Protein AF-A0A8J8NT17-F1 (afdb_monomer_lite)

Sequence (521 aa):
MSMSKQSTRRQQPVLQEQASQIRKMARTELDELRESLRYAEYLLQKTRQEKEQIETELQTHDAKVTDVRREVARKEQENRELMGEVEVLSGQAQFAQMTASKVQELARAKLQQLQSEIGAREEEIRRLGQHIGQHEGKLSTMQVVNHIESSEIKGQQELIEKKDRQIQDLQNELEETRRRLDQVVMTRKSEGTALLEIEHYKADNERLVQMLAATKEFSAFGKLALDTAENTIRYMNPGQAAKDKKLEKCHSRAPKATTTLKDFKGEEEDWIPEEAFRVAHDFRNRCASTVSQALMNQLLADLNKIWRDREKKSVSRVQNNSHREIQYLRRQISFRKPYDQVMQDQDIRRLKKTIKDTQSALRENVAIIEESNHKGPLEGLTLVDSTVKFTNQVLEERRRLQDENEGLRRQVEALQEARKQDGFEREKFYEGAAWMGKQAVTECDTGLKRFETVKGDYKKRIDESGKDVFMRERISEWVVDSCERIARETRDHTQALLENAMRNKNANEKFITSTLYDVTR

Secondary structure (DSSP, 8-state):
------------SSHHHHHHHHHHHHHHHHHHHHHHHHHHHHHHHHHHHHHHHHHHHHHHHHHHHHHHHHHHHHHHHHHHHHHHHHHHHHHHHHHHHHHHHHHHHHHHHHHHHHHHHHHHHHHHHHHHHHHHHHHHHHHHHHHHHHHHHHHHHHHHHHHHHHHHHHHHHHHHHHHHHHHHHHHHHHHHHHHHHHHHHHHHHHHHHHHHHHHHHTSHHHHHHHHHHHHH-TTT-PPPPSSSSSS---------------------TTHHHH---HHHHHHHHHHHHHH-TTS-HHHHHHHHHHHHHHHHHHHHHHHHHHHHHHHHHHHHHHHHHHHT--HHHHHHHHHHHHHHHHHHHHHHHHHHHHHHHHHHTSS--SSHHHHHHHHHHHHHHHHHHHHHHHHHHHHHHHHHHHHHHHHHHHHHHHHHHHHHHHHHHHHHHHHHHHHHHHHHHHHHHHHHHHHHTTT-HHHHHHHHHHHHHHHHHHHHHHHHHHHHHHHHHHHHHHHHHHHHHHHHHHHT-

Foldseek 3Di:
DDDDDDDDDDDPDPVVVVVVVVVVVVVVVVVVVVVVVVVVVVVVVVVVVVVVVVVVVVVVVVVVVVVVVVVVVVVVVVVVVVVVVVVVVVVVVVVVVVVVVVVVVVVVVVVVVVVVVVVVVVVVVVVVVVVVVVVVVVVVVVVVVVVVVVVVVVVVVVVVVVVVVVVVVVVVVVVVVVVVVVVVVVVVVVVVVVVVVVVVVVVVVVVVVVVLCPDPVVVVVVVVCVVVPPPDDDDDDPPDDPDDDDDDPDPPPPPPPPPPPDPCVPVLQQDAPPVVVVVLVVCCVPPNVVDDPVNSSVVSSVVSVVVVVVVVVVVVVVVVVVVVVVVVVVVVVVVPQPPVNVVVVVVVVVVVVVVVVVVVVVVVVVVVVVVVPPDDDDPVVVVVVVVVVVVVVVVVVVVVVVVVVVVVVVVVVVVVVVVVVVVVVVVVVVVLVVVLVVVLVVLVVVLVVQLVVLVVVLVVQCVVCPPDPVSNVVSVVVSVVSNVVSVVVSVVVSVVSVVVSVVVVVVVVVVVVVVVVVVVD

Organism: Halteria grandinella (NCBI:txid5974)

pLDDT: mean 81.89, std 17.56, range [29.64, 98.31]

Radius of gyration: 78.14 Å; chains: 1; bounding box: 176×107×274 Å

Structure (mmCIF, N/CA/C/O backbone):
data_AF-A0A8J8NT17-F1
#
_entry.id   AF-A0A8J8NT17-F1
#
loop_
_atom_site.group_PDB
_atom_site.id
_atom_site.type_symbol
_atom_site.label_atom_id
_atom_site.label_alt_id
_atom_site.label_comp_id
_atom_site.label_asym_id
_atom_site.label_entity_id
_atom_site.label_seq_id
_atom_site.pdbx_PDB_ins_code
_atom_site.Cartn_x
_atom_site.Cartn_y
_atom_site.Cartn_z
_atom_site.occupancy
_atom_site.B_iso_or_equiv
_atom_site.auth_seq_id
_atom_site.auth_comp_id
_atom_site.auth_asym_id
_atom_site.auth_atom_id
_atom_site.pdbx_PDB_model_num
ATOM 1 N N . MET A 1 1 ? 70.167 7.344 -158.974 1.00 37.94 1 MET A N 1
ATOM 2 C CA . MET A 1 1 ? 70.279 8.732 -159.483 1.00 37.94 1 MET A CA 1
ATOM 3 C C . MET A 1 1 ? 71.594 9.289 -158.936 1.00 37.94 1 MET A C 1
ATOM 5 O O . MET A 1 1 ? 71.728 9.306 -157.726 1.00 37.94 1 MET A O 1
ATOM 9 N N . SER A 1 2 ? 72.691 9.430 -159.700 1.00 32.06 2 SER A N 1
ATOM 10 C CA . SER A 1 2 ? 72.941 10.431 -160.770 1.00 32.06 2 SER A CA 1
ATOM 11 C C . SER A 1 2 ? 72.666 11.852 -160.250 1.00 32.06 2 SER A C 1
ATOM 13 O O . SER A 1 2 ? 71.549 12.072 -159.811 1.00 32.06 2 SER A O 1
ATOM 15 N N . MET A 1 3 ? 73.542 12.862 -160.265 1.00 29.64 3 MET A N 1
ATOM 16 C CA . MET A 1 3 ? 74.868 13.092 -160.859 1.00 29.64 3 MET A CA 1
ATOM 17 C C . MET A 1 3 ? 75.496 14.372 -160.227 1.00 29.64 3 MET A C 1
ATOM 19 O O . MET A 1 3 ? 74.826 15.033 -159.440 1.00 29.64 3 MET A O 1
ATOM 23 N N . SER A 1 4 ? 76.712 14.751 -160.679 1.00 32.44 4 SER A N 1
ATOM 24 C CA . SER A 1 4 ? 77.432 16.052 -160.522 1.00 32.44 4 SER A CA 1
ATOM 25 C C . SER A 1 4 ? 78.421 16.120 -159.333 1.00 32.44 4 SER A C 1
ATOM 27 O O . SER A 1 4 ? 77.980 16.165 -158.196 1.00 32.44 4 SER A O 1
ATOM 29 N N . LYS A 1 5 ? 79.772 16.036 -159.428 1.00 35.22 5 LYS A N 1
ATOM 30 C CA . LYS A 1 5 ? 80.819 16.657 -160.304 1.00 35.22 5 LYS A CA 1
ATOM 31 C C . LYS A 1 5 ? 80.664 18.191 -160.374 1.00 35.22 5 LYS A C 1
ATOM 33 O O . LYS A 1 5 ? 79.555 18.640 -160.596 1.00 35.22 5 LYS A O 1
ATOM 38 N N . GLN A 1 6 ? 81.660 19.072 -160.236 1.00 34.62 6 GLN A N 1
ATOM 39 C CA . GLN A 1 6 ? 83.130 19.011 -160.247 1.00 34.62 6 GLN A CA 1
ATOM 40 C C . GLN A 1 6 ? 83.680 20.411 -159.848 1.00 34.62 6 GLN A C 1
ATOM 42 O O . GLN A 1 6 ? 82.938 21.384 -159.913 1.00 34.62 6 GLN A O 1
ATOM 47 N N . SER A 1 7 ? 85.004 20.509 -159.624 1.00 32.91 7 SER A N 1
ATOM 48 C CA . SER A 1 7 ? 85.831 21.744 -159.582 1.00 32.91 7 SER A CA 1
ATOM 49 C C . SER A 1 7 ? 85.869 22.458 -158.210 1.00 32.91 7 SER A C 1
ATOM 51 O O . SER A 1 7 ? 84.854 22.579 -157.553 1.00 32.91 7 SER A O 1
ATOM 53 N N . THR A 1 8 ? 86.980 22.945 -157.647 1.00 35.69 8 THR A N 1
ATOM 54 C CA . THR A 1 8 ? 88.241 23.412 -158.236 1.00 35.69 8 THR A CA 1
ATOM 55 C C . THR A 1 8 ? 89.349 23.377 -157.173 1.00 35.69 8 THR A C 1
ATOM 57 O O . THR A 1 8 ? 89.124 23.623 -155.992 1.00 35.69 8 THR A O 1
ATOM 60 N N . ARG A 1 9 ? 90.561 23.059 -157.619 1.00 36.31 9 ARG A N 1
ATOM 61 C CA . ARG A 1 9 ? 91.798 22.840 -156.864 1.00 36.31 9 ARG A CA 1
ATOM 62 C C . ARG A 1 9 ? 92.624 24.134 -156.878 1.00 36.31 9 ARG A C 1
ATOM 64 O O . ARG A 1 9 ? 92.889 24.609 -157.977 1.00 36.31 9 ARG A O 1
ATOM 71 N N . ARG A 1 10 ? 93.058 24.639 -155.711 1.00 34.03 10 ARG A N 1
ATOM 72 C CA . ARG A 1 10 ? 94.327 25.370 -155.422 1.00 34.03 10 ARG A CA 1
ATOM 73 C C . ARG A 1 10 ? 94.146 26.330 -154.238 1.00 34.03 10 ARG A C 1
ATOM 75 O O . ARG A 1 10 ? 93.525 27.365 -154.410 1.00 34.03 10 ARG A O 1
ATOM 82 N N . GLN A 1 11 ? 94.727 25.968 -153.088 1.00 39.00 11 GLN A N 1
ATOM 83 C CA . GLN A 1 11 ? 95.382 26.819 -152.065 1.00 39.00 11 GLN A CA 1
ATOM 84 C C . GLN A 1 11 ? 95.518 25.999 -150.756 1.00 39.00 11 GLN A C 1
ATOM 86 O O . GLN A 1 11 ? 94.807 26.193 -149.779 1.00 39.00 11 GLN A O 1
ATOM 91 N N . GLN A 1 12 ? 96.412 25.000 -150.779 1.00 44.94 12 GLN A N 1
ATOM 92 C CA . GLN A 1 12 ? 96.884 24.221 -149.621 1.00 44.94 12 GLN A CA 1
ATOM 93 C C . GLN A 1 12 ? 98.176 24.892 -149.118 1.00 44.94 12 GLN A C 1
ATOM 95 O O . GLN A 1 12 ? 99.208 24.705 -149.762 1.00 44.94 12 GLN A O 1
ATOM 100 N N . PRO A 1 13 ? 98.120 25.786 -148.108 1.00 49.00 13 PRO A N 1
ATOM 101 C CA . PRO A 1 13 ? 98.746 25.446 -146.819 1.00 49.00 13 PRO A CA 1
ATOM 102 C C . PRO A 1 13 ? 98.084 26.062 -145.557 1.00 49.00 13 PRO A C 1
ATOM 104 O O . PRO A 1 13 ? 98.594 25.860 -144.464 1.00 49.00 13 PRO A O 1
ATOM 107 N N . VAL A 1 14 ? 96.937 26.753 -145.651 1.00 51.81 14 VAL A N 1
ATOM 108 C CA . VAL A 1 14 ? 96.261 27.398 -144.487 1.00 51.81 14 VAL A CA 1
ATOM 109 C C . VAL A 1 14 ? 95.314 26.442 -143.732 1.00 51.81 14 VAL A C 1
ATOM 111 O O . VAL A 1 14 ? 95.088 26.567 -142.530 1.00 51.81 14 VAL A O 1
ATOM 114 N N . LEU A 1 15 ? 94.824 25.399 -144.408 1.00 49.25 15 LEU A N 1
ATOM 115 C CA . LEU A 1 15 ? 93.893 24.412 -143.840 1.00 49.25 15 LEU A CA 1
ATOM 116 C C . LEU A 1 15 ? 94.555 23.401 -142.884 1.00 49.25 15 LEU A C 1
ATOM 118 O O . LEU A 1 15 ? 93.867 22.765 -142.091 1.00 49.25 15 LEU A O 1
ATOM 122 N N . GLN A 1 16 ? 95.883 23.248 -142.926 1.00 53.91 16 GLN A N 1
ATOM 123 C CA . GLN A 1 16 ? 96.604 22.311 -142.056 1.00 53.91 16 GLN A CA 1
ATOM 124 C C . GLN A 1 16 ? 96.934 22.930 -140.686 1.00 53.91 16 GLN A C 1
ATOM 126 O O . GLN A 1 16 ? 96.955 22.222 -139.679 1.00 53.91 16 GLN A O 1
ATOM 131 N N . GLU A 1 17 ? 97.092 24.254 -140.631 1.00 54.88 17 GLU A N 1
ATOM 132 C CA . GLU A 1 17 ? 97.287 25.017 -139.395 1.00 54.88 17 GLU A CA 1
ATOM 133 C C . GLU A 1 17 ? 95.950 25.270 -138.676 1.00 54.88 17 GLU A C 1
ATOM 135 O O . GLU A 1 17 ? 95.855 25.049 -137.467 1.00 54.88 17 GLU A O 1
ATOM 140 N N . GLN A 1 18 ? 94.870 25.536 -139.424 1.00 56.09 18 GLN A N 1
ATOM 141 C CA . GLN A 1 18 ? 93.502 25.522 -138.885 1.00 56.09 18 GLN A CA 1
ATOM 142 C C . GLN A 1 18 ? 93.100 24.134 -138.360 1.00 56.09 18 GLN A C 1
ATOM 144 O O . GLN A 1 18 ? 92.545 24.032 -137.271 1.00 56.09 18 GLN A O 1
ATOM 149 N N . ALA A 1 19 ? 93.457 23.039 -139.043 1.00 58.25 19 ALA A N 1
ATOM 150 C CA . ALA A 1 19 ? 93.208 21.681 -138.542 1.00 58.25 19 ALA A CA 1
ATOM 151 C C . ALA A 1 19 ? 94.070 21.296 -137.319 1.00 58.25 19 ALA A C 1
ATOM 153 O O . ALA A 1 19 ? 93.744 20.334 -136.618 1.00 58.25 19 ALA A O 1
ATOM 154 N N . SER A 1 20 ? 95.173 22.007 -137.062 1.00 64.88 20 SER A N 1
ATOM 155 C CA . SER A 1 20 ? 96.005 21.861 -135.858 1.00 64.88 20 SER A CA 1
ATOM 156 C C . SER A 1 20 ? 95.433 22.668 -134.688 1.00 64.88 20 SER A C 1
ATOM 158 O O . SER A 1 20 ? 95.313 22.143 -133.581 1.00 64.88 20 SER A O 1
ATOM 160 N N . GLN A 1 21 ? 94.984 23.902 -134.940 1.00 66.62 21 GLN A N 1
ATOM 161 C CA . GLN A 1 21 ? 94.276 24.726 -133.955 1.00 66.62 21 GLN A CA 1
ATOM 162 C C . GLN A 1 21 ? 92.936 24.110 -133.546 1.00 66.62 21 GLN A C 1
ATOM 164 O O . GLN A 1 21 ? 92.659 24.027 -132.355 1.00 66.62 21 GLN A O 1
ATOM 169 N N . ILE A 1 22 ? 92.161 23.569 -134.491 1.00 70.31 22 ILE A N 1
ATOM 170 C CA . ILE A 1 22 ? 90.922 22.834 -134.196 1.00 70.31 22 ILE A CA 1
ATOM 171 C C . ILE A 1 22 ? 91.223 21.566 -133.390 1.00 70.31 22 ILE A C 1
ATOM 173 O O . ILE A 1 22 ? 90.489 21.246 -132.467 1.00 70.31 22 ILE A O 1
ATOM 177 N N . ARG A 1 23 ? 92.330 20.860 -133.663 1.00 73.69 23 ARG A N 1
ATOM 178 C CA . ARG A 1 23 ? 92.738 19.699 -132.851 1.00 73.69 23 ARG A CA 1
ATOM 179 C C . ARG A 1 23 ? 93.224 20.076 -131.452 1.00 73.69 23 ARG A C 1
ATOM 181 O O . ARG A 1 23 ? 93.059 19.273 -130.540 1.00 73.69 23 ARG A O 1
ATOM 188 N N . LYS A 1 24 ? 93.819 21.259 -131.274 1.00 73.69 24 LYS A N 1
ATOM 189 C CA . LYS A 1 24 ? 94.157 21.795 -129.949 1.00 73.69 24 LYS A CA 1
ATOM 190 C C . LYS A 1 24 ? 92.904 22.219 -129.186 1.00 73.69 24 LYS A C 1
ATOM 192 O O . LYS A 1 24 ? 92.776 21.785 -128.053 1.00 73.69 24 LYS A O 1
ATOM 197 N N . MET A 1 25 ? 91.977 22.943 -129.819 1.00 74.19 25 MET A N 1
ATOM 198 C CA . MET A 1 25 ? 90.690 23.314 -129.213 1.00 74.19 25 MET A CA 1
ATOM 199 C C . MET A 1 25 ? 89.851 22.086 -128.861 1.00 74.19 25 MET A C 1
ATOM 201 O O . MET A 1 25 ? 89.387 21.969 -127.742 1.00 74.19 25 MET A O 1
ATOM 205 N N . ALA A 1 26 ? 89.749 21.107 -129.761 1.00 75.38 26 ALA A N 1
ATOM 206 C CA . ALA A 1 26 ? 89.033 19.866 -129.481 1.00 75.38 26 ALA A CA 1
ATOM 207 C C . ALA A 1 26 ? 89.694 19.041 -128.364 1.00 75.38 26 ALA A C 1
ATOM 209 O O . ALA A 1 26 ? 89.008 18.293 -127.680 1.00 75.38 26 ALA A O 1
ATOM 210 N N . ARG A 1 27 ? 91.019 19.148 -128.167 1.00 78.56 27 ARG A N 1
ATOM 211 C CA . ARG A 1 27 ? 91.709 18.519 -127.028 1.00 78.56 27 ARG A CA 1
ATOM 212 C C . ARG A 1 27 ? 91.459 19.268 -125.728 1.00 78.56 27 ARG A C 1
ATOM 214 O O . ARG A 1 27 ? 91.169 18.606 -124.745 1.00 78.56 27 ARG A O 1
ATOM 221 N N . THR A 1 28 ? 91.530 20.598 -125.726 1.00 78.69 28 THR A N 1
ATOM 222 C CA . THR A 1 28 ? 91.202 21.394 -124.536 1.00 78.69 28 THR A CA 1
ATOM 223 C C . THR A 1 28 ? 89.737 21.225 -124.153 1.00 78.69 28 THR A C 1
ATOM 225 O O . THR A 1 28 ? 89.465 20.967 -122.995 1.00 78.69 28 THR A O 1
ATOM 228 N N . GLU A 1 29 ? 88.811 21.217 -125.115 1.00 77.56 29 GLU A N 1
ATOM 229 C CA . GLU A 1 29 ? 87.394 20.921 -124.869 1.00 77.56 29 GLU A CA 1
ATOM 230 C C . GLU A 1 29 ? 87.189 19.480 -124.389 1.00 77.56 29 GLU A C 1
ATOM 232 O O . GLU A 1 29 ? 86.403 19.245 -123.479 1.00 77.56 29 GLU A O 1
ATOM 237 N N . LEU A 1 30 ? 87.901 18.492 -124.948 1.00 79.62 30 LEU A N 1
ATOM 238 C CA . LEU A 1 30 ? 87.833 17.111 -124.453 1.00 79.62 30 LEU A CA 1
ATOM 239 C C . LEU A 1 30 ? 88.388 16.969 -123.035 1.00 79.62 30 LEU A C 1
ATOM 241 O O . LEU A 1 30 ? 87.859 16.168 -122.268 1.00 79.62 30 LEU A O 1
ATOM 245 N N . ASP A 1 31 ? 89.448 17.695 -122.693 1.00 80.75 31 ASP A N 1
ATOM 246 C CA . ASP A 1 31 ? 90.046 17.657 -121.363 1.00 80.75 31 ASP A CA 1
ATOM 247 C C . ASP A 1 31 ? 89.183 18.430 -120.348 1.00 80.75 31 ASP A C 1
ATOM 249 O O . ASP A 1 31 ? 88.931 17.904 -119.267 1.00 80.75 31 ASP A O 1
ATOM 253 N N . GLU A 1 32 ? 88.590 19.566 -120.725 1.00 81.94 32 GLU A N 1
ATOM 254 C CA . GLU A 1 32 ? 87.583 20.290 -119.932 1.00 81.94 32 GLU A CA 1
ATOM 255 C C . GLU A 1 32 ? 86.306 19.462 -119.735 1.00 81.94 32 GLU A C 1
ATOM 257 O O . GLU A 1 32 ? 85.768 19.403 -118.631 1.00 81.94 32 GLU A O 1
ATOM 262 N N . LEU A 1 33 ? 85.832 18.757 -120.767 1.00 82.06 33 LEU A N 1
ATOM 263 C CA . LEU A 1 33 ? 84.695 17.840 -120.655 1.00 82.06 33 LEU A CA 1
ATOM 264 C C . LEU A 1 33 ? 85.035 16.622 -119.794 1.00 82.06 33 LEU A C 1
ATOM 266 O O . LEU A 1 33 ? 84.174 16.141 -119.064 1.00 82.06 33 LEU A O 1
ATOM 270 N N . ARG A 1 34 ? 86.276 16.124 -119.834 1.00 83.75 34 ARG A N 1
ATOM 271 C CA . ARG A 1 34 ? 86.738 15.054 -118.937 1.00 83.75 34 ARG A CA 1
ATOM 272 C C . ARG A 1 34 ? 86.851 15.528 -117.497 1.00 83.75 34 ARG A C 1
ATOM 274 O O . ARG A 1 34 ? 86.499 14.769 -116.600 1.00 83.75 34 ARG A O 1
ATOM 281 N N . GLU A 1 35 ? 87.326 16.745 -117.260 1.00 83.50 35 GLU A N 1
ATOM 282 C CA . GLU A 1 35 ? 87.366 17.349 -115.927 1.00 83.50 35 GLU A CA 1
ATOM 283 C C . GLU A 1 35 ? 85.958 17.646 -115.407 1.00 83.50 35 GLU A C 1
ATOM 285 O O . GLU A 1 35 ? 85.656 17.313 -114.264 1.00 83.50 35 GLU A O 1
ATOM 290 N N . SER A 1 36 ? 85.063 18.159 -116.254 1.00 84.69 36 SER A N 1
ATOM 291 C CA . SER A 1 36 ? 83.647 18.369 -115.942 1.00 84.69 36 SER A CA 1
ATOM 292 C C . SER A 1 36 ? 82.930 17.052 -115.645 1.00 84.69 36 SER A C 1
ATOM 294 O O . SER A 1 36 ? 82.201 16.963 -114.659 1.00 84.69 36 SER A O 1
ATOM 296 N N . LEU A 1 37 ? 83.191 15.999 -116.429 1.00 86.38 37 LEU A N 1
ATOM 297 C CA . LEU A 1 37 ? 82.642 14.665 -116.194 1.00 86.38 37 LEU A CA 1
ATOM 298 C C . LEU A 1 37 ? 83.178 14.070 -114.890 1.00 86.38 37 LEU A C 1
ATOM 300 O O . LEU A 1 37 ? 82.384 13.606 -114.083 1.00 86.38 37 LEU A O 1
ATOM 304 N N . ARG A 1 38 ? 84.490 14.149 -114.629 1.00 87.44 38 ARG A N 1
ATOM 305 C CA . ARG A 1 38 ? 85.084 13.704 -113.354 1.00 87.44 38 ARG A CA 1
ATOM 306 C C . ARG A 1 38 ? 84.525 14.479 -112.166 1.00 87.44 38 ARG A C 1
ATOM 308 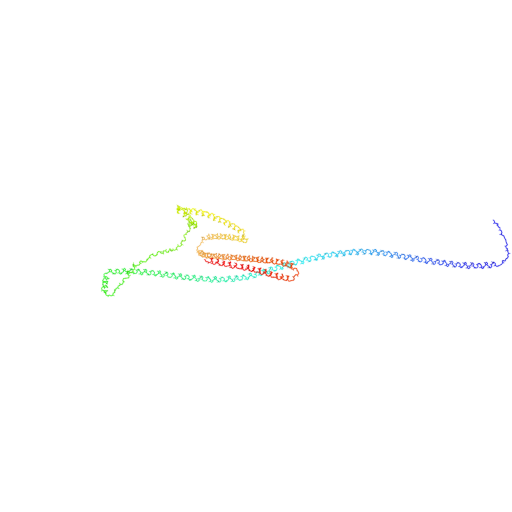O O . ARG A 1 38 ? 84.293 13.896 -111.113 1.00 87.44 38 ARG A O 1
ATOM 315 N N . TYR A 1 39 ? 84.300 15.781 -112.321 1.00 90.19 39 TYR A N 1
ATOM 316 C CA . TYR A 1 39 ? 83.694 16.615 -111.291 1.00 90.19 39 TYR A CA 1
ATOM 317 C C . TYR A 1 39 ? 82.222 16.250 -111.058 1.00 90.19 39 TYR A C 1
ATOM 319 O O . TYR A 1 39 ? 81.796 16.136 -109.911 1.00 90.19 39 TYR A O 1
ATOM 327 N N . ALA A 1 40 ? 81.457 15.991 -112.121 1.00 85.62 40 ALA A N 1
ATOM 328 C CA . ALA A 1 40 ? 80.081 15.515 -112.032 1.00 85.62 40 ALA A CA 1
ATOM 329 C C . ALA A 1 40 ? 79.999 14.113 -111.409 1.00 85.62 40 ALA A C 1
ATOM 331 O O . ALA A 1 40 ? 79.150 13.884 -110.556 1.00 85.62 40 ALA A O 1
ATOM 332 N N . GLU A 1 41 ? 80.899 13.195 -111.767 1.00 86.69 41 GLU A N 1
ATOM 333 C CA . GLU A 1 41 ? 81.024 11.864 -111.160 1.00 86.69 41 GLU A CA 1
ATOM 334 C C . GLU A 1 41 ? 81.392 11.959 -109.678 1.00 86.69 41 GLU A C 1
ATOM 336 O O . GLU A 1 41 ? 80.774 11.287 -108.855 1.00 86.69 41 GLU A O 1
ATOM 341 N N . TYR A 1 42 ? 82.329 12.841 -109.316 1.00 92.44 42 TYR A N 1
ATOM 342 C CA . TYR A 1 42 ? 82.676 13.127 -107.925 1.00 92.44 42 TYR A CA 1
ATOM 343 C C . TYR A 1 42 ? 81.484 13.693 -107.144 1.00 92.44 42 TYR A C 1
ATOM 345 O O . TYR A 1 42 ? 81.191 13.217 -106.050 1.00 92.44 42 TYR A O 1
ATOM 353 N N . LEU A 1 43 ? 80.755 14.667 -107.701 1.00 90.62 43 LEU A N 1
ATOM 354 C CA . LEU A 1 43 ? 79.543 15.210 -107.081 1.00 90.62 43 LEU A CA 1
ATOM 355 C C . LEU A 1 43 ? 78.440 14.154 -106.961 1.00 90.62 43 LEU A C 1
ATOM 357 O O . LEU A 1 43 ? 77.740 14.107 -105.951 1.00 90.62 43 LEU A O 1
ATOM 361 N N . LEU A 1 44 ? 78.293 13.279 -107.954 1.00 89.12 44 LEU A N 1
ATOM 362 C CA . LEU A 1 44 ? 77.310 12.200 -107.943 1.00 89.12 44 LEU A CA 1
ATOM 363 C C . LEU A 1 44 ? 77.681 11.120 -106.917 1.00 89.12 44 LEU A C 1
ATOM 365 O O . LEU A 1 44 ? 76.816 10.597 -106.221 1.00 89.12 44 LEU A O 1
ATOM 369 N N . GLN A 1 45 ? 78.970 10.818 -106.762 1.00 92.25 45 GLN A N 1
ATOM 370 C CA . GLN A 1 45 ? 79.467 9.927 -105.718 1.00 92.25 45 GLN A CA 1
ATOM 371 C C . GLN A 1 45 ? 79.304 10.546 -104.326 1.00 92.25 45 GLN A C 1
ATOM 373 O O . GLN A 1 45 ? 78.843 9.864 -103.415 1.00 92.25 45 GLN A O 1
ATOM 378 N N . LYS A 1 46 ? 79.610 11.839 -104.169 1.00 92.31 46 LYS A N 1
ATOM 379 C CA . LYS A 1 46 ? 79.408 12.578 -102.920 1.00 92.31 46 LYS A CA 1
ATOM 380 C C . LYS A 1 46 ? 77.930 12.614 -102.524 1.00 92.31 46 LYS A C 1
ATOM 382 O O . LYS A 1 46 ? 77.602 12.273 -101.398 1.00 92.31 46 LYS A O 1
ATOM 387 N N . THR A 1 47 ? 77.033 12.928 -103.457 1.00 90.56 47 THR A N 1
ATOM 388 C CA . THR A 1 47 ? 75.581 12.921 -103.200 1.00 90.56 47 THR A CA 1
ATOM 389 C C . THR A 1 47 ? 75.038 11.519 -102.937 1.00 90.56 47 THR A C 1
ATOM 391 O O . THR A 1 47 ? 74.127 11.376 -102.130 1.00 90.56 47 THR A O 1
ATOM 394 N N . ARG A 1 48 ? 75.598 10.463 -103.547 1.00 91.50 48 ARG A N 1
ATOM 395 C CA . ARG A 1 48 ? 75.278 9.072 -103.177 1.00 91.50 48 ARG A CA 1
ATOM 396 C C . ARG A 1 48 ? 75.713 8.743 -101.753 1.00 91.50 48 ARG A C 1
ATOM 398 O O . ARG A 1 48 ? 74.919 8.164 -101.027 1.00 91.50 48 ARG A O 1
ATOM 405 N N . GLN A 1 49 ? 76.919 9.138 -101.349 1.00 92.44 49 GLN A N 1
ATOM 406 C CA . GLN A 1 49 ? 77.401 8.939 -99.979 1.00 92.44 49 GLN A CA 1
ATOM 407 C C . GLN A 1 49 ? 76.563 9.720 -98.962 1.00 92.44 49 GLN A C 1
ATOM 409 O O . GLN A 1 49 ? 76.180 9.160 -97.943 1.00 92.44 49 GLN A O 1
ATOM 414 N N . GLU A 1 50 ? 76.229 10.980 -99.248 1.00 92.31 50 GLU A N 1
ATOM 415 C CA . GLU A 1 50 ? 75.329 11.788 -98.413 1.00 92.31 50 GLU A CA 1
ATOM 416 C C . GLU A 1 50 ? 73.933 11.160 -98.339 1.00 92.31 50 GLU A C 1
ATOM 418 O O . GLU A 1 50 ? 73.346 11.076 -97.265 1.00 92.31 50 GLU A O 1
ATOM 423 N N . LYS A 1 51 ? 73.413 10.651 -99.462 1.00 92.31 51 LYS A N 1
ATOM 424 C CA . LYS A 1 51 ? 72.136 9.937 -99.496 1.00 92.31 51 LYS A CA 1
ATOM 425 C C . LYS A 1 51 ? 72.180 8.661 -98.650 1.00 92.31 51 LYS A C 1
ATOM 427 O O . LYS A 1 51 ? 71.263 8.445 -97.870 1.00 92.31 51 LYS A O 1
ATOM 432 N N . GLU A 1 52 ? 73.214 7.834 -98.790 1.00 92.12 52 GLU A N 1
ATOM 433 C CA . GLU A 1 52 ? 73.394 6.618 -97.985 1.00 92.12 52 GLU A CA 1
ATOM 434 C C . GLU A 1 52 ? 73.519 6.956 -96.495 1.00 92.12 52 GLU A C 1
ATOM 436 O O . GLU A 1 52 ? 72.883 6.306 -95.669 1.00 92.12 52 GLU A O 1
ATOM 441 N N . GLN A 1 53 ? 74.260 8.012 -96.141 1.00 93.06 53 GLN A N 1
ATOM 442 C CA . GLN A 1 53 ? 74.337 8.509 -94.765 1.00 93.06 53 GLN A CA 1
ATOM 443 C C . GLN A 1 53 ? 72.953 8.898 -94.241 1.00 93.06 53 GLN A C 1
ATOM 445 O O . GLN A 1 53 ? 72.537 8.380 -93.207 1.00 93.06 53 GLN A O 1
ATOM 450 N N . ILE A 1 54 ? 72.197 9.709 -94.985 1.00 92.06 54 ILE A N 1
ATOM 451 C CA . ILE A 1 54 ? 70.834 10.107 -94.606 1.00 92.06 54 ILE A CA 1
ATOM 452 C C . ILE A 1 54 ? 69.910 8.887 -94.500 1.00 92.06 54 ILE A C 1
ATOM 454 O O . ILE A 1 54 ? 69.117 8.813 -93.568 1.00 92.06 54 ILE A O 1
ATOM 458 N N . GLU A 1 55 ? 70.000 7.911 -95.406 1.00 92.06 55 GLU A N 1
ATOM 459 C CA . GLU A 1 55 ? 69.200 6.680 -95.339 1.00 92.06 55 GLU A CA 1
ATOM 460 C C . GLU A 1 55 ? 69.546 5.851 -94.094 1.00 92.06 55 GLU A C 1
ATOM 462 O O . GLU A 1 55 ? 68.638 5.357 -93.424 1.00 92.06 55 GLU A O 1
ATOM 467 N N . THR A 1 56 ? 70.829 5.736 -93.731 1.00 91.94 56 THR A N 1
ATOM 468 C CA . THR A 1 56 ? 71.232 5.062 -92.486 1.00 91.94 56 THR A CA 1
ATOM 469 C C . THR A 1 56 ? 70.765 5.821 -91.247 1.00 91.94 56 THR A C 1
ATOM 471 O O . THR A 1 56 ? 70.232 5.208 -90.323 1.00 91.94 56 THR A O 1
ATOM 474 N N . GLU A 1 57 ? 70.875 7.151 -91.229 1.00 93.19 57 GLU A N 1
ATOM 475 C CA . GLU A 1 57 ? 70.354 7.982 -90.144 1.00 93.19 57 GLU A CA 1
ATOM 476 C C . GLU A 1 57 ? 68.839 7.819 -90.018 1.00 93.19 57 GLU A C 1
ATOM 478 O O . GLU A 1 57 ? 68.344 7.561 -88.920 1.00 93.19 57 GLU A O 1
ATOM 483 N N . LEU A 1 58 ? 68.106 7.861 -91.132 1.00 91.94 58 LEU A N 1
ATOM 484 C CA . LEU A 1 58 ? 66.659 7.677 -91.165 1.00 91.94 58 LEU A CA 1
ATOM 485 C C . LEU A 1 58 ? 66.260 6.294 -90.638 1.00 91.94 58 LEU A C 1
ATOM 487 O O . LEU A 1 58 ? 65.389 6.208 -89.779 1.00 91.94 58 LEU A O 1
ATOM 491 N N . GLN A 1 59 ? 66.960 5.228 -91.041 1.00 93.00 59 GLN A N 1
ATOM 492 C CA . GLN A 1 59 ? 66.749 3.883 -90.494 1.00 93.00 59 GLN A CA 1
ATOM 493 C C . GLN A 1 59 ? 67.026 3.813 -88.987 1.00 93.00 59 GLN A C 1
ATOM 495 O O . GLN A 1 59 ? 66.266 3.183 -88.250 1.00 93.00 59 GLN A O 1
ATOM 500 N N . THR A 1 60 ? 68.085 4.468 -88.494 1.00 92.62 60 THR A N 1
ATOM 501 C CA . THR A 1 60 ? 68.358 4.506 -87.046 1.00 92.62 60 THR A CA 1
ATOM 502 C C . THR A 1 60 ? 67.306 5.308 -86.281 1.00 92.62 60 THR A C 1
ATOM 504 O O . THR A 1 60 ? 66.945 4.934 -85.163 1.00 92.62 60 THR A O 1
ATOM 507 N N . HIS A 1 61 ? 66.788 6.392 -86.861 1.00 92.44 61 HIS A N 1
ATOM 508 C CA . HIS A 1 61 ? 65.706 7.176 -86.279 1.00 92.44 61 HIS A CA 1
ATOM 509 C C . HIS A 1 61 ? 64.392 6.398 -86.273 1.00 92.44 61 HIS A C 1
ATOM 511 O O . HIS A 1 61 ? 63.729 6.371 -85.238 1.00 92.44 61 HIS A O 1
ATOM 517 N N . ASP A 1 62 ? 64.059 5.697 -87.355 1.00 92.44 62 ASP A N 1
ATOM 518 C CA . ASP A 1 62 ? 62.888 4.824 -87.421 1.00 92.44 62 ASP A CA 1
ATOM 519 C C . ASP A 1 62 ? 62.976 3.701 -86.383 1.00 92.44 62 ASP A C 1
ATOM 521 O O . ASP A 1 62 ? 62.015 3.476 -85.645 1.00 92.44 62 ASP A O 1
ATOM 525 N N . ALA A 1 63 ? 64.141 3.060 -86.234 1.00 92.81 63 ALA A N 1
ATOM 526 C CA . ALA A 1 63 ? 64.366 2.062 -85.190 1.00 92.81 63 ALA A CA 1
ATOM 527 C C . ALA A 1 63 ? 64.112 2.648 -83.788 1.00 92.81 63 ALA A C 1
ATOM 529 O O . ALA A 1 63 ? 63.306 2.105 -83.028 1.00 92.81 63 ALA A O 1
ATOM 530 N N . LYS A 1 64 ? 64.687 3.820 -83.480 1.00 94.50 64 LYS A N 1
ATOM 531 C CA . LYS A 1 64 ? 64.451 4.525 -82.206 1.00 94.50 64 LYS A CA 1
ATOM 532 C C . LYS A 1 64 ? 62.975 4.866 -81.995 1.00 94.50 64 LYS A C 1
ATOM 534 O O . LYS A 1 64 ? 62.459 4.679 -80.898 1.00 94.50 64 LYS A O 1
ATOM 539 N N . VAL A 1 65 ? 62.273 5.336 -83.028 1.00 92.75 65 VAL A N 1
ATOM 540 C CA . VAL A 1 65 ? 60.835 5.638 -82.953 1.00 92.75 65 VAL A CA 1
ATOM 541 C C . VAL A 1 65 ? 60.029 4.369 -82.687 1.00 92.75 65 VAL A C 1
ATOM 543 O O . VAL A 1 65 ? 59.099 4.400 -81.880 1.00 92.75 65 VAL A O 1
ATOM 546 N N . THR A 1 66 ? 60.372 3.244 -83.319 1.00 92.94 66 THR A N 1
ATOM 547 C CA . THR A 1 66 ? 59.688 1.971 -83.057 1.00 92.94 66 THR A CA 1
ATOM 548 C C . THR A 1 66 ? 59.913 1.469 -81.634 1.00 92.94 66 THR A C 1
ATOM 550 O O . THR A 1 66 ? 58.957 1.009 -81.011 1.00 92.94 66 THR A O 1
ATOM 553 N N . ASP A 1 67 ? 61.119 1.619 -81.085 1.00 93.94 67 ASP A N 1
ATOM 554 C CA . ASP A 1 67 ? 61.416 1.228 -79.706 1.00 93.94 67 ASP A CA 1
ATOM 555 C C . ASP A 1 67 ? 60.697 2.124 -78.693 1.00 93.94 67 ASP A C 1
ATOM 557 O O . ASP A 1 67 ? 60.048 1.611 -77.781 1.00 93.94 67 ASP A O 1
ATOM 561 N N . VAL A 1 68 ? 60.685 3.444 -78.912 1.00 94.25 68 VAL A N 1
ATOM 562 C CA . VAL A 1 68 ? 59.906 4.378 -78.083 1.00 94.25 68 VAL A CA 1
ATOM 563 C C . VAL A 1 68 ? 58.411 4.058 -78.156 1.00 94.25 68 VAL A C 1
ATOM 565 O O . VAL A 1 68 ? 57.742 4.046 -77.129 1.00 94.25 68 VAL A O 1
ATOM 568 N N . ARG A 1 69 ? 57.864 3.732 -79.336 1.00 93.75 69 ARG A N 1
ATOM 569 C CA . ARG A 1 69 ? 56.451 3.323 -79.467 1.00 93.75 69 ARG A CA 1
ATOM 570 C C . ARG A 1 69 ? 56.141 2.047 -78.689 1.00 93.75 69 ARG A C 1
ATOM 572 O O . ARG A 1 69 ? 55.089 1.976 -78.059 1.00 93.75 69 ARG A O 1
ATOM 579 N N . ARG A 1 70 ? 57.033 1.050 -78.714 1.00 93.88 70 ARG A N 1
ATOM 580 C CA . ARG A 1 70 ? 56.880 -0.175 -77.910 1.00 93.88 70 ARG A CA 1
ATOM 581 C C . ARG A 1 70 ? 56.927 0.134 -76.418 1.00 93.88 70 ARG A C 1
ATOM 583 O O . ARG A 1 70 ? 56.122 -0.408 -75.665 1.00 93.88 70 ARG A O 1
ATOM 590 N N . GLU A 1 71 ? 57.835 1.007 -75.993 1.00 94.69 71 GLU A N 1
ATOM 591 C CA . GLU A 1 71 ? 57.938 1.413 -74.594 1.00 94.69 71 GLU A CA 1
ATOM 592 C C . GLU A 1 71 ? 56.698 2.185 -74.128 1.00 94.69 71 GLU A C 1
ATOM 594 O O . GLU A 1 71 ? 56.157 1.864 -73.071 1.00 94.69 71 GLU A O 1
ATOM 599 N N . VAL A 1 72 ? 56.199 3.126 -74.935 1.00 92.81 72 VAL A N 1
ATOM 600 C CA . VAL A 1 72 ? 54.946 3.849 -74.671 1.00 92.81 72 VAL A CA 1
ATOM 601 C C . VAL A 1 72 ? 53.776 2.875 -74.582 1.00 92.81 72 VAL A C 1
ATOM 603 O O . VAL A 1 72 ? 53.052 2.913 -73.595 1.00 92.81 72 VAL A O 1
ATOM 606 N N . ALA A 1 73 ? 53.634 1.941 -75.527 1.00 94.00 73 ALA A N 1
ATOM 607 C CA . ALA A 1 73 ? 52.563 0.944 -75.492 1.00 94.00 73 ALA A CA 1
ATOM 608 C C . ALA A 1 73 ? 52.627 0.057 -74.234 1.00 94.00 73 ALA A C 1
ATOM 610 O O . ALA A 1 73 ? 51.598 -0.216 -73.614 1.00 94.00 73 ALA A O 1
ATOM 611 N N . ARG A 1 74 ? 53.836 -0.348 -73.812 1.00 95.50 74 ARG A N 1
ATOM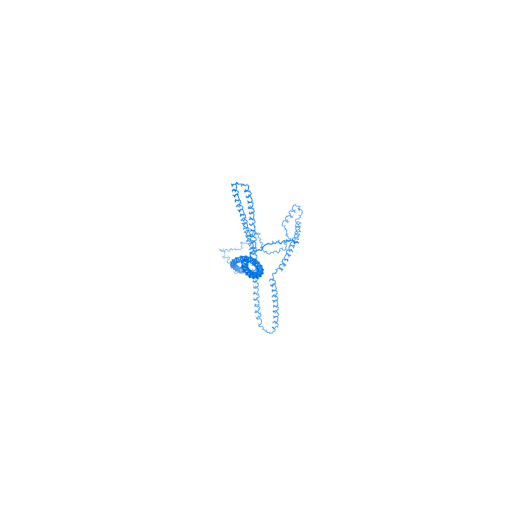 612 C CA . ARG A 1 74 ? 54.042 -1.077 -72.552 1.00 95.50 74 ARG A CA 1
ATOM 613 C C . ARG A 1 74 ? 53.627 -0.226 -71.351 1.00 95.50 74 ARG A C 1
ATOM 615 O O . ARG A 1 74 ? 52.911 -0.715 -70.486 1.00 95.50 74 ARG A O 1
ATOM 622 N N . LYS A 1 75 ? 54.021 1.050 -71.307 1.00 93.69 75 LYS A N 1
ATOM 623 C CA . LYS A 1 75 ? 53.653 1.972 -70.221 1.00 93.69 75 LYS A CA 1
ATOM 624 C C . LYS A 1 75 ? 52.164 2.301 -70.188 1.00 93.69 75 LYS A C 1
ATOM 626 O O . LYS A 1 75 ? 51.596 2.415 -69.110 1.00 93.69 75 LYS A O 1
ATOM 631 N N . GLU A 1 76 ? 51.507 2.395 -71.336 1.00 93.06 76 GLU A N 1
ATOM 632 C CA . GLU A 1 76 ? 50.052 2.539 -71.427 1.00 93.06 76 GLU A CA 1
ATOM 633 C C . GLU A 1 76 ? 49.316 1.285 -70.947 1.00 93.06 76 GLU A C 1
ATOM 635 O O . GLU A 1 76 ? 48.237 1.387 -70.364 1.00 93.06 76 GLU A O 1
ATOM 640 N N . GLN A 1 77 ? 49.870 0.093 -71.184 1.00 94.31 77 GLN A N 1
ATOM 641 C CA . GLN A 1 77 ? 49.332 -1.140 -70.618 1.00 94.31 77 GLN A CA 1
ATOM 642 C C . GLN A 1 77 ? 49.516 -1.184 -69.094 1.00 94.31 77 GLN A C 1
ATOM 644 O O . GLN A 1 77 ? 48.525 -1.367 -68.393 1.00 94.31 77 GLN A O 1
ATOM 649 N N . GLU A 1 78 ? 50.727 -0.927 -68.588 1.00 94.25 78 GLU A N 1
ATOM 650 C CA . GLU A 1 78 ? 51.006 -0.847 -67.144 1.00 94.25 78 GLU A CA 1
ATOM 651 C C . GLU A 1 78 ? 50.086 0.182 -66.458 1.00 94.25 78 GLU A C 1
ATOM 653 O O . GLU A 1 78 ? 49.488 -0.108 -65.426 1.00 94.25 78 GLU A O 1
ATOM 658 N N . ASN A 1 79 ? 49.884 1.361 -67.058 1.00 92.94 79 ASN A N 1
ATOM 659 C CA . ASN A 1 79 ? 48.962 2.370 -66.527 1.00 92.94 79 ASN A CA 1
ATOM 660 C C . ASN A 1 79 ? 47.503 1.900 -66.521 1.00 92.94 79 ASN A C 1
ATOM 662 O O . ASN A 1 79 ? 46.774 2.231 -65.591 1.00 92.94 79 ASN A O 1
ATOM 666 N N . ARG A 1 80 ? 47.053 1.147 -67.532 1.00 93.94 80 ARG A N 1
ATOM 667 C CA . ARG A 1 80 ? 45.692 0.586 -67.546 1.00 93.94 80 ARG A CA 1
ATOM 668 C C . ARG A 1 80 ? 45.500 -0.457 -66.450 1.00 93.94 80 ARG A C 1
ATOM 670 O O . ARG A 1 80 ? 44.457 -0.452 -65.804 1.00 93.94 80 ARG A O 1
ATOM 677 N N . GLU A 1 81 ? 46.495 -1.309 -66.226 1.00 94.31 81 GLU A N 1
ATOM 678 C CA . GLU A 1 81 ? 46.482 -2.305 -65.150 1.00 94.31 81 GLU A CA 1
ATOM 679 C C . GLU A 1 81 ? 46.454 -1.618 -63.775 1.00 94.31 81 GLU A C 1
ATOM 681 O O . GLU A 1 81 ? 45.557 -1.891 -62.977 1.00 94.31 81 GLU A O 1
ATOM 686 N N . LEU A 1 82 ? 47.330 -0.632 -63.546 1.00 93.75 82 LEU A N 1
ATOM 687 C CA . LEU A 1 82 ? 47.349 0.162 -62.312 1.00 93.75 82 LEU A CA 1
ATOM 688 C C . LEU A 1 82 ? 46.046 0.942 -62.089 1.00 93.75 82 LEU A C 1
ATOM 690 O O . LEU A 1 82 ? 45.558 1.010 -60.965 1.00 93.75 82 LEU A O 1
ATOM 694 N N . MET A 1 83 ? 45.449 1.511 -63.140 1.00 93.00 83 MET A N 1
ATOM 695 C CA . MET A 1 83 ? 44.144 2.174 -63.037 1.00 93.00 83 MET A CA 1
ATOM 696 C C . MET A 1 83 ? 43.038 1.192 -62.636 1.00 93.00 83 MET A C 1
ATOM 698 O O . MET A 1 83 ? 42.218 1.524 -61.782 1.00 93.00 83 MET A O 1
ATOM 702 N N . GLY A 1 84 ? 43.046 -0.027 -63.185 1.00 93.25 84 GLY A N 1
ATOM 703 C CA . GLY A 1 84 ? 42.122 -1.086 -62.777 1.00 93.25 84 GLY A CA 1
ATOM 704 C C . GLY A 1 84 ? 42.295 -1.483 -61.307 1.00 93.25 84 GLY A C 1
ATOM 705 O O . GLY A 1 84 ? 41.309 -1.616 -60.582 1.00 93.25 84 GLY A O 1
ATOM 706 N N . GLU A 1 85 ? 43.535 -1.606 -60.829 1.00 94.81 85 GLU A N 1
ATOM 707 C CA . GLU A 1 85 ? 43.820 -1.866 -59.410 1.00 94.81 85 GLU A CA 1
ATOM 708 C C . GLU A 1 85 ? 43.333 -0.727 -58.503 1.00 94.81 85 GLU A C 1
ATOM 710 O O . GLU A 1 85 ? 42.716 -0.981 -57.464 1.00 94.81 85 GLU A O 1
ATOM 715 N N . VAL A 1 86 ? 43.547 0.530 -58.906 1.00 93.06 86 VAL A N 1
ATOM 716 C CA . VAL A 1 86 ? 43.066 1.712 -58.175 1.00 93.06 86 VAL A CA 1
ATOM 717 C C . VAL A 1 86 ? 41.539 1.732 -58.096 1.00 93.06 86 VAL A C 1
ATOM 719 O O . VAL A 1 86 ? 40.996 2.027 -57.031 1.00 93.06 86 VAL A O 1
ATOM 722 N N . GLU A 1 87 ? 40.828 1.384 -59.170 1.00 94.50 87 GLU A N 1
ATOM 723 C CA . GLU A 1 87 ? 39.363 1.294 -59.164 1.00 94.50 87 GLU A CA 1
ATOM 724 C C . GLU A 1 87 ? 38.856 0.204 -58.209 1.00 94.50 87 GLU A C 1
ATOM 726 O O . GLU A 1 87 ? 37.938 0.455 -57.421 1.00 94.50 87 GLU A O 1
ATOM 731 N N . VAL A 1 88 ? 39.483 -0.978 -58.209 1.00 95.06 88 VAL A N 1
ATOM 732 C CA . VAL A 1 88 ? 39.129 -2.075 -57.291 1.00 95.06 88 VAL A CA 1
ATOM 733 C C . VAL A 1 88 ? 39.371 -1.674 -55.835 1.00 95.06 88 VAL A C 1
ATOM 735 O O . VAL A 1 88 ? 38.485 -1.851 -54.994 1.00 95.06 88 VAL A O 1
ATOM 738 N N . LEU A 1 89 ? 40.535 -1.095 -55.525 1.00 94.19 89 LEU A N 1
ATOM 739 C CA . LEU A 1 89 ? 40.861 -0.627 -54.174 1.00 94.19 89 LEU A CA 1
ATOM 740 C C . LEU A 1 89 ? 39.939 0.514 -53.727 1.00 94.19 89 LEU A C 1
ATOM 742 O O . LEU A 1 89 ? 39.505 0.537 -52.576 1.00 94.19 89 LEU A O 1
ATOM 746 N N . SER A 1 90 ? 39.584 1.426 -54.634 1.00 94.25 90 SER A N 1
ATOM 747 C CA . SER A 1 90 ? 38.625 2.503 -54.371 1.00 94.25 90 SER A CA 1
ATOM 748 C C . SER A 1 90 ? 37.234 1.947 -54.048 1.00 94.25 90 SER A C 1
ATOM 750 O O . SER A 1 90 ? 36.623 2.344 -53.053 1.00 94.25 90 SER A O 1
ATOM 752 N N . GLY A 1 91 ? 36.763 0.951 -54.806 1.00 94.50 91 GLY A N 1
ATOM 753 C CA . GLY A 1 91 ? 35.510 0.249 -54.522 1.00 94.50 91 GLY A CA 1
ATOM 754 C C . GLY A 1 91 ? 35.521 -0.466 -53.165 1.00 94.50 91 GLY A C 1
ATOM 755 O O . GLY A 1 91 ? 34.561 -0.365 -52.398 1.00 94.50 91 GLY A O 1
ATOM 756 N N . GLN A 1 92 ? 36.628 -1.131 -52.817 1.00 94.56 92 GLN A N 1
ATOM 757 C CA . GLN A 1 92 ? 36.804 -1.764 -51.505 1.00 94.56 92 GLN A CA 1
ATOM 758 C C . GLN A 1 92 ? 36.816 -0.738 -50.363 1.00 94.56 92 GLN A C 1
ATOM 760 O O . GLN A 1 92 ? 36.174 -0.963 -49.335 1.00 94.56 92 GLN A O 1
ATOM 765 N N . ALA A 1 93 ? 37.484 0.404 -50.546 1.00 92.38 93 ALA A N 1
ATOM 766 C CA . ALA A 1 93 ? 37.516 1.485 -49.565 1.00 92.38 93 ALA A CA 1
ATOM 767 C C . ALA A 1 93 ? 36.119 2.084 -49.332 1.00 92.38 93 ALA A C 1
ATOM 769 O O . ALA A 1 93 ? 35.713 2.266 -48.183 1.00 92.38 93 ALA A O 1
ATOM 770 N N . GLN A 1 94 ? 35.345 2.311 -50.398 1.00 94.62 94 GLN A N 1
ATOM 771 C CA . GLN A 1 94 ? 33.959 2.781 -50.296 1.00 94.62 94 GLN A CA 1
ATOM 772 C C . GLN A 1 94 ? 33.059 1.764 -49.583 1.00 94.62 94 GLN A C 1
ATOM 774 O O . GLN A 1 94 ? 32.278 2.133 -48.704 1.00 94.62 94 GLN A O 1
ATOM 779 N N . PHE A 1 95 ? 33.187 0.473 -49.905 1.00 94.06 95 PHE A N 1
ATOM 780 C CA . PHE A 1 95 ? 32.434 -0.584 -49.229 1.00 94.06 95 PHE A CA 1
ATOM 781 C C . PHE A 1 95 ? 32.781 -0.676 -47.735 1.00 94.06 95 PHE A C 1
ATOM 783 O O . PHE A 1 95 ? 31.884 -0.775 -46.889 1.00 94.06 95 PHE A O 1
ATOM 790 N N . ALA A 1 96 ? 34.069 -0.588 -47.389 1.00 93.31 96 ALA A N 1
ATOM 791 C CA . ALA A 1 96 ? 34.526 -0.552 -46.004 1.00 93.31 96 ALA A CA 1
ATOM 792 C C . ALA A 1 96 ? 33.985 0.683 -45.264 1.00 93.31 96 ALA A C 1
ATOM 794 O O . ALA A 1 96 ? 33.503 0.553 -44.139 1.00 93.31 96 ALA A O 1
ATOM 795 N N . GLN A 1 97 ? 33.976 1.855 -45.910 1.00 94.00 97 GLN A N 1
ATOM 796 C CA . GLN A 1 97 ? 33.427 3.090 -45.348 1.00 94.00 97 GLN A CA 1
ATOM 797 C C . GLN A 1 97 ? 31.914 2.992 -45.097 1.00 94.00 97 GLN A C 1
ATOM 799 O O . GLN A 1 97 ? 31.449 3.357 -44.016 1.00 94.00 97 GLN A O 1
ATOM 804 N N . MET A 1 98 ? 31.140 2.449 -46.044 1.00 94.19 98 MET A N 1
ATOM 805 C CA . MET A 1 98 ? 29.701 2.222 -45.854 1.00 94.19 98 MET A CA 1
ATOM 806 C C . MET A 1 98 ? 29.425 1.233 -44.718 1.00 94.19 98 MET A C 1
ATOM 808 O O . MET A 1 98 ? 28.553 1.470 -43.880 1.00 94.19 98 MET A O 1
ATOM 812 N N . THR A 1 99 ? 30.186 0.138 -44.659 1.00 94.56 99 THR A N 1
ATOM 813 C CA . THR A 1 99 ? 30.048 -0.869 -43.600 1.00 94.56 99 THR A CA 1
ATOM 814 C C . THR A 1 99 ? 30.379 -0.266 -42.234 1.00 94.56 99 THR A C 1
ATOM 816 O O . THR A 1 99 ? 29.615 -0.444 -41.286 1.00 94.56 99 THR A O 1
ATOM 819 N N . ALA A 1 100 ? 31.458 0.515 -42.139 1.00 93.06 100 ALA A N 1
ATOM 820 C CA . ALA A 1 100 ? 31.832 1.234 -40.926 1.00 93.06 100 ALA A CA 1
ATOM 821 C C . ALA A 1 100 ? 30.752 2.239 -40.483 1.00 93.06 100 ALA A C 1
ATOM 823 O O . ALA A 1 100 ? 30.387 2.249 -39.307 1.00 93.06 100 ALA A O 1
ATOM 824 N N . SER A 1 101 ? 30.174 3.013 -41.411 1.00 94.38 101 SER A N 1
ATOM 825 C CA . SER A 1 101 ? 29.063 3.936 -41.125 1.00 94.38 101 SER A CA 1
ATOM 826 C C . SER A 1 101 ? 27.845 3.192 -40.577 1.00 94.38 101 SER A C 1
ATOM 828 O O . SER A 1 101 ? 27.297 3.572 -39.545 1.00 94.38 101 SER A O 1
ATOM 830 N N . LYS A 1 102 ? 27.467 2.065 -41.192 1.00 94.81 102 LYS A N 1
ATOM 831 C CA . LYS A 1 102 ? 26.330 1.249 -40.742 1.00 94.81 102 LYS A CA 1
ATOM 832 C C . LYS A 1 102 ? 26.548 0.660 -39.347 1.00 94.81 102 LYS A C 1
ATOM 834 O O . LYS A 1 102 ? 25.633 0.650 -38.525 1.00 94.81 102 LYS A O 1
ATOM 839 N N . VAL A 1 103 ? 27.761 0.191 -39.054 1.00 95.56 103 VAL A N 1
ATOM 840 C CA . VAL A 1 103 ? 28.134 -0.277 -37.709 1.00 95.56 103 VAL A CA 1
ATOM 841 C C . VAL A 1 103 ? 28.076 0.876 -36.702 1.00 95.56 103 VAL A C 1
ATOM 843 O O . VAL A 1 103 ? 27.554 0.696 -35.601 1.00 95.56 103 VAL A O 1
ATOM 846 N N . GLN A 1 104 ? 28.543 2.068 -37.077 1.00 94.75 104 GLN A N 1
ATOM 847 C CA . GLN A 1 104 ? 28.494 3.255 -36.225 1.00 94.75 104 GLN A CA 1
ATOM 848 C C . GLN A 1 104 ? 27.053 3.711 -35.939 1.00 94.75 104 GLN A C 1
ATOM 850 O O . GLN A 1 104 ? 26.741 4.070 -34.803 1.00 94.75 104 GLN A O 1
ATOM 855 N N . GLU A 1 105 ? 26.161 3.669 -36.928 1.00 94.88 105 GLU A N 1
ATOM 856 C CA . GLU A 1 105 ? 24.733 3.966 -36.762 1.00 94.88 105 GLU A CA 1
ATOM 857 C C . GLU A 1 105 ? 24.043 2.958 -35.841 1.00 94.88 105 GLU A C 1
ATOM 859 O O . GLU A 1 105 ? 23.341 3.361 -34.913 1.00 94.88 105 GLU A O 1
ATOM 864 N N . LEU A 1 106 ? 24.299 1.657 -36.024 1.00 95.50 106 LEU A N 1
ATOM 865 C CA . LEU A 1 106 ? 23.773 0.614 -35.138 1.00 95.50 106 LEU A CA 1
ATOM 866 C C . LEU A 1 106 ? 24.279 0.780 -33.700 1.00 95.50 106 LEU A C 1
ATOM 868 O O . LEU A 1 106 ? 23.503 0.645 -32.752 1.00 95.50 106 LEU A O 1
ATOM 872 N N . ALA A 1 107 ? 25.559 1.116 -33.522 1.00 93.69 107 ALA A N 1
ATOM 873 C CA . ALA A 1 107 ? 26.126 1.400 -32.208 1.00 93.69 107 ALA A CA 1
ATOM 874 C C . ALA A 1 107 ? 25.472 2.633 -31.562 1.00 93.69 107 ALA A C 1
ATOM 876 O O . ALA A 1 107 ? 25.118 2.587 -30.385 1.00 93.69 107 ALA A O 1
ATOM 877 N N . ARG A 1 108 ? 25.247 3.712 -32.328 1.00 95.81 108 ARG A N 1
ATOM 878 C CA . ARG A 1 108 ? 24.542 4.916 -31.852 1.00 95.81 108 ARG A CA 1
ATOM 879 C C . ARG A 1 108 ? 23.100 4.618 -31.449 1.00 95.81 108 ARG A C 1
ATOM 881 O O . ARG A 1 108 ? 22.695 5.028 -30.365 1.00 95.81 108 ARG A O 1
ATOM 888 N N . ALA A 1 109 ? 22.353 3.877 -32.266 1.00 95.44 109 ALA A N 1
ATOM 889 C CA . ALA A 1 109 ? 20.979 3.489 -31.956 1.00 95.44 109 ALA A CA 1
ATOM 890 C C . ALA A 1 109 ? 20.909 2.643 -30.674 1.00 95.44 109 ALA A C 1
ATOM 892 O O . ALA A 1 109 ? 20.081 2.897 -29.801 1.00 95.44 109 ALA A O 1
ATOM 893 N N . LYS A 1 110 ? 21.834 1.687 -30.507 1.00 96.69 110 LYS A N 1
ATOM 894 C CA . LYS A 1 110 ? 21.910 0.862 -29.295 1.00 96.69 110 LYS A CA 1
ATOM 895 C C . LYS A 1 110 ? 22.292 1.673 -28.054 1.00 96.69 110 LYS A C 1
ATOM 897 O O . LYS A 1 110 ? 21.734 1.438 -26.987 1.00 96.69 110 LYS A O 1
ATOM 902 N N . LEU A 1 111 ? 23.202 2.640 -28.181 1.00 95.00 111 LEU A N 1
ATOM 903 C CA . LEU A 1 111 ? 23.539 3.555 -27.086 1.00 95.00 111 LEU A CA 1
ATOM 904 C C . LEU A 1 111 ? 22.344 4.426 -26.681 1.00 95.00 111 LEU A C 1
ATOM 906 O O . LEU A 1 111 ? 22.092 4.570 -25.489 1.00 95.00 111 LEU A O 1
ATOM 910 N N . GLN A 1 112 ? 21.578 4.949 -27.641 1.00 96.44 112 GLN A N 1
ATOM 911 C CA . GLN A 1 112 ? 20.357 5.712 -27.359 1.00 96.44 112 GLN A CA 1
ATOM 912 C C . GLN A 1 112 ? 19.292 4.856 -26.665 1.00 96.44 112 GLN A C 1
ATOM 914 O O . GLN A 1 112 ? 18.681 5.306 -25.697 1.00 96.44 112 GLN A O 1
ATOM 919 N N . GLN A 1 113 ? 19.110 3.607 -27.106 1.00 96.00 113 GLN A N 1
ATOM 920 C CA . GLN A 1 113 ? 18.215 2.664 -26.438 1.00 96.00 113 GLN A CA 1
ATOM 921 C C . GLN A 1 113 ? 18.642 2.442 -24.980 1.00 96.00 113 GLN A C 1
ATOM 923 O O . GLN A 1 113 ? 17.832 2.631 -24.074 1.00 96.00 113 GLN A O 1
ATOM 928 N N . LEU A 1 114 ? 19.916 2.118 -24.738 1.00 95.62 114 LEU A N 1
ATOM 929 C CA . LEU A 1 114 ? 20.433 1.913 -23.382 1.00 95.62 114 LEU A CA 1
ATOM 930 C C . LEU A 1 114 ? 20.300 3.173 -22.515 1.00 95.62 114 LEU A C 1
ATOM 932 O O . LEU A 1 114 ? 19.950 3.066 -21.345 1.00 95.62 114 LEU A O 1
ATOM 936 N N . GLN A 1 115 ? 20.514 4.368 -23.074 1.00 95.50 115 GLN A N 1
ATOM 937 C CA . GLN A 1 115 ? 20.283 5.630 -22.362 1.00 95.50 115 GLN A CA 1
ATOM 938 C C . GLN A 1 115 ? 18.810 5.820 -21.979 1.00 95.50 115 GLN A C 1
ATOM 940 O O . GLN A 1 115 ? 18.525 6.240 -20.859 1.00 95.50 115 GLN A O 1
ATOM 945 N N . SER A 1 116 ? 17.871 5.475 -22.865 1.00 95.69 116 SER A N 1
ATOM 946 C CA . SER A 1 116 ? 16.437 5.539 -22.554 1.00 95.69 116 SER A CA 1
ATOM 947 C C . SER A 1 116 ? 16.027 4.537 -21.467 1.00 95.69 116 SER A C 1
ATOM 949 O O . SER A 1 116 ? 15.251 4.880 -20.576 1.00 95.69 116 SER A O 1
ATOM 951 N N . GLU A 1 117 ? 16.603 3.330 -21.481 1.00 96.44 117 GLU A N 1
ATOM 952 C CA . GLU A 1 117 ? 16.379 2.309 -20.453 1.00 96.44 117 GLU A CA 1
ATOM 953 C C . GLU A 1 117 ? 16.956 2.735 -19.096 1.00 96.44 117 GLU A C 1
ATOM 955 O O . GLU A 1 117 ? 16.306 2.544 -18.068 1.00 96.44 117 GLU A O 1
ATOM 960 N N . ILE A 1 118 ? 18.145 3.352 -19.083 1.00 94.69 118 ILE A N 1
ATOM 961 C CA . ILE A 1 118 ? 18.736 3.939 -17.872 1.00 94.69 118 ILE A CA 1
ATOM 962 C C . ILE A 1 118 ? 17.814 5.028 -17.316 1.00 94.69 118 ILE A C 1
ATOM 964 O O . ILE A 1 118 ? 17.455 4.958 -16.144 1.00 94.69 118 ILE A O 1
ATOM 968 N N . GLY A 1 119 ? 17.352 5.965 -18.150 1.00 95.62 119 GLY A N 1
ATOM 969 C CA . GLY A 1 119 ? 16.439 7.027 -17.716 1.00 95.62 119 GLY A CA 1
ATOM 970 C C . GLY A 1 119 ? 15.117 6.494 -17.147 1.00 95.62 119 GLY A C 1
ATOM 971 O O . GLY A 1 119 ? 14.648 6.974 -16.116 1.00 95.62 119 GLY A O 1
ATOM 972 N N . ALA A 1 120 ? 14.541 5.452 -17.757 1.00 95.38 120 ALA A N 1
ATOM 973 C CA . ALA A 1 120 ? 13.338 4.799 -17.238 1.00 95.38 120 ALA A CA 1
ATOM 974 C C . ALA A 1 120 ? 13.575 4.145 -15.864 1.00 95.38 120 ALA A C 1
ATOM 976 O O . ALA A 1 120 ? 12.747 4.282 -14.962 1.00 95.38 120 ALA A O 1
ATOM 977 N N . ARG A 1 121 ? 14.723 3.476 -15.678 1.00 95.44 121 ARG A N 1
ATOM 978 C CA . ARG A 1 121 ? 15.104 2.875 -14.389 1.00 95.44 121 ARG A CA 1
ATOM 979 C C . ARG A 1 121 ? 15.395 3.925 -13.318 1.00 95.44 121 ARG A C 1
ATOM 981 O O . ARG A 1 121 ? 15.035 3.723 -12.164 1.00 95.44 121 ARG A O 1
ATOM 988 N N . GLU A 1 122 ? 16.014 5.047 -13.672 1.00 97.25 122 GLU A N 1
ATOM 989 C CA . GLU A 1 122 ? 16.249 6.159 -12.744 1.00 97.25 122 GLU A CA 1
ATOM 990 C C . GLU A 1 122 ? 14.936 6.788 -12.255 1.00 97.25 122 GLU A C 1
ATOM 992 O O . GLU A 1 122 ? 14.813 7.113 -11.071 1.00 97.25 122 GLU A O 1
ATOM 997 N N . GLU A 1 123 ? 13.930 6.912 -13.127 1.00 96.12 123 GLU A N 1
ATOM 998 C CA . GLU A 1 123 ? 12.589 7.363 -12.739 1.00 96.12 123 GLU A CA 1
ATOM 999 C C . GLU A 1 123 ? 11.913 6.375 -11.778 1.00 96.12 123 GLU A C 1
ATOM 1001 O O . GLU A 1 123 ? 11.336 6.775 -10.765 1.00 96.12 123 GLU A O 1
ATOM 1006 N N . GLU A 1 124 ? 12.023 5.073 -12.055 1.00 96.44 124 GLU A N 1
ATOM 1007 C CA . GLU A 1 124 ? 11.499 4.024 -11.178 1.00 96.44 124 GLU A CA 1
ATOM 1008 C C . GLU A 1 124 ? 12.172 4.049 -9.798 1.00 96.44 124 GLU A C 1
ATOM 1010 O O . GLU A 1 124 ? 11.480 4.034 -8.777 1.00 96.44 124 GLU A O 1
ATOM 1015 N N . ILE A 1 125 ? 13.502 4.180 -9.749 1.00 95.44 125 ILE A N 1
ATOM 1016 C CA . ILE A 1 125 ? 14.261 4.338 -8.499 1.00 95.44 125 ILE A CA 1
ATOM 1017 C C . ILE A 1 125 ? 13.780 5.573 -7.731 1.00 95.44 125 ILE A C 1
ATOM 1019 O O . ILE A 1 125 ? 13.561 5.495 -6.520 1.00 95.44 125 ILE A O 1
ATOM 1023 N N . ARG A 1 126 ? 13.554 6.704 -8.411 1.00 97.12 126 ARG A N 1
ATOM 1024 C CA . ARG A 1 126 ? 13.050 7.930 -7.774 1.00 97.12 126 ARG A CA 1
ATOM 1025 C C . ARG A 1 126 ? 11.653 7.732 -7.190 1.00 97.12 126 ARG A C 1
ATOM 1027 O O . ARG A 1 126 ? 11.400 8.145 -6.057 1.00 97.12 126 ARG A O 1
ATOM 1034 N N . ARG A 1 127 ? 10.761 7.068 -7.926 1.00 97.06 127 ARG A N 1
ATOM 1035 C CA . ARG A 1 127 ? 9.408 6.737 -7.464 1.00 97.06 127 ARG A CA 1
ATOM 1036 C C . ARG A 1 127 ? 9.439 5.816 -6.244 1.00 97.06 127 ARG A C 1
ATOM 1038 O O . ARG A 1 127 ? 8.728 6.068 -5.272 1.00 97.06 127 ARG A O 1
ATOM 1045 N N . LEU A 1 128 ? 10.270 4.773 -6.264 1.00 95.25 128 LEU A N 1
ATOM 1046 C CA . LEU A 1 128 ? 10.454 3.879 -5.118 1.00 95.25 128 LEU A CA 1
ATOM 1047 C C . LEU A 1 128 ? 11.035 4.626 -3.910 1.00 95.25 128 LEU A C 1
ATOM 1049 O O . LEU A 1 128 ? 10.547 4.443 -2.797 1.00 95.25 128 LEU A O 1
ATOM 1053 N N . GLY A 1 129 ? 11.991 5.534 -4.123 1.00 96.75 129 GLY A N 1
ATOM 1054 C CA . GLY A 1 129 ? 12.524 6.409 -3.075 1.00 96.75 129 GLY A CA 1
ATOM 1055 C C . GLY A 1 129 ? 11.453 7.293 -2.426 1.00 96.75 129 GLY A C 1
ATOM 1056 O O . GLY A 1 129 ? 11.396 7.394 -1.202 1.00 96.75 129 GLY A O 1
ATOM 1057 N N . GLN A 1 130 ? 10.539 7.868 -3.218 1.00 95.94 130 GLN A N 1
ATOM 1058 C CA . GLN A 1 130 ? 9.395 8.622 -2.687 1.00 95.94 130 GLN A CA 1
ATOM 1059 C C . GLN A 1 130 ? 8.454 7.740 -1.855 1.00 95.94 130 GLN A C 1
ATOM 1061 O O . GLN A 1 130 ? 8.003 8.164 -0.791 1.00 95.94 130 GLN A O 1
ATOM 1066 N N . HIS A 1 131 ? 8.174 6.511 -2.300 1.00 93.69 131 HIS A N 1
ATOM 1067 C CA . HIS A 1 131 ? 7.369 5.563 -1.527 1.00 93.69 131 HIS A CA 1
ATOM 1068 C C . HIS A 1 131 ? 8.035 5.194 -0.196 1.00 93.69 131 HIS A C 1
ATOM 1070 O O . HIS A 1 131 ? 7.357 5.195 0.831 1.00 93.69 131 HIS A O 1
ATOM 1076 N N . ILE A 1 132 ? 9.347 4.933 -0.191 1.00 94.19 132 ILE A N 1
ATOM 1077 C CA . ILE A 1 132 ? 10.107 4.657 1.037 1.00 94.19 132 ILE A CA 1
ATOM 1078 C C . ILE A 1 132 ? 9.998 5.843 2.002 1.00 94.19 132 ILE A C 1
ATOM 1080 O O . ILE A 1 132 ? 9.574 5.645 3.137 1.00 94.19 132 ILE A O 1
ATOM 1084 N N . GLY A 1 133 ? 10.238 7.074 1.540 1.00 94.69 133 GLY A N 1
ATOM 1085 C CA . GLY A 1 133 ? 10.112 8.268 2.386 1.00 94.69 133 GLY A CA 1
ATOM 1086 C C . GLY A 1 133 ? 8.699 8.470 2.956 1.00 94.69 133 GLY A C 1
ATOM 1087 O O . GLY A 1 133 ? 8.533 8.821 4.124 1.00 94.69 133 GLY A O 1
ATOM 1088 N N . GLN A 1 134 ? 7.650 8.178 2.176 1.00 93.19 134 GLN A N 1
ATOM 1089 C CA . GLN A 1 134 ? 6.268 8.195 2.676 1.00 93.19 134 GLN A CA 1
ATOM 1090 C C . GLN A 1 134 ? 6.023 7.126 3.751 1.00 93.19 134 GLN A C 1
ATOM 1092 O O . GLN A 1 134 ? 5.308 7.381 4.724 1.00 93.19 134 GLN A O 1
ATOM 1097 N N . HIS A 1 135 ? 6.582 5.926 3.584 1.00 93.31 135 HIS A N 1
ATOM 1098 C CA . HIS A 1 135 ? 6.466 4.848 4.565 1.00 93.31 135 HIS A CA 1
ATOM 1099 C C . HIS A 1 135 ? 7.250 5.142 5.847 1.00 93.31 135 HIS A C 1
ATOM 1101 O O . HIS A 1 135 ? 6.724 4.889 6.928 1.00 93.31 135 HIS A O 1
ATOM 1107 N N . GLU A 1 136 ? 8.435 5.741 5.753 1.00 95.19 136 GLU A N 1
ATOM 1108 C CA . GLU A 1 136 ? 9.211 6.203 6.910 1.00 95.19 136 GLU A CA 1
ATOM 1109 C C . GLU A 1 136 ? 8.460 7.288 7.694 1.00 95.19 136 GLU A C 1
ATOM 1111 O O . GLU A 1 136 ? 8.354 7.200 8.918 1.00 95.19 136 GLU A O 1
ATOM 1116 N N . GLY A 1 137 ? 7.826 8.247 7.007 1.00 94.00 137 GLY A N 1
ATOM 1117 C CA . GLY A 1 137 ? 6.959 9.240 7.650 1.00 94.00 137 GLY A CA 1
ATOM 1118 C C . GLY A 1 137 ? 5.754 8.612 8.369 1.00 94.00 137 GLY A C 1
ATOM 1119 O O . GLY A 1 137 ? 5.421 8.985 9.498 1.00 94.00 137 GLY A O 1
ATOM 1120 N N . LYS A 1 138 ? 5.121 7.599 7.762 1.00 93.62 138 LYS A N 1
ATOM 1121 C CA . LYS A 1 138 ? 4.043 6.819 8.405 1.00 93.62 138 LYS A CA 1
ATOM 1122 C C . LYS A 1 138 ? 4.542 6.023 9.614 1.00 93.62 138 LYS A C 1
ATOM 1124 O O . LYS A 1 138 ? 3.836 5.929 10.612 1.00 93.62 138 LYS A O 1
ATOM 1129 N N . LEU A 1 139 ? 5.746 5.459 9.544 1.00 93.50 139 LEU A N 1
ATOM 1130 C CA . LEU A 1 139 ? 6.341 4.717 10.653 1.00 93.50 139 LEU A CA 1
ATOM 1131 C C . LEU A 1 139 ? 6.658 5.651 11.828 1.00 93.50 139 LEU A C 1
ATOM 1133 O O . LEU A 1 139 ? 6.324 5.335 12.965 1.00 93.50 139 LEU A O 1
ATOM 1137 N N . SER A 1 140 ? 7.239 6.818 11.546 1.00 96.19 140 SER A N 1
ATOM 1138 C CA . SER A 1 140 ? 7.554 7.835 12.552 1.00 96.19 140 SER A CA 1
ATOM 1139 C C . SER A 1 140 ? 6.292 8.357 13.248 1.00 96.19 140 SER A C 1
ATOM 1141 O O . SER A 1 140 ? 6.227 8.386 14.475 1.00 96.19 140 SER A O 1
ATOM 1143 N N . THR A 1 141 ? 5.240 8.675 12.488 1.00 92.50 141 THR A N 1
ATOM 1144 C CA . THR A 1 141 ? 3.946 9.074 13.073 1.00 92.50 141 THR A CA 1
ATOM 1145 C C . THR A 1 141 ? 3.329 7.958 13.916 1.00 92.50 141 THR A C 1
ATOM 1147 O O . THR A 1 141 ? 2.851 8.226 15.015 1.00 92.50 141 THR A O 1
ATOM 1150 N N . MET A 1 142 ? 3.405 6.700 13.472 1.00 93.38 142 MET A N 1
ATOM 1151 C CA . MET A 1 142 ? 2.937 5.550 14.253 1.00 93.38 142 MET A CA 1
ATOM 1152 C C . MET A 1 142 ? 3.733 5.357 15.554 1.00 93.38 142 MET A C 1
ATOM 1154 O O . MET A 1 142 ? 3.146 5.008 16.572 1.00 93.38 142 MET A O 1
ATOM 1158 N N . GLN A 1 143 ? 5.046 5.606 15.554 1.00 92.00 143 GLN A N 1
ATOM 1159 C CA . GLN A 1 143 ? 5.869 5.558 16.769 1.00 92.00 143 GLN A CA 1
ATOM 1160 C C . GLN A 1 143 ? 5.454 6.630 17.784 1.00 92.00 143 GLN A C 1
ATOM 1162 O O . GLN A 1 143 ? 5.363 6.331 18.973 1.00 92.00 143 GLN A O 1
ATOM 1167 N N . VAL A 1 144 ? 5.163 7.852 17.324 1.00 94.00 144 VAL A N 1
ATOM 1168 C CA . VAL A 1 144 ? 4.667 8.935 18.189 1.00 94.00 144 VAL A CA 1
ATOM 1169 C C . VAL A 1 144 ? 3.295 8.587 18.766 1.00 94.00 144 VAL A C 1
ATOM 1171 O O . VAL A 1 144 ? 3.102 8.718 19.971 1.00 94.00 144 VAL A O 1
ATOM 1174 N N . VAL A 1 145 ? 2.369 8.090 17.939 1.00 92.44 145 VAL A N 1
ATOM 1175 C CA . VAL A 1 145 ? 1.035 7.657 18.393 1.00 92.44 145 VAL A CA 1
ATOM 1176 C C . VAL A 1 145 ? 1.149 6.553 19.444 1.00 92.44 145 VAL A C 1
ATOM 1178 O O . VAL A 1 145 ? 0.570 6.677 20.513 1.00 92.44 145 VAL A O 1
ATOM 1181 N N . ASN A 1 146 ? 1.979 5.537 19.205 1.00 90.31 146 ASN A N 1
ATOM 1182 C CA . ASN A 1 146 ? 2.186 4.443 20.155 1.00 90.31 146 ASN A CA 1
ATOM 1183 C C . ASN A 1 146 ? 2.804 4.933 21.484 1.00 90.31 146 ASN A C 1
ATOM 1185 O O . ASN A 1 146 ? 2.488 4.427 22.558 1.00 90.31 146 ASN A O 1
ATOM 1189 N N . HIS A 1 147 ? 3.661 5.960 21.446 1.00 93.50 147 HIS A N 1
ATOM 1190 C CA . HIS A 1 147 ? 4.178 6.580 22.667 1.00 93.50 147 HIS A CA 1
ATOM 1191 C C . HIS A 1 147 ? 3.084 7.317 23.459 1.00 93.50 147 HIS A C 1
ATOM 1193 O O . HIS A 1 147 ? 3.039 7.197 24.684 1.00 93.50 147 HIS A O 1
ATOM 1199 N N . ILE A 1 148 ? 2.190 8.035 22.769 1.00 90.69 148 ILE A N 1
ATOM 1200 C CA . ILE A 1 148 ? 1.033 8.707 23.380 1.00 90.69 148 ILE A CA 1
ATOM 1201 C C . ILE A 1 148 ? 0.088 7.668 23.993 1.00 90.69 148 ILE A C 1
ATOM 1203 O O . ILE A 1 148 ? -0.206 7.756 25.182 1.00 90.69 148 ILE A O 1
ATOM 1207 N N . GLU A 1 149 ? -0.293 6.637 23.236 1.00 89.50 149 GLU A N 1
ATOM 1208 C CA . GLU A 1 149 ? -1.140 5.533 23.710 1.00 89.50 149 GLU A CA 1
ATOM 1209 C C . GLU A 1 149 ? -0.517 4.836 24.930 1.00 89.50 149 GLU A C 1
ATOM 1211 O O . GLU A 1 149 ? -1.187 4.594 25.932 1.00 89.50 149 GLU A O 1
ATOM 1216 N N . SER A 1 150 ? 0.796 4.577 24.912 1.00 93.38 150 SER A N 1
ATOM 1217 C CA . SER A 1 150 ? 1.494 3.997 26.064 1.00 93.38 150 SER A CA 1
ATOM 1218 C C . SER A 1 150 ? 1.466 4.906 27.298 1.00 93.38 150 SER A C 1
ATOM 1220 O O . SER A 1 150 ? 1.445 4.393 28.418 1.00 93.38 150 SER A O 1
ATOM 1222 N N . SER A 1 151 ? 1.497 6.227 27.118 1.00 93.69 151 SER A N 1
ATOM 1223 C CA . SER A 1 151 ? 1.381 7.202 28.206 1.00 93.69 151 SER A CA 1
ATOM 1224 C C . SER A 1 151 ? -0.044 7.242 28.767 1.00 93.69 151 SER A C 1
ATOM 1226 O O . SER A 1 151 ? -0.227 7.260 29.983 1.00 93.69 151 SER A O 1
ATOM 1228 N N . GLU A 1 152 ? -1.056 7.198 27.900 1.00 91.62 152 GLU A N 1
ATOM 1229 C CA . GLU A 1 152 ? -2.468 7.152 28.295 1.00 91.62 152 GLU A CA 1
ATOM 1230 C C . GLU A 1 152 ? -2.812 5.866 29.052 1.00 91.62 152 GLU A C 1
ATOM 1232 O O . GLU A 1 152 ? -3.447 5.932 30.105 1.00 91.62 152 GLU A O 1
ATOM 1237 N N . ILE A 1 153 ? -2.323 4.709 28.588 1.00 89.56 153 ILE A N 1
ATOM 1238 C CA . ILE A 1 153 ? -2.492 3.422 29.279 1.00 89.56 153 ILE A CA 1
ATOM 1239 C C . ILE A 1 153 ? -1.900 3.483 30.690 1.00 89.56 153 ILE A C 1
ATOM 1241 O O . ILE A 1 153 ? -2.544 3.041 31.641 1.00 89.56 153 ILE A O 1
ATOM 1245 N N . LYS A 1 154 ? -0.705 4.068 30.856 1.00 93.38 154 LYS A N 1
ATOM 1246 C CA . LYS A 1 154 ? -0.105 4.262 32.188 1.00 93.38 154 LYS A CA 1
ATOM 1247 C C . LYS A 1 154 ? -0.977 5.151 33.075 1.00 93.38 154 LYS A C 1
ATOM 1249 O O . LYS A 1 154 ? -1.236 4.792 34.219 1.00 93.38 154 LYS A O 1
ATOM 1254 N N . GLY A 1 155 ? -1.494 6.260 32.542 1.00 90.12 155 GLY A N 1
ATOM 1255 C CA . GLY A 1 155 ? -2.405 7.137 33.284 1.00 90.12 155 GLY A CA 1
ATOM 1256 C C . GLY A 1 155 ? -3.708 6.442 33.704 1.00 90.12 155 GLY A C 1
ATOM 1257 O O . GLY A 1 155 ? -4.186 6.632 34.823 1.00 90.12 155 GLY A O 1
ATOM 1258 N N . GLN A 1 156 ? -4.275 5.591 32.844 1.00 89.81 156 GLN A N 1
ATOM 1259 C CA . GLN A 1 156 ? -5.455 4.789 33.179 1.00 89.81 156 GLN A CA 1
ATOM 1260 C C . GLN A 1 156 ? -5.151 3.726 34.243 1.00 89.81 156 GLN A C 1
ATOM 1262 O O . GLN A 1 156 ? -5.968 3.524 35.140 1.00 89.81 156 GLN A O 1
ATOM 1267 N N . GLN A 1 157 ? -3.979 3.088 34.196 1.00 90.19 157 GLN A N 1
ATOM 1268 C CA . GLN A 1 157 ? -3.535 2.139 35.223 1.00 90.19 157 GLN A CA 1
ATOM 1269 C C . GLN A 1 157 ? -3.396 2.809 36.595 1.00 90.19 157 GLN A C 1
ATOM 1271 O O . GLN A 1 157 ? -3.940 2.303 37.573 1.00 90.19 157 GLN A O 1
ATOM 1276 N N . GLU A 1 158 ? -2.770 3.986 36.666 1.00 93.94 158 GLU A N 1
ATOM 1277 C CA . GLU A 1 158 ? -2.676 4.763 37.911 1.00 93.94 158 GLU A CA 1
ATOM 1278 C C . GLU A 1 158 ? -4.063 5.134 38.468 1.00 93.94 158 GLU A C 1
ATOM 1280 O O . GLU A 1 158 ? -4.292 5.115 39.683 1.00 93.94 158 GLU A O 1
ATOM 1285 N N . LEU A 1 159 ? -5.021 5.451 37.588 1.00 91.00 159 LEU A N 1
ATOM 1286 C CA . LEU A 1 159 ? -6.397 5.740 37.988 1.00 91.00 159 LEU A CA 1
ATOM 1287 C C . LEU A 1 159 ? -7.115 4.495 38.528 1.00 91.00 159 LEU A C 1
ATOM 1289 O O . LEU A 1 159 ? -7.822 4.607 39.533 1.00 91.00 159 LEU A O 1
ATOM 1293 N N . ILE A 1 160 ? -6.926 3.333 37.895 1.00 89.25 160 ILE A N 1
ATOM 1294 C CA . ILE A 1 160 ? -7.453 2.045 38.368 1.00 89.25 160 ILE A CA 1
ATOM 1295 C C . ILE A 1 160 ? -6.887 1.734 39.752 1.00 89.25 160 ILE A C 1
ATOM 1297 O O . ILE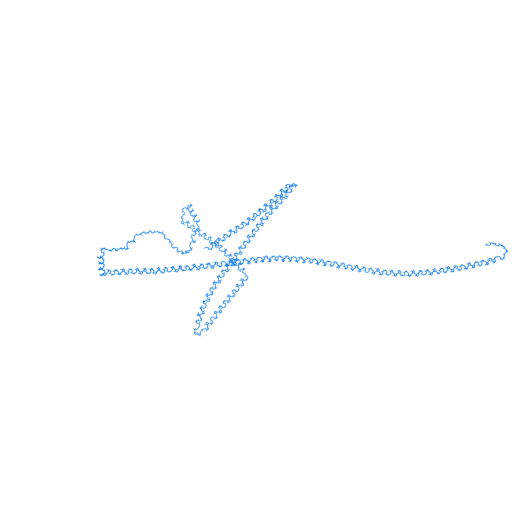 A 1 160 ? -7.661 1.538 40.683 1.00 89.25 160 ILE A O 1
ATOM 1301 N N . GLU A 1 161 ? -5.568 1.825 39.940 1.00 91.88 161 GLU A N 1
ATOM 1302 C CA . GLU A 1 161 ? -4.942 1.592 41.247 1.00 91.88 161 GLU A CA 1
ATOM 1303 C C . GLU A 1 161 ? -5.491 2.525 42.333 1.00 91.88 161 GLU A C 1
ATOM 1305 O O . GLU A 1 161 ? -5.687 2.123 43.482 1.00 91.88 161 GLU A O 1
ATOM 1310 N N . LYS A 1 162 ? -5.753 3.793 41.994 1.00 92.44 162 LYS A N 1
ATOM 1311 C CA . LYS A 1 162 ? -6.372 4.743 42.923 1.00 92.44 162 LYS A CA 1
ATOM 1312 C C . LYS A 1 162 ? -7.801 4.330 43.282 1.00 92.44 162 LYS A C 1
ATOM 1314 O O . LYS A 1 162 ? -8.208 4.508 44.430 1.00 92.44 162 LYS A O 1
ATOM 1319 N N . LYS A 1 163 ? -8.569 3.810 42.323 1.00 88.81 163 LYS A N 1
ATOM 1320 C CA . LYS A 1 163 ? -9.935 3.323 42.549 1.00 88.81 163 LYS A CA 1
ATOM 1321 C C . LYS A 1 163 ? -9.962 2.031 43.355 1.00 88.81 163 LYS A C 1
ATOM 1323 O O . LYS A 1 163 ? -10.787 1.935 44.257 1.00 88.81 163 LYS A O 1
ATOM 1328 N N . ASP A 1 164 ? -9.030 1.119 43.124 1.00 90.94 164 ASP A N 1
ATOM 1329 C CA . ASP A 1 164 ? -8.902 -0.109 43.909 1.00 90.94 164 ASP A CA 1
ATOM 1330 C C . ASP A 1 164 ? -8.589 0.193 45.376 1.00 90.94 164 ASP A C 1
ATOM 1332 O O . ASP A 1 164 ? -9.228 -0.364 46.266 1.00 90.94 164 ASP A O 1
ATOM 1336 N N . ARG A 1 165 ? -7.701 1.163 45.643 1.00 94.00 165 ARG A N 1
ATOM 1337 C CA . ARG A 1 165 ? -7.462 1.658 47.011 1.00 94.00 165 ARG A CA 1
ATOM 1338 C C . ARG A 1 165 ? -8.740 2.208 47.651 1.00 94.00 165 ARG A C 1
ATOM 1340 O O . ARG A 1 165 ? -9.057 1.843 48.775 1.00 94.00 165 ARG A O 1
ATOM 1347 N N . GLN A 1 166 ? -9.519 3.016 46.923 1.00 90.31 166 GLN A N 1
ATOM 1348 C CA . GLN A 1 166 ? -10.805 3.531 47.423 1.00 90.31 166 GLN A CA 1
ATOM 1349 C C . GLN A 1 166 ? -11.816 2.413 47.716 1.00 90.31 166 GLN A C 1
ATOM 1351 O O . GLN A 1 166 ? -12.533 2.480 48.711 1.00 90.31 166 GLN A O 1
ATOM 1356 N N . ILE A 1 167 ? -11.891 1.391 46.859 1.00 86.06 167 ILE A N 1
ATOM 1357 C CA . ILE A 1 167 ? -12.755 0.225 47.083 1.00 86.06 167 ILE A CA 1
ATOM 1358 C C . ILE A 1 167 ? -12.311 -0.519 48.343 1.00 86.06 167 ILE A C 1
ATOM 1360 O O . ILE A 1 167 ? -13.158 -0.891 49.152 1.00 86.06 167 ILE A O 1
ATOM 1364 N N . GLN A 1 168 ? -11.005 -0.703 48.530 1.00 92.19 168 GLN A N 1
ATOM 1365 C CA . GLN A 1 168 ? -10.448 -1.363 49.705 1.00 92.19 168 GLN A CA 1
ATOM 1366 C C . GLN A 1 168 ? -10.750 -0.583 50.995 1.00 92.19 168 GLN A C 1
ATOM 1368 O O . GLN A 1 168 ? -11.179 -1.181 51.980 1.00 92.19 168 GLN A O 1
ATOM 1373 N N . ASP A 1 169 ? -10.613 0.744 50.978 1.00 90.62 169 ASP A N 1
ATOM 1374 C CA . ASP A 1 169 ? -10.966 1.607 52.111 1.00 90.62 169 ASP A CA 1
ATOM 1375 C C . ASP A 1 169 ? -12.458 1.485 52.467 1.00 90.62 169 ASP A C 1
ATOM 1377 O O . ASP A 1 169 ? -12.809 1.256 53.625 1.00 90.62 169 ASP A O 1
ATOM 1381 N N . LEU A 1 170 ? -13.347 1.531 51.468 1.00 87.69 170 LEU A N 1
ATOM 1382 C CA . LEU A 1 170 ? -14.791 1.360 51.672 1.00 87.69 170 LEU A CA 1
ATOM 1383 C C . LEU A 1 170 ? -15.159 -0.046 52.168 1.00 87.69 170 LEU A C 1
ATOM 1385 O O . LEU A 1 170 ? -16.083 -0.197 52.968 1.00 87.69 170 LEU A O 1
ATOM 1389 N N . GLN A 1 171 ? -14.459 -1.086 51.709 1.00 88.62 171 GLN A N 1
ATOM 1390 C CA . GLN A 1 171 ? -14.638 -2.448 52.215 1.00 88.62 171 GLN A CA 1
ATOM 1391 C C . GLN A 1 171 ? -14.244 -2.547 53.691 1.00 88.62 171 GLN A C 1
ATOM 1393 O O . GLN A 1 171 ? -14.986 -3.148 54.470 1.00 88.62 171 GLN A O 1
ATOM 1398 N N . ASN A 1 172 ? -13.139 -1.909 54.085 1.00 92.00 172 ASN A N 1
ATOM 1399 C CA . ASN A 1 172 ? -12.702 -1.846 55.478 1.00 92.00 172 ASN A CA 1
ATOM 1400 C C . ASN A 1 172 ? -13.720 -1.095 56.354 1.00 92.00 172 ASN A C 1
ATOM 1402 O O . ASN A 1 172 ? -14.080 -1.587 57.423 1.00 92.00 172 ASN A O 1
ATOM 1406 N N . GLU A 1 173 ? -14.251 0.044 55.894 1.00 88.38 173 GLU A N 1
ATOM 1407 C CA . GLU A 1 173 ? -15.318 0.778 56.596 1.00 88.38 173 GLU A CA 1
ATOM 1408 C C . GLU A 1 173 ? -16.605 -0.055 56.726 1.00 88.38 173 GLU A C 1
ATOM 1410 O O . GLU A 1 173 ? -17.265 -0.070 57.772 1.00 88.38 173 GLU A O 1
ATOM 1415 N N . LEU A 1 174 ? -16.974 -0.793 55.676 1.00 87.31 174 LEU A N 1
ATOM 1416 C CA . LEU A 1 174 ? -18.137 -1.678 55.691 1.00 87.31 174 LEU A CA 1
ATOM 1417 C C . LEU A 1 174 ? -17.945 -2.853 56.661 1.00 87.31 174 LEU A C 1
ATOM 1419 O O . LEU A 1 174 ? -18.883 -3.253 57.354 1.00 87.31 174 LEU A O 1
ATOM 1423 N N . GLU A 1 175 ? -16.736 -3.399 56.756 1.00 92.56 175 GLU A N 1
ATOM 1424 C CA . GLU A 1 175 ? -16.413 -4.430 57.739 1.00 92.56 175 GLU A CA 1
ATOM 1425 C C . GLU A 1 175 ? -16.414 -3.871 59.170 1.00 92.56 175 GLU A C 1
ATOM 1427 O O . GLU A 1 175 ? -16.962 -4.496 60.080 1.00 92.56 175 GLU A O 1
ATOM 1432 N N . GLU A 1 176 ? -15.884 -2.665 59.380 1.00 93.31 176 GLU A N 1
ATOM 1433 C CA . GLU A 1 176 ? -15.901 -2.001 60.684 1.00 93.31 176 GLU A CA 1
ATOM 1434 C C . GLU A 1 176 ? -17.334 -1.705 61.151 1.00 93.31 176 GLU A C 1
ATOM 1436 O O . GLU A 1 176 ? -17.698 -1.995 62.293 1.00 93.31 176 GLU A O 1
ATOM 1441 N N . THR A 1 177 ? -18.185 -1.183 60.266 1.00 88.25 177 THR A N 1
ATOM 1442 C CA . THR A 1 177 ? -19.601 -0.934 60.577 1.00 88.25 177 THR A CA 1
ATOM 1443 C C . THR A 1 177 ? -20.366 -2.226 60.862 1.00 88.25 177 THR A C 1
ATOM 1445 O O . THR A 1 177 ? -21.182 -2.243 61.786 1.00 88.25 177 THR A O 1
ATOM 1448 N N . ARG A 1 178 ? -20.066 -3.331 60.160 1.00 87.69 178 ARG A N 1
ATOM 1449 C CA . ARG A 1 178 ? -20.593 -4.667 60.495 1.00 87.69 178 ARG A CA 1
ATOM 1450 C C . ARG A 1 178 ? -20.164 -5.118 61.889 1.00 87.69 178 ARG A C 1
ATOM 1452 O O . ARG A 1 178 ? -21.022 -5.504 62.675 1.00 87.69 178 ARG A O 1
ATOM 1459 N N . ARG A 1 179 ? -18.879 -4.989 62.240 1.00 90.88 179 ARG A N 1
ATOM 1460 C CA . ARG A 1 179 ? -18.379 -5.326 63.588 1.00 90.88 179 ARG A CA 1
ATOM 1461 C C . ARG A 1 179 ? -19.056 -4.489 64.676 1.00 90.88 179 ARG A C 1
ATOM 1463 O O . ARG A 1 179 ? -19.449 -5.033 65.706 1.00 90.88 179 ARG A O 1
ATOM 1470 N N . ARG A 1 180 ? -19.249 -3.183 64.444 1.00 88.31 180 ARG A N 1
ATOM 1471 C CA . ARG A 1 180 ? -19.990 -2.297 65.363 1.00 88.31 180 ARG A CA 1
ATOM 1472 C C . ARG A 1 180 ? -21.449 -2.732 65.515 1.00 88.31 180 ARG A C 1
ATOM 1474 O O . ARG A 1 180 ? -21.968 -2.741 66.629 1.00 88.31 180 ARG A O 1
ATOM 1481 N N . LEU A 1 181 ? -22.110 -3.115 64.421 1.00 86.38 181 LEU A N 1
ATOM 1482 C CA . LEU A 1 181 ? -23.483 -3.620 64.458 1.00 86.38 181 LEU A CA 1
ATOM 1483 C C . LEU A 1 181 ? -23.579 -4.927 65.254 1.00 86.38 181 LEU A C 1
ATOM 1485 O O . LEU A 1 181 ? -24.446 -5.041 66.119 1.00 86.38 181 LEU A O 1
ATOM 1489 N N . ASP A 1 182 ? -22.674 -5.877 65.015 1.00 88.81 182 ASP A N 1
ATOM 1490 C CA . ASP A 1 182 ? -22.613 -7.139 65.756 1.00 88.81 182 ASP A CA 1
ATOM 1491 C C . ASP A 1 182 ? -22.380 -6.901 67.252 1.00 88.81 182 ASP A C 1
ATOM 1493 O O . ASP A 1 182 ? -23.040 -7.524 68.087 1.00 88.81 182 ASP A O 1
ATOM 1497 N N . GLN A 1 183 ? -21.515 -5.945 67.605 1.00 91.00 183 GLN A N 1
ATOM 1498 C CA . GLN A 1 183 ? -21.295 -5.537 68.991 1.00 91.00 183 GLN A CA 1
ATOM 1499 C C . GLN A 1 183 ? -22.581 -4.994 69.628 1.00 91.00 183 GLN A C 1
ATOM 1501 O O . GLN A 1 183 ? -22.953 -5.444 70.708 1.00 91.00 183 GLN A O 1
ATOM 1506 N N . VAL A 1 184 ? -23.312 -4.099 68.953 1.00 86.25 184 VAL A N 1
ATOM 1507 C CA . VAL A 1 184 ? -24.604 -3.578 69.443 1.00 86.25 184 VAL A CA 1
ATOM 1508 C C . VAL A 1 184 ? -25.638 -4.696 69.598 1.00 86.25 184 VAL A C 1
ATOM 1510 O O . VAL A 1 184 ? -26.374 -4.726 70.585 1.00 86.25 184 VAL A O 1
ATOM 1513 N N . VAL A 1 185 ? -25.695 -5.641 68.655 1.00 87.44 185 VAL A N 1
ATOM 1514 C CA . VAL A 1 185 ? -26.595 -6.800 68.733 1.00 87.44 185 VAL A CA 1
ATOM 1515 C C . VAL A 1 185 ? -26.245 -7.687 69.928 1.00 87.44 185 VAL A C 1
ATOM 1517 O O . VAL A 1 185 ? -27.155 -8.125 70.633 1.00 87.44 185 VAL A O 1
ATOM 1520 N N . MET A 1 186 ? -24.959 -7.937 70.185 1.00 86.38 186 MET A N 1
ATOM 1521 C CA . MET A 1 186 ? -24.512 -8.705 71.350 1.00 86.38 186 MET A CA 1
ATOM 1522 C C . MET A 1 186 ? -24.826 -7.986 72.662 1.00 86.38 186 MET A C 1
ATOM 1524 O O . MET A 1 186 ? -25.407 -8.610 73.548 1.00 86.38 186 MET A O 1
ATOM 1528 N N . THR A 1 187 ? -24.557 -6.679 72.758 1.00 86.88 187 THR A N 1
ATOM 1529 C CA . THR A 1 187 ? -24.918 -5.865 73.930 1.00 86.88 187 THR A CA 1
ATOM 1530 C C . THR A 1 187 ? -26.422 -5.921 74.192 1.00 86.88 187 THR A C 1
ATOM 1532 O O . THR A 1 187 ? -26.849 -6.213 75.307 1.00 86.88 187 THR A O 1
ATOM 1535 N N . ARG A 1 188 ? -27.249 -5.766 73.150 1.00 83.69 188 ARG A N 1
ATOM 1536 C CA . ARG A 1 188 ? -28.711 -5.848 73.271 1.00 83.69 188 ARG A CA 1
ATOM 1537 C C . ARG A 1 188 ? -29.195 -7.241 73.676 1.00 83.69 188 ARG A C 1
ATOM 1539 O O . ARG A 1 188 ? -30.172 -7.356 74.411 1.00 83.69 188 ARG A O 1
ATOM 1546 N N . LYS A 1 189 ? -28.537 -8.309 73.209 1.00 83.50 189 LYS A N 1
ATOM 1547 C CA . LYS A 1 189 ? -28.833 -9.680 73.654 1.00 83.50 189 LYS A CA 1
ATOM 1548 C C . LYS A 1 189 ? -28.491 -9.864 75.132 1.00 83.50 189 LYS A C 1
ATOM 1550 O O . LYS A 1 189 ? -29.326 -10.394 75.853 1.00 83.50 189 LYS A O 1
ATOM 1555 N N . SER A 1 190 ? -27.327 -9.395 75.590 1.00 85.81 190 SER A N 1
ATOM 1556 C CA . SER A 1 190 ? -26.962 -9.461 77.012 1.00 85.81 190 SER A CA 1
ATOM 1557 C C . SER A 1 190 ? -27.877 -8.614 77.896 1.00 85.81 190 SER A C 1
ATOM 1559 O O . SER A 1 190 ? -28.271 -9.075 78.961 1.00 85.81 190 SER A O 1
ATOM 1561 N N . GLU A 1 191 ? -28.286 -7.427 77.437 1.00 84.31 191 GLU A N 1
ATOM 1562 C CA . GLU A 1 191 ? -29.284 -6.596 78.120 1.00 84.31 191 GLU A CA 1
ATOM 1563 C C . GLU A 1 191 ? -30.641 -7.303 78.187 1.00 84.31 191 GLU A C 1
ATOM 1565 O O . GLU A 1 191 ? -31.283 -7.300 79.231 1.00 84.31 191 GLU A O 1
ATOM 1570 N N . GLY A 1 192 ? -31.066 -7.956 77.101 1.00 85.19 192 GLY A N 1
ATOM 1571 C CA . GLY A 1 192 ? -32.287 -8.761 77.073 1.00 85.19 192 GLY A CA 1
ATOM 1572 C C . GLY A 1 192 ? -32.256 -9.913 78.079 1.00 85.19 192 GLY A C 1
ATOM 1573 O O . GLY A 1 192 ? -33.229 -10.114 78.803 1.00 85.19 192 GLY A O 1
ATOM 1574 N N . THR A 1 193 ? -31.135 -10.632 78.177 1.00 83.50 193 THR A N 1
ATOM 1575 C CA . THR A 1 193 ? -30.949 -11.690 79.183 1.00 83.50 193 THR A CA 1
ATOM 1576 C C . THR A 1 193 ? -30.956 -11.124 80.604 1.00 83.50 193 THR A C 1
ATOM 1578 O O . THR A 1 193 ? -31.654 -11.657 81.461 1.00 83.50 193 THR A O 1
ATOM 1581 N N . ALA A 1 194 ? -30.260 -10.010 80.851 1.00 82.44 194 ALA A N 1
ATOM 1582 C CA . ALA A 1 194 ? -30.256 -9.350 82.157 1.00 82.44 194 ALA A CA 1
ATOM 1583 C C . ALA A 1 194 ? -31.657 -8.857 82.563 1.00 82.44 194 ALA A C 1
ATOM 1585 O O . ALA A 1 194 ? -32.049 -8.979 83.722 1.00 82.44 194 ALA A O 1
ATOM 1586 N N . LEU A 1 195 ? -32.449 -8.340 81.615 1.00 82.50 195 LEU A N 1
ATOM 1587 C CA . LEU A 1 195 ? -33.841 -7.954 81.858 1.00 82.50 195 LEU A CA 1
ATOM 1588 C C . LEU A 1 195 ? -34.713 -9.160 82.231 1.00 82.50 195 LEU A C 1
ATOM 1590 O O . LEU A 1 195 ? -35.516 -9.046 83.155 1.00 82.50 195 LEU A O 1
ATOM 1594 N N . LEU A 1 196 ? -34.527 -10.308 81.571 1.00 82.81 196 LEU A N 1
ATOM 1595 C CA . LEU A 1 196 ? -35.226 -11.549 81.919 1.00 82.81 196 LEU A CA 1
ATOM 1596 C C . LEU A 1 196 ? -34.853 -12.044 83.323 1.00 82.81 196 LEU A C 1
ATOM 1598 O O . LEU A 1 196 ? -35.733 -12.457 84.074 1.00 82.81 196 LEU A O 1
ATOM 1602 N N . GLU A 1 197 ? -33.578 -11.967 83.711 1.00 85.50 197 GLU A N 1
ATOM 1603 C CA . GLU A 1 197 ? -33.140 -12.298 85.074 1.00 85.50 197 GLU A CA 1
ATOM 1604 C C . GLU A 1 197 ? -33.759 -11.355 86.111 1.00 85.50 197 GLU A C 1
ATOM 1606 O O . GLU A 1 197 ? -34.261 -11.810 87.138 1.00 85.50 197 GLU A O 1
ATOM 1611 N N . ILE A 1 198 ? -33.799 -10.047 85.830 1.00 85.94 198 ILE A N 1
ATOM 1612 C CA . ILE A 1 198 ? -34.466 -9.060 86.691 1.00 85.94 198 ILE A CA 1
ATOM 1613 C C . ILE A 1 198 ? -35.960 -9.373 86.831 1.00 85.94 198 ILE A C 1
ATOM 1615 O O . ILE A 1 198 ? -36.495 -9.276 87.937 1.00 85.94 198 ILE A O 1
ATOM 1619 N N . GLU A 1 199 ? -36.651 -9.739 85.749 1.00 84.62 199 GLU A N 1
ATOM 1620 C CA . GLU A 1 199 ? -38.053 -10.170 85.815 1.00 84.62 199 GLU A CA 1
ATOM 1621 C C . GLU A 1 199 ? -38.218 -11.433 86.666 1.00 84.62 199 GLU A C 1
ATOM 1623 O O . GLU A 1 199 ? -39.123 -11.489 87.499 1.00 84.62 199 GLU A O 1
ATOM 1628 N N . HIS A 1 200 ? -37.307 -12.399 86.536 1.00 85.81 200 HIS A N 1
ATOM 1629 C CA . HIS A 1 200 ? -37.294 -13.603 87.362 1.00 85.81 200 HIS A CA 1
ATOM 1630 C C . HIS A 1 200 ? -37.103 -13.278 88.849 1.00 85.81 200 HIS A C 1
ATOM 1632 O O . HIS A 1 200 ? -37.864 -13.768 89.681 1.00 85.81 200 HIS A O 1
ATOM 1638 N N . TYR A 1 201 ? -36.148 -12.406 89.192 1.00 89.88 201 TYR A N 1
ATOM 1639 C CA . TYR A 1 201 ? -35.938 -11.954 90.569 1.00 89.88 201 TYR A CA 1
ATOM 1640 C C . TYR A 1 201 ? -37.129 -11.163 91.109 1.00 89.88 201 TYR A C 1
ATOM 1642 O O . TYR A 1 201 ? -37.460 -11.292 92.283 1.00 89.88 201 TYR A O 1
ATOM 1650 N N . LYS A 1 202 ? -37.804 -10.355 90.282 1.00 89.12 202 LYS A N 1
ATOM 1651 C CA . LYS A 1 202 ? -39.040 -9.670 90.687 1.00 89.12 202 LYS A CA 1
ATOM 1652 C C . LYS A 1 202 ? -40.152 -10.664 91.003 1.00 89.12 202 LYS A C 1
ATOM 1654 O O . LYS A 1 202 ? -40.781 -10.522 92.045 1.00 89.12 202 LYS A O 1
ATOM 1659 N N . ALA A 1 203 ? -40.358 -11.660 90.144 1.00 86.88 203 ALA A N 1
ATOM 1660 C CA . ALA A 1 203 ? -41.355 -12.702 90.361 1.00 86.88 203 ALA A CA 1
ATOM 1661 C C . ALA A 1 203 ? -41.046 -13.537 91.616 1.00 86.88 203 ALA A C 1
ATOM 1663 O O . ALA A 1 203 ? -41.947 -13.853 92.391 1.00 86.88 203 ALA A O 1
ATOM 1664 N N . ASP A 1 204 ? -39.773 -13.857 91.858 1.00 90.94 204 ASP A N 1
ATOM 1665 C CA . ASP A 1 204 ? -39.366 -14.623 93.036 1.00 90.94 204 ASP A CA 1
ATOM 1666 C C . ASP A 1 204 ? -39.444 -13.784 94.321 1.00 90.94 204 ASP A C 1
ATOM 1668 O O . ASP A 1 204 ? -39.932 -14.261 95.341 1.00 90.94 204 ASP A O 1
ATOM 1672 N N . ASN A 1 205 ? -39.089 -12.495 94.266 1.00 89.69 205 ASN A N 1
ATOM 1673 C CA . ASN A 1 205 ? -39.326 -11.553 95.362 1.00 89.69 205 ASN A CA 1
ATOM 1674 C C . ASN A 1 205 ? -40.819 -11.411 95.666 1.00 89.69 205 ASN A C 1
ATOM 1676 O O . ASN A 1 205 ? -41.202 -11.405 96.830 1.00 89.69 205 ASN A O 1
ATOM 1680 N N . GLU A 1 206 ? -41.674 -11.326 94.647 1.00 86.88 206 GLU A N 1
ATOM 1681 C CA . GLU A 1 206 ? -43.125 -11.291 94.829 1.00 86.88 206 GLU A CA 1
ATOM 1682 C C . GLU A 1 206 ? -43.624 -12.575 95.505 1.00 86.88 206 GLU A C 1
ATOM 1684 O O . GLU A 1 206 ? -44.390 -12.515 96.468 1.00 86.88 206 GLU A O 1
ATOM 1689 N N . ARG A 1 207 ? -43.122 -13.737 95.078 1.00 89.69 207 ARG A N 1
ATOM 1690 C CA . ARG A 1 207 ? -43.412 -15.028 95.709 1.00 89.69 207 ARG A CA 1
ATOM 1691 C C . ARG A 1 207 ? -42.928 -15.091 97.161 1.00 89.69 207 ARG A C 1
ATOM 1693 O O . ARG A 1 207 ? -43.672 -15.558 98.022 1.00 89.69 207 ARG A O 1
ATOM 1700 N N . LEU A 1 208 ? -41.716 -14.622 97.455 1.00 88.88 208 LEU A N 1
ATOM 1701 C CA . LEU A 1 208 ? -41.171 -14.555 98.814 1.00 88.88 208 LEU A CA 1
ATOM 1702 C C . LEU A 1 208 ? -41.988 -13.608 99.691 1.00 88.88 208 LEU A C 1
ATOM 1704 O O . LEU A 1 208 ? -42.295 -13.955 100.828 1.00 88.88 208 LEU A O 1
ATOM 1708 N N . VAL A 1 209 ? -42.402 -12.453 99.163 1.00 84.50 209 VAL A N 1
ATOM 1709 C CA . VAL A 1 209 ? -43.303 -11.519 99.851 1.00 84.50 209 VAL A CA 1
ATOM 1710 C C . VAL A 1 209 ? -44.654 -12.179 100.127 1.00 84.50 209 VAL A C 1
ATOM 1712 O O . VAL A 1 209 ? -45.165 -12.033 101.232 1.00 84.50 209 VAL A O 1
ATOM 1715 N N . GLN A 1 210 ? -45.215 -12.953 99.193 1.00 83.38 210 GLN A N 1
ATOM 1716 C CA . GLN A 1 210 ? -46.449 -13.717 99.423 1.00 83.38 210 GLN A CA 1
ATOM 1717 C C . GLN A 1 210 ? -46.273 -14.800 100.501 1.00 83.38 210 GLN A C 1
ATOM 1719 O O . GLN A 1 210 ? -47.144 -14.964 101.355 1.00 83.38 210 GLN A O 1
ATOM 1724 N N . MET A 1 211 ? -45.146 -15.520 100.496 1.00 85.94 211 MET A N 1
ATOM 1725 C CA . MET A 1 211 ? -44.827 -16.521 101.521 1.00 85.94 211 MET A CA 1
ATOM 1726 C C . MET A 1 211 ? -44.637 -15.890 102.900 1.00 85.94 211 MET A C 1
ATOM 1728 O O . MET A 1 211 ? -45.167 -16.407 103.880 1.00 85.94 211 MET A O 1
ATOM 1732 N N . LEU A 1 212 ? -43.920 -14.766 102.969 1.00 83.94 212 LEU A N 1
ATOM 1733 C CA . LEU A 1 212 ? -43.759 -13.987 104.191 1.00 83.94 212 LEU A CA 1
ATOM 1734 C C . LEU A 1 212 ? -45.114 -13.474 104.671 1.00 83.94 212 LEU A C 1
ATOM 1736 O O . LEU A 1 212 ? -45.452 -13.699 105.822 1.00 83.94 212 LEU A O 1
ATOM 1740 N N . ALA A 1 213 ? -45.943 -12.903 103.792 1.00 77.69 213 ALA A N 1
ATOM 1741 C CA . ALA A 1 213 ? -47.286 -12.430 104.128 1.00 77.69 213 ALA A CA 1
ATOM 1742 C C . ALA A 1 213 ? -48.200 -13.516 104.719 1.00 77.69 213 ALA A C 1
ATOM 1744 O O . ALA A 1 213 ? -49.099 -13.197 105.499 1.00 77.69 213 ALA A O 1
ATOM 1745 N N . ALA A 1 214 ? -47.965 -14.788 104.385 1.00 80.94 214 ALA A N 1
ATOM 1746 C CA . ALA A 1 214 ? -48.695 -15.917 104.949 1.00 80.94 214 ALA A CA 1
ATOM 1747 C C . ALA A 1 214 ? -48.234 -16.316 106.367 1.00 80.94 214 ALA A C 1
ATOM 1749 O O . ALA A 1 214 ? -48.944 -17.072 107.038 1.00 80.94 214 ALA A O 1
ATOM 1750 N N . THR A 1 215 ? -47.081 -15.839 106.856 1.00 87.38 215 THR A N 1
ATOM 1751 C CA . THR A 1 215 ? -46.629 -16.143 108.220 1.00 87.38 215 THR A CA 1
ATOM 1752 C C . THR A 1 215 ? -47.315 -15.258 109.259 1.00 87.38 215 THR A C 1
ATOM 1754 O O . THR A 1 215 ? -47.715 -14.114 109.015 1.00 87.38 215 THR A O 1
ATOM 1757 N N . LYS A 1 216 ? -47.471 -15.798 110.472 1.00 81.00 216 LYS A N 1
ATOM 1758 C CA . LYS A 1 216 ? -48.128 -15.082 111.572 1.00 81.00 216 LYS A CA 1
ATOM 1759 C C . LYS A 1 216 ? -47.299 -13.885 112.042 1.00 81.00 216 LYS A C 1
ATOM 1761 O O . LYS A 1 216 ? -47.890 -12.885 112.448 1.00 81.00 216 LYS A O 1
ATOM 1766 N N . GLU A 1 217 ? -45.967 -13.955 111.951 1.00 77.69 217 GLU A N 1
ATOM 1767 C CA . GLU A 1 217 ? -45.094 -12.836 112.321 1.00 77.69 217 GLU A CA 1
ATOM 1768 C C . GLU A 1 217 ? -45.238 -11.663 111.344 1.00 77.69 217 GLU A C 1
ATOM 1770 O O . GLU A 1 217 ? -45.326 -10.512 111.771 1.00 77.69 217 GLU A O 1
ATOM 1775 N N . PHE A 1 218 ? -45.337 -11.936 110.040 1.00 75.75 218 PHE A N 1
ATOM 1776 C CA . PHE A 1 218 ? -45.503 -10.885 109.037 1.00 75.75 218 PHE A CA 1
ATOM 1777 C C . PHE A 1 218 ? -46.916 -10.299 109.041 1.00 75.75 218 PHE A C 1
ATOM 1779 O O . PHE A 1 218 ? -47.078 -9.103 108.836 1.00 75.75 218 PHE A O 1
ATOM 1786 N N . SER A 1 219 ? -47.947 -11.100 109.332 1.00 70.50 219 SER A N 1
ATOM 1787 C CA . SER A 1 219 ? -49.307 -10.590 109.558 1.00 70.50 219 SER A CA 1
ATOM 1788 C C . SER A 1 219 ? -49.364 -9.623 110.748 1.00 70.50 219 SER A C 1
ATOM 1790 O O . SER A 1 219 ? -50.044 -8.597 110.679 1.00 70.50 219 SER A O 1
ATOM 1792 N N . ALA A 1 220 ? -48.612 -9.906 111.819 1.00 69.25 220 ALA A N 1
ATOM 1793 C CA . ALA A 1 220 ? -48.470 -8.999 112.956 1.00 69.25 220 ALA A CA 1
ATOM 1794 C C . ALA A 1 220 ? -47.706 -7.720 112.574 1.00 69.25 220 ALA A C 1
ATOM 1796 O O . ALA A 1 220 ? -48.129 -6.629 112.945 1.00 69.25 220 ALA A O 1
ATOM 1797 N N . PHE A 1 221 ? -46.640 -7.834 111.776 1.00 68.62 221 PHE A N 1
ATOM 1798 C CA . PHE A 1 221 ? -45.872 -6.688 111.281 1.00 68.62 221 PHE A CA 1
ATOM 1799 C C . PHE A 1 221 ? -46.651 -5.834 110.265 1.00 68.62 221 PHE A C 1
ATOM 1801 O O . PHE A 1 221 ? -46.566 -4.615 110.300 1.00 68.62 221 PHE A O 1
ATOM 1808 N N . GLY A 1 222 ? -47.459 -6.447 109.396 1.00 64.69 222 GLY A N 1
ATOM 1809 C CA . GLY A 1 222 ? -48.344 -5.762 108.453 1.00 64.69 222 GLY A CA 1
ATOM 1810 C C . GLY A 1 222 ? -49.476 -5.013 109.156 1.00 64.69 222 GLY A C 1
ATOM 1811 O O . GLY A 1 222 ? -49.801 -3.899 108.756 1.00 64.69 222 GLY A O 1
ATOM 1812 N N . LYS A 1 223 ? -50.018 -5.569 110.248 1.00 63.12 223 LYS A N 1
ATOM 1813 C CA . LYS A 1 223 ? -50.938 -4.848 111.143 1.00 63.12 223 LYS A CA 1
ATOM 1814 C C . LYS A 1 223 ? -50.241 -3.694 111.861 1.00 63.12 223 LYS A C 1
ATOM 1816 O O . LYS A 1 223 ? -50.771 -2.597 111.852 1.00 63.12 223 LYS A O 1
ATOM 1821 N N . LEU A 1 224 ? -49.023 -3.900 112.368 1.00 63.16 224 LEU A N 1
ATOM 1822 C CA . LEU A 1 224 ? -48.224 -2.835 112.984 1.00 63.16 224 LEU A CA 1
ATOM 1823 C C . LEU A 1 224 ? -47.896 -1.711 111.982 1.00 63.16 224 LEU A C 1
ATOM 1825 O O . LEU A 1 224 ? -47.977 -0.535 112.317 1.00 63.16 224 LEU A O 1
ATOM 1829 N N . ALA A 1 225 ? -47.557 -2.054 110.738 1.00 59.09 225 ALA A N 1
ATOM 1830 C CA . ALA A 1 225 ? -47.274 -1.096 109.673 1.00 59.09 225 ALA A CA 1
ATOM 1831 C C . ALA A 1 225 ? -48.533 -0.343 109.216 1.00 59.09 225 ALA A C 1
ATOM 1833 O O . ALA A 1 225 ? -48.434 0.844 108.923 1.00 59.09 225 ALA A O 1
ATOM 1834 N N . LEU A 1 226 ? -49.704 -0.991 109.197 1.00 58.41 226 LEU A N 1
ATOM 1835 C CA . LEU A 1 226 ? -50.995 -0.334 108.960 1.00 58.41 226 LEU A CA 1
ATOM 1836 C C . LEU A 1 226 ? -51.379 0.598 110.122 1.00 58.41 226 LEU A C 1
ATOM 1838 O O . LEU A 1 226 ? -51.773 1.731 109.862 1.00 58.41 226 LEU A O 1
ATOM 1842 N N . ASP A 1 227 ? -51.156 0.177 111.370 1.00 55.47 227 ASP A N 1
ATOM 1843 C CA . ASP A 1 227 ? -51.422 0.977 112.576 1.00 55.47 227 ASP A CA 1
ATOM 1844 C C . ASP A 1 227 ? -50.458 2.174 112.710 1.00 55.47 227 ASP A C 1
ATOM 1846 O O . ASP A 1 227 ? -50.818 3.216 113.252 1.00 55.47 227 ASP A O 1
ATOM 1850 N N . THR A 1 228 ? -49.232 2.071 112.179 1.00 53.22 228 THR A N 1
ATOM 1851 C CA . THR A 1 228 ? -48.261 3.185 112.181 1.00 53.22 228 THR A CA 1
ATOM 1852 C C . THR A 1 228 ? -48.413 4.101 110.953 1.00 53.22 228 THR A C 1
ATOM 1854 O O . THR A 1 228 ? -47.928 5.232 110.959 1.00 53.22 228 THR A O 1
ATOM 1857 N N . ALA A 1 229 ? -49.086 3.648 109.888 1.00 45.50 229 ALA A N 1
ATOM 1858 C CA . ALA A 1 229 ? -49.236 4.391 108.632 1.00 45.50 229 ALA A CA 1
ATOM 1859 C C . ALA A 1 229 ? -50.501 5.259 108.554 1.00 45.50 229 ALA A C 1
ATOM 1861 O O . ALA A 1 229 ? -50.687 5.948 107.546 1.00 45.50 229 ALA A O 1
ATOM 1862 N N . GLU A 1 230 ? -51.333 5.295 109.599 1.00 46.44 230 GLU A N 1
ATOM 1863 C CA . GLU A 1 230 ? -52.577 6.077 109.619 1.00 46.44 230 GLU A CA 1
ATOM 1864 C C . GLU A 1 230 ? -52.390 7.601 109.487 1.00 46.44 230 GLU A C 1
ATOM 1866 O O . GLU A 1 230 ? -53.391 8.307 109.409 1.00 46.44 230 GLU A O 1
ATOM 1871 N N . ASN A 1 231 ? -51.164 8.144 109.375 1.00 50.09 231 ASN A N 1
ATOM 1872 C CA . ASN A 1 231 ? -51.011 9.591 109.180 1.00 50.09 231 ASN A CA 1
ATOM 1873 C C . ASN A 1 231 ? -49.897 10.144 108.272 1.00 50.09 231 ASN A C 1
ATOM 1875 O O . ASN A 1 231 ? -49.772 11.369 108.228 1.00 50.09 231 ASN A O 1
ATOM 1879 N N . THR A 1 232 ? -49.125 9.360 107.494 1.00 43.72 232 THR A N 1
ATOM 1880 C CA . THR A 1 232 ? -48.091 10.038 106.664 1.00 43.72 232 THR A CA 1
ATOM 1881 C C . THR A 1 232 ? -47.609 9.440 105.342 1.00 43.72 232 THR A C 1
ATOM 1883 O O . THR A 1 232 ? -46.860 10.142 104.668 1.00 43.72 232 THR A O 1
ATOM 1886 N N . ILE A 1 233 ? -47.991 8.240 104.876 1.00 40.81 233 ILE A N 1
ATOM 1887 C CA . ILE A 1 233 ? -47.467 7.752 103.574 1.00 40.81 233 ILE A CA 1
ATOM 1888 C C . ILE A 1 233 ? -48.525 6.995 102.751 1.00 40.81 233 ILE A C 1
ATOM 1890 O O . ILE A 1 233 ? -48.822 5.829 102.993 1.00 40.81 233 ILE A O 1
ATOM 1894 N N . ARG A 1 234 ? -49.056 7.666 101.715 1.00 35.41 234 ARG A N 1
ATOM 1895 C CA . ARG A 1 234 ? -49.822 7.064 100.607 1.00 35.41 234 ARG A CA 1
ATOM 1896 C C . ARG A 1 234 ? -48.858 6.454 99.587 1.00 35.41 234 ARG A C 1
ATOM 1898 O O . ARG A 1 234 ? -48.101 7.189 98.959 1.00 35.41 234 ARG A O 1
ATOM 1905 N N . TYR A 1 235 ? -48.964 5.153 99.332 1.00 36.12 235 TYR A N 1
ATOM 1906 C CA . TYR A 1 235 ? -48.364 4.540 98.145 1.00 36.12 235 TYR A CA 1
ATOM 1907 C C . TYR A 1 235 ? -49.306 4.689 96.944 1.00 36.12 235 TYR A C 1
ATOM 1909 O O . TYR A 1 235 ? -50.457 4.254 96.974 1.00 36.12 235 TYR A O 1
ATOM 1917 N N . MET A 1 236 ? -48.816 5.323 95.876 1.00 33.34 236 MET A N 1
ATOM 1918 C CA . MET A 1 236 ? -49.478 5.325 94.571 1.00 33.34 236 MET A CA 1
ATOM 1919 C C . MET A 1 236 ? -49.359 3.935 93.936 1.00 33.34 236 MET A C 1
ATOM 1921 O O . MET A 1 236 ? -48.256 3.466 93.675 1.00 33.34 236 MET A O 1
ATOM 1925 N N . ASN A 1 237 ? -50.498 3.311 93.638 1.00 37.72 237 ASN A N 1
ATOM 1926 C CA . ASN A 1 237 ? -50.595 2.160 92.739 1.00 37.72 237 ASN A CA 1
ATOM 1927 C C . ASN A 1 237 ? -50.154 2.571 91.316 1.00 37.72 237 ASN A C 1
ATOM 1929 O O . ASN A 1 237 ? -50.852 3.382 90.705 1.00 37.72 237 ASN A O 1
ATOM 1933 N N . PRO A 1 238 ? -49.093 1.992 90.716 1.00 43.53 238 PRO A N 1
ATOM 1934 C CA . PRO A 1 238 ? -48.755 2.248 89.315 1.00 43.53 238 PRO A CA 1
ATOM 1935 C C . PRO A 1 238 ? -49.545 1.364 88.323 1.00 43.53 238 PRO A C 1
ATOM 1937 O O . PRO A 1 238 ? -49.283 1.388 87.125 1.00 43.53 238 PRO A O 1
ATOM 1940 N N . GLY A 1 239 ? -50.525 0.578 88.786 1.00 45.16 239 GLY A N 1
ATOM 1941 C CA . GLY A 1 239 ? -51.130 -0.510 88.002 1.00 45.16 239 GLY A CA 1
ATOM 1942 C C . GLY A 1 239 ? -52.443 -0.237 87.253 1.00 45.16 239 GLY A C 1
ATOM 1943 O O . GLY A 1 239 ? -52.983 -1.176 86.678 1.00 45.16 239 GLY A O 1
ATOM 1944 N N . GLN A 1 240 ? -53.005 0.979 87.246 1.00 42.56 240 GLN A N 1
ATOM 1945 C CA . GLN A 1 240 ? -54.365 1.199 86.700 1.00 42.56 240 GLN A CA 1
ATOM 1946 C C . GLN A 1 240 ? -54.500 2.234 85.569 1.00 42.56 240 GLN A C 1
ATOM 1948 O O . GLN A 1 240 ? -55.617 2.576 85.196 1.00 42.56 240 GLN A O 1
ATOM 1953 N N . ALA A 1 241 ? -53.405 2.673 84.940 1.00 41.53 241 ALA A N 1
ATOM 1954 C CA . ALA A 1 241 ? -53.447 3.735 83.921 1.00 41.53 241 ALA A CA 1
ATOM 1955 C C . ALA A 1 241 ? -53.170 3.298 82.461 1.00 41.53 241 ALA A C 1
ATOM 1957 O O . ALA A 1 241 ? -52.777 4.130 81.648 1.00 41.53 241 ALA A O 1
ATOM 1958 N N . ALA A 1 242 ? -53.371 2.027 82.084 1.00 44.50 242 ALA A N 1
ATOM 1959 C CA . ALA A 1 242 ? -53.081 1.572 80.711 1.00 44.50 242 ALA A CA 1
ATOM 1960 C C . ALA A 1 242 ? -54.107 0.593 80.106 1.00 44.50 242 ALA A C 1
ATOM 1962 O O . ALA A 1 242 ? -53.725 -0.319 79.375 1.00 44.50 242 ALA A O 1
ATOM 1963 N N . LYS A 1 243 ? -55.412 0.760 80.379 1.00 43.06 243 LYS A N 1
ATOM 1964 C CA . LYS A 1 243 ? -56.460 -0.024 79.687 1.00 43.06 243 LYS A CA 1
ATOM 1965 C C . LYS A 1 243 ? -57.375 0.735 78.733 1.00 43.06 243 LYS A C 1
ATOM 1967 O O . LYS A 1 243 ? -58.091 0.075 77.993 1.00 43.06 243 LYS A O 1
ATOM 1972 N N . ASP A 1 244 ? -57.264 2.054 78.616 1.00 43.69 244 ASP A N 1
ATOM 1973 C CA . ASP A 1 244 ? -58.093 2.809 77.674 1.00 43.69 244 ASP A CA 1
ATOM 1974 C C . ASP A 1 244 ? -57.261 3.727 76.785 1.00 43.69 244 ASP A C 1
ATOM 1976 O O . ASP A 1 244 ? -57.131 4.924 77.016 1.00 43.69 244 ASP A O 1
ATOM 1980 N N . LYS A 1 245 ? -56.718 3.150 75.712 1.00 42.25 245 LYS A N 1
ATOM 1981 C CA . LYS A 1 245 ? -56.547 3.866 74.445 1.00 42.25 245 LYS A CA 1
ATOM 1982 C C . LYS A 1 245 ? -56.673 2.877 73.294 1.00 42.25 245 LYS A C 1
ATOM 1984 O O . LYS A 1 245 ? -55.705 2.302 72.807 1.00 42.25 245 LYS A O 1
ATOM 1989 N N . LYS A 1 246 ? -57.927 2.708 72.864 1.00 44.19 246 LYS A N 1
ATOM 1990 C CA . LYS A 1 246 ? -58.269 2.445 71.465 1.00 44.19 246 LYS A CA 1
ATOM 1991 C C . LYS A 1 246 ? -57.465 3.428 70.608 1.00 44.19 246 LYS A C 1
ATOM 1993 O O . LYS A 1 246 ? -57.794 4.609 70.576 1.00 44.19 246 LYS A O 1
ATOM 1998 N N . LEU A 1 247 ? -56.415 2.947 69.952 1.00 39.78 247 LEU A N 1
ATOM 1999 C CA . LEU A 1 247 ? -55.875 3.601 68.770 1.00 39.78 247 LEU A CA 1
ATOM 2000 C C . LEU A 1 247 ? -56.202 2.725 67.569 1.00 39.78 247 LEU A C 1
ATOM 2002 O O . LEU A 1 247 ? -56.052 1.502 67.589 1.00 39.78 247 LEU A O 1
ATOM 2006 N N . GLU A 1 248 ? -56.750 3.392 66.574 1.00 38.88 248 GLU A N 1
ATOM 2007 C CA . GLU A 1 248 ? -57.387 2.844 65.399 1.00 38.88 248 GLU A CA 1
ATOM 2008 C C . GLU A 1 248 ? -56.442 1.956 64.591 1.00 38.88 248 GLU A C 1
ATOM 2010 O O . GLU A 1 248 ? -55.292 2.291 64.302 1.00 38.88 248 GLU A O 1
ATOM 2015 N N . LYS A 1 249 ? -56.981 0.805 64.184 1.00 37.41 249 LYS A N 1
ATOM 2016 C CA . LYS A 1 249 ? -56.439 -0.031 63.118 1.00 37.41 249 LYS A CA 1
ATOM 2017 C C . LYS A 1 249 ? -56.468 0.767 61.814 1.00 37.41 249 LYS A C 1
ATOM 2019 O O . LYS A 1 249 ? -57.457 0.729 61.087 1.00 37.41 249 LYS A O 1
ATOM 2024 N N . CYS A 1 250 ? -55.373 1.446 61.495 1.00 34.03 250 CYS A N 1
ATOM 2025 C CA . CYS A 1 250 ? -55.116 1.880 60.132 1.00 34.03 250 CYS A CA 1
ATOM 2026 C C . CYS A 1 250 ? -54.587 0.673 59.343 1.00 34.03 250 CYS A C 1
ATOM 2028 O O . CYS A 1 250 ? -53.501 0.146 59.596 1.00 34.03 250 CYS A O 1
ATOM 2030 N N . HIS A 1 251 ? -55.420 0.182 58.431 1.00 39.84 251 HIS A N 1
ATOM 2031 C CA . HIS A 1 251 ? -55.102 -0.862 57.469 1.00 39.84 251 HIS A CA 1
ATOM 2032 C C . HIS A 1 251 ? -54.113 -0.335 56.418 1.00 39.84 251 HIS A C 1
ATOM 2034 O O . HIS A 1 251 ? -54.497 0.028 55.315 1.00 39.84 251 HIS A O 1
ATOM 2040 N N . SER A 1 252 ? -52.823 -0.348 56.728 1.00 37.88 252 SER A N 1
ATOM 2041 C CA . SER A 1 252 ? -51.757 -0.300 55.721 1.00 37.88 252 SER A CA 1
ATOM 2042 C C . SER A 1 252 ? -50.728 -1.373 56.051 1.00 37.88 252 SER A C 1
ATOM 2044 O O . SER A 1 252 ? -49.575 -1.139 56.407 1.00 37.88 252 SER A O 1
ATOM 2046 N N . ARG A 1 253 ? -51.194 -2.619 55.931 1.00 38.22 253 ARG A N 1
ATOM 2047 C CA . ARG A 1 253 ? -50.350 -3.808 55.859 1.00 38.22 253 ARG A CA 1
ATOM 2048 C C . ARG A 1 253 ? -49.594 -3.734 54.529 1.00 38.22 253 ARG A C 1
ATOM 2050 O O . ARG A 1 253 ? -50.010 -4.337 53.549 1.00 38.22 253 ARG A O 1
ATOM 2057 N N . ALA A 1 254 ? -48.518 -2.950 54.488 1.00 41.12 254 ALA A N 1
ATOM 2058 C CA . ALA A 1 254 ? -47.514 -3.062 53.443 1.00 41.12 254 ALA A CA 1
ATOM 2059 C C . ALA A 1 254 ? -47.012 -4.517 53.470 1.00 41.12 254 ALA A C 1
ATOM 2061 O O . ALA A 1 254 ? -46.482 -4.955 54.502 1.00 41.12 254 ALA A O 1
ATOM 2062 N N . PRO A 1 255 ? -47.244 -5.315 52.413 1.00 44.06 255 PRO A N 1
ATOM 2063 C CA . PRO A 1 255 ? -46.716 -6.659 52.375 1.00 44.06 255 PRO A CA 1
ATOM 2064 C C . PRO A 1 255 ? -45.201 -6.514 52.283 1.00 44.06 255 PRO A C 1
ATOM 2066 O O . PRO A 1 255 ? -44.678 -5.860 51.384 1.00 44.06 255 PRO A O 1
ATOM 2069 N N . LYS A 1 256 ? -44.494 -7.093 53.254 1.00 46.47 256 LYS A N 1
ATOM 2070 C CA . LYS A 1 256 ? -43.049 -7.279 53.171 1.00 46.47 256 LYS A CA 1
ATOM 2071 C C . LYS A 1 256 ? -42.795 -8.072 51.894 1.00 46.47 256 LYS A C 1
ATOM 2073 O O . LYS A 1 256 ? -43.108 -9.260 51.848 1.00 46.47 256 LYS A O 1
ATOM 2078 N N . ALA A 1 257 ? -42.299 -7.388 50.866 1.00 44.19 257 ALA A N 1
ATOM 2079 C CA . ALA A 1 257 ? -41.886 -7.968 49.603 1.00 44.19 257 ALA A CA 1
ATOM 2080 C C . ALA A 1 257 ? -40.734 -8.938 49.880 1.00 44.19 257 ALA A C 1
ATOM 2082 O O . ALA A 1 257 ? -39.562 -8.588 49.873 1.00 44.19 257 ALA A O 1
ATOM 2083 N N . THR A 1 258 ? -41.101 -10.173 50.196 1.00 44.75 258 THR A N 1
ATOM 2084 C CA . THR A 1 258 ? -40.261 -11.337 49.966 1.00 44.75 258 THR A CA 1
ATOM 2085 C C . THR A 1 258 ? -40.553 -11.708 48.522 1.00 44.75 258 THR A C 1
ATOM 2087 O O . THR A 1 258 ? -41.461 -12.480 48.235 1.00 44.75 258 THR A O 1
ATOM 2090 N N . THR A 1 259 ? -39.859 -11.044 47.597 1.00 41.38 259 THR A N 1
ATOM 2091 C CA . THR A 1 259 ? -39.824 -11.391 46.175 1.00 41.38 259 THR A CA 1
ATOM 2092 C C . THR A 1 259 ? -39.063 -12.701 46.019 1.00 41.38 259 THR A C 1
ATOM 2094 O O . THR A 1 259 ? -37.949 -12.753 45.508 1.00 41.38 259 THR A O 1
ATOM 2097 N N . THR A 1 260 ? -39.673 -13.797 46.459 1.00 45.88 260 THR A N 1
ATOM 2098 C CA . THR A 1 260 ? -39.496 -15.048 45.740 1.00 45.88 260 THR A CA 1
ATOM 2099 C C . THR A 1 260 ? -40.151 -14.810 44.387 1.00 45.88 260 THR A C 1
ATOM 2101 O O . THR A 1 260 ? -41.376 -14.745 44.293 1.00 45.88 260 THR A O 1
ATOM 2104 N N . LEU A 1 261 ? -39.329 -14.548 43.362 1.00 42.12 261 LEU A N 1
ATOM 2105 C CA . LEU A 1 261 ? -39.761 -14.573 41.967 1.00 42.12 261 LEU A CA 1
ATOM 2106 C C . LEU A 1 261 ? -40.606 -15.837 41.794 1.00 42.12 261 LEU A C 1
ATOM 2108 O O . LEU A 1 261 ? -40.080 -16.948 41.841 1.00 42.12 261 LEU A O 1
ATOM 2112 N N . LYS A 1 262 ? -41.927 -15.674 41.687 1.00 52.03 262 LYS A N 1
ATOM 2113 C CA . LYS A 1 262 ? -42.790 -16.762 41.254 1.00 52.03 262 LYS A CA 1
ATOM 2114 C C . LYS A 1 262 ? -42.318 -17.108 39.853 1.00 52.03 262 LYS A C 1
ATOM 2116 O O . LYS A 1 262 ? -42.249 -16.226 39.002 1.00 52.03 262 LYS A O 1
ATOM 2121 N N . ASP A 1 263 ? -41.968 -18.369 39.644 1.00 51.31 263 ASP A N 1
ATOM 2122 C CA . ASP A 1 263 ? -41.708 -18.893 38.313 1.00 51.31 263 ASP A CA 1
ATOM 2123 C C . ASP A 1 263 ? -42.885 -18.509 37.406 1.00 51.31 263 ASP A C 1
ATOM 2125 O O . ASP A 1 263 ? -44.008 -18.975 37.600 1.00 51.31 263 ASP A O 1
ATOM 2129 N N . PHE A 1 264 ? -42.620 -17.656 36.415 1.00 50.34 264 PHE A N 1
ATOM 2130 C CA . PHE A 1 264 ? -43.568 -17.126 35.425 1.00 50.34 264 PHE A CA 1
ATOM 2131 C C . PHE A 1 264 ? -44.155 -18.200 34.482 1.00 50.34 264 PHE A C 1
ATOM 2133 O O . PHE A 1 264 ? -44.696 -17.892 33.426 1.00 50.34 264 PHE A O 1
ATOM 2140 N N . LYS A 1 265 ? -44.088 -19.484 34.850 1.00 55.66 265 LYS A N 1
ATOM 2141 C CA . LYS A 1 265 ? -44.447 -20.652 34.026 1.00 55.66 265 LYS A CA 1
ATOM 2142 C C . LYS A 1 265 ? -45.951 -20.836 33.750 1.00 55.66 265 LYS A C 1
ATOM 2144 O O . LYS A 1 265 ? -46.358 -21.918 33.348 1.00 55.66 265 LYS A O 1
ATOM 2149 N N . GLY A 1 266 ? -46.768 -19.804 33.935 1.00 58.16 266 GLY A N 1
ATOM 2150 C CA . GLY A 1 266 ? -48.206 -19.836 33.648 1.00 58.16 266 GLY A CA 1
ATOM 2151 C C . GLY A 1 266 ? -48.779 -18.518 33.129 1.00 58.16 266 GLY A C 1
ATOM 2152 O O . GLY A 1 266 ? -49.829 -18.533 32.501 1.00 58.16 266 GLY A O 1
ATOM 2153 N N . GLU A 1 267 ? -48.081 -17.389 33.299 1.00 63.91 267 GLU A N 1
ATOM 2154 C CA . GLU A 1 267 ? -48.547 -16.092 32.772 1.00 63.91 267 GLU A CA 1
ATOM 2155 C C . GLU A 1 267 ? -48.495 -16.030 31.245 1.00 63.91 267 GLU A C 1
ATOM 2157 O O . GLU A 1 267 ? -49.227 -15.255 30.627 1.00 63.91 267 GLU A O 1
ATOM 2162 N N . GLU A 1 268 ? -47.687 -16.897 30.625 1.00 67.06 268 GLU A N 1
ATOM 2163 C CA . GLU A 1 268 ? -47.724 -17.069 29.183 1.00 67.06 268 GLU A CA 1
ATOM 2164 C C . GLU A 1 268 ? -49.121 -17.451 28.716 1.00 67.06 268 GLU A C 1
ATOM 2166 O O . GLU A 1 268 ? -49.464 -16.989 27.641 1.00 67.06 268 GLU A O 1
ATOM 2171 N N . GLU A 1 269 ? -49.921 -18.213 29.489 1.00 70.94 269 GLU A N 1
ATOM 2172 C CA . GLU A 1 269 ? -51.225 -18.747 29.071 1.00 70.94 269 GLU A CA 1
ATOM 2173 C C . GLU A 1 269 ? -52.379 -17.743 29.035 1.00 70.94 269 GLU A C 1
ATOM 2175 O O . GLU A 1 269 ? -53.274 -17.891 28.195 1.00 70.94 269 GLU A O 1
ATOM 2180 N N . ASP A 1 270 ? -52.274 -16.652 29.785 1.00 77.75 270 ASP A N 1
ATOM 2181 C CA . ASP A 1 270 ? -53.347 -15.665 29.935 1.00 77.75 270 ASP A CA 1
ATOM 2182 C C . ASP A 1 270 ? -53.051 -14.327 29.240 1.00 77.75 270 ASP A C 1
ATOM 2184 O O . ASP A 1 270 ? -53.869 -13.405 29.262 1.00 77.75 270 ASP A O 1
ATOM 2188 N N . TRP A 1 271 ? -51.897 -14.203 28.577 1.00 84.75 271 TRP A N 1
ATOM 2189 C CA . TRP A 1 271 ? -51.528 -12.960 27.907 1.00 84.75 271 TRP A CA 1
ATOM 2190 C C . TRP A 1 271 ? -52.367 -12.725 26.646 1.00 84.75 271 TRP A C 1
ATOM 2192 O O . TRP A 1 271 ? -52.263 -13.490 25.690 1.00 84.75 271 TRP A O 1
ATOM 2202 N N . ILE A 1 272 ? -53.177 -11.664 26.632 1.00 84.38 272 ILE A N 1
ATOM 2203 C CA . ILE A 1 272 ? -53.957 -11.189 25.479 1.00 84.38 272 ILE A CA 1
ATOM 2204 C C . ILE A 1 272 ? -53.579 -9.720 25.240 1.00 84.38 272 ILE A C 1
ATOM 2206 O O . ILE A 1 272 ? -53.559 -8.951 26.204 1.00 84.38 272 ILE A O 1
ATOM 2210 N N . PRO A 1 273 ? -53.322 -9.285 23.990 1.00 86.44 273 PRO A N 1
ATOM 2211 C CA . PRO A 1 273 ? -53.076 -7.878 23.697 1.00 86.44 273 PRO A CA 1
ATOM 2212 C C . PRO A 1 273 ? -54.226 -6.990 24.180 1.00 86.44 273 PRO A C 1
ATOM 2214 O O . PRO A 1 273 ? -55.395 -7.248 23.878 1.00 86.44 273 PRO A O 1
ATOM 2217 N N . GLU A 1 274 ? -53.893 -5.909 24.881 1.00 83.69 274 GLU A N 1
ATOM 2218 C CA . GLU A 1 274 ? -54.876 -4.984 25.457 1.00 83.69 274 GLU A CA 1
ATOM 2219 C C . GLU A 1 274 ? -55.824 -4.405 24.393 1.00 83.69 274 GLU A C 1
ATOM 2221 O O . GLU A 1 274 ? -57.029 -4.271 24.615 1.00 83.69 274 GLU A O 1
ATOM 2226 N N . GLU A 1 275 ? -55.312 -4.155 23.185 1.00 85.19 275 GLU A N 1
ATOM 2227 C CA . GLU A 1 275 ? -56.114 -3.693 22.052 1.00 85.19 275 GLU A CA 1
ATOM 2228 C C . GLU A 1 275 ? -57.166 -4.717 21.616 1.00 85.19 275 GLU A C 1
ATOM 2230 O O . GLU A 1 275 ? -58.314 -4.345 21.371 1.00 85.19 275 GLU A O 1
ATOM 2235 N N . ALA A 1 276 ? -56.804 -6.001 21.560 1.00 86.56 276 ALA A N 1
ATOM 2236 C CA . ALA A 1 276 ? -57.724 -7.072 21.191 1.00 86.56 276 ALA A CA 1
ATOM 2237 C C . ALA A 1 276 ? -58.827 -7.239 22.244 1.00 86.56 276 ALA A C 1
ATOM 2239 O O . ALA A 1 276 ? -60.000 -7.385 21.895 1.00 86.56 276 ALA A O 1
ATOM 2240 N N . PHE A 1 277 ? -58.460 -7.152 23.525 1.00 91.12 277 PHE A N 1
ATOM 2241 C CA . PHE A 1 277 ? -59.412 -7.185 24.630 1.00 91.12 277 PHE A CA 1
ATOM 2242 C C . PHE A 1 277 ? -60.398 -6.011 24.557 1.00 91.12 277 PHE A C 1
ATOM 2244 O O . PHE A 1 277 ? -61.614 -6.217 24.593 1.00 91.12 277 PHE A O 1
ATOM 2251 N N . ARG A 1 278 ? -59.890 -4.783 24.385 1.00 93.31 278 ARG A N 1
ATOM 2252 C CA . ARG A 1 278 ? -60.712 -3.571 24.269 1.00 93.31 278 ARG A CA 1
ATOM 2253 C C . ARG A 1 278 ? -61.667 -3.645 23.078 1.00 93.31 278 ARG A C 1
ATOM 2255 O O . ARG A 1 278 ? -62.858 -3.411 23.248 1.00 93.31 278 ARG A O 1
ATOM 2262 N N . VAL A 1 279 ? -61.178 -4.030 21.896 1.00 93.62 279 VAL A N 1
ATOM 2263 C CA . VAL A 1 279 ? -62.000 -4.137 20.676 1.00 93.62 279 VAL A CA 1
ATOM 2264 C C . VAL A 1 279 ? -63.104 -5.186 20.830 1.00 93.62 279 VAL A C 1
ATOM 2266 O O . VAL A 1 279 ? -64.240 -4.939 20.427 1.00 93.62 279 VAL A O 1
ATOM 2269 N N . ALA A 1 280 ? -62.806 -6.335 21.440 1.00 92.62 280 ALA A N 1
ATOM 2270 C CA . ALA A 1 280 ? -63.792 -7.390 21.657 1.00 92.62 280 ALA A CA 1
ATOM 2271 C C . ALA A 1 280 ? -64.914 -6.957 22.617 1.00 92.62 280 ALA A C 1
ATOM 2273 O O . ALA A 1 280 ? -66.094 -7.195 22.342 1.00 92.62 280 ALA A O 1
ATOM 2274 N N . HIS A 1 281 ? -64.576 -6.270 23.714 1.00 90.62 281 HIS A N 1
ATOM 2275 C CA . HIS A 1 281 ? -65.579 -5.760 24.658 1.00 90.62 281 HIS A CA 1
ATOM 2276 C C . HIS A 1 281 ? -66.342 -4.547 24.117 1.00 90.62 281 HIS A C 1
ATOM 2278 O O . HIS A 1 281 ? -67.553 -4.465 24.314 1.00 90.62 281 HIS A O 1
ATOM 2284 N N . ASP A 1 282 ? -65.699 -3.665 23.351 1.00 93.06 282 ASP A N 1
ATOM 2285 C CA . ASP A 1 282 ? -66.385 -2.581 22.640 1.00 93.06 282 ASP A CA 1
ATOM 2286 C C . ASP A 1 282 ? -67.384 -3.130 21.612 1.00 93.06 282 ASP A C 1
ATOM 2288 O O . ASP A 1 282 ? -68.514 -2.646 21.520 1.00 93.06 282 ASP A O 1
ATOM 2292 N N . PHE A 1 283 ? -67.007 -4.177 20.870 1.00 94.56 283 PHE A N 1
ATOM 2293 C CA . PHE A 1 283 ? -67.900 -4.856 19.932 1.00 94.56 283 PHE A CA 1
ATOM 2294 C C . PHE A 1 283 ? -69.087 -5.509 20.646 1.00 94.56 283 PHE A C 1
ATOM 2296 O O . PHE A 1 283 ? -70.231 -5.337 20.218 1.00 94.56 283 PHE A O 1
ATOM 2303 N N . ARG A 1 284 ? -68.841 -6.202 21.767 1.00 94.69 284 ARG A N 1
ATOM 2304 C CA . ARG A 1 284 ? -69.903 -6.758 22.617 1.00 94.69 284 ARG A CA 1
ATOM 2305 C C . ARG A 1 284 ? -70.892 -5.671 23.035 1.00 94.69 284 ARG A C 1
ATOM 2307 O O . ARG A 1 284 ? -72.095 -5.845 22.867 1.00 94.69 284 ARG A O 1
ATOM 2314 N N . ASN A 1 285 ? -70.384 -4.545 23.531 1.00 93.94 285 ASN A N 1
ATOM 2315 C CA . ASN A 1 285 ? -71.205 -3.451 24.045 1.00 93.94 285 ASN A CA 1
ATOM 2316 C C . ASN A 1 285 ? -72.028 -2.756 22.950 1.00 93.94 285 ASN A C 1
ATOM 2318 O O . ASN A 1 285 ? -73.135 -2.300 23.226 1.00 93.94 285 ASN A O 1
ATOM 2322 N N . ARG A 1 286 ? -71.515 -2.680 21.715 1.00 94.25 286 ARG A N 1
ATOM 2323 C CA . ARG A 1 286 ? -72.193 -2.001 20.596 1.00 94.25 286 ARG A CA 1
ATOM 2324 C C . ARG A 1 286 ? -73.154 -2.899 19.821 1.00 94.25 286 ARG A C 1
ATOM 2326 O O . ARG A 1 286 ? -74.229 -2.446 19.448 1.00 94.25 286 ARG A O 1
ATOM 2333 N N . CYS A 1 287 ? -72.756 -4.139 19.546 1.00 88.12 287 CYS A N 1
ATOM 2334 C CA . CYS A 1 287 ? -73.404 -4.971 18.527 1.00 88.12 287 CYS A CA 1
ATOM 2335 C C . CYS A 1 287 ? -73.999 -6.272 19.076 1.00 88.12 287 CYS A C 1
ATOM 2337 O O . CYS A 1 287 ? -74.846 -6.872 18.422 1.00 88.12 287 CYS A O 1
ATOM 2339 N N . ALA A 1 288 ? -73.553 -6.736 20.246 1.00 84.75 288 ALA A N 1
ATOM 2340 C CA . ALA A 1 288 ? -73.867 -8.072 20.744 1.00 84.75 288 ALA A CA 1
ATOM 2341 C C . ALA A 1 288 ? -74.060 -8.077 22.268 1.00 84.75 288 ALA A C 1
ATOM 2343 O O . ALA A 1 288 ? -73.448 -8.869 22.984 1.00 84.75 288 ALA A O 1
ATOM 2344 N N . SER A 1 289 ? -74.925 -7.191 22.772 1.00 89.81 289 SER A N 1
ATOM 2345 C CA . SER A 1 289 ? -75.195 -7.056 24.213 1.00 89.81 289 SER A CA 1
ATOM 2346 C C . SER A 1 289 ? -75.776 -8.330 24.843 1.00 89.81 289 SER A C 1
ATOM 2348 O O . SER A 1 289 ? -75.623 -8.550 26.044 1.00 89.81 289 SER A O 1
ATOM 2350 N N . THR A 1 290 ? -76.387 -9.200 24.032 1.00 92.88 290 THR A N 1
ATOM 2351 C CA . THR A 1 290 ? -76.896 -10.522 24.427 1.00 92.88 290 THR A CA 1
ATOM 2352 C C . THR A 1 290 ? -75.796 -11.565 24.637 1.00 92.88 290 THR A C 1
ATOM 2354 O O . THR A 1 290 ? -76.039 -12.584 25.282 1.00 92.88 290 THR A O 1
ATOM 2357 N N . VAL A 1 291 ? -74.580 -11.331 24.133 1.00 93.19 291 VAL A N 1
ATOM 2358 C CA . VAL A 1 291 ? -73.438 -12.224 24.348 1.00 93.19 291 VAL A CA 1
ATOM 2359 C C . VAL A 1 291 ? -72.898 -12.007 25.757 1.00 93.19 291 VAL A C 1
ATOM 2361 O O . VAL A 1 291 ? -72.533 -10.896 26.158 1.00 93.19 291 VAL A O 1
ATOM 2364 N N . SER A 1 292 ? -72.840 -13.088 26.534 1.00 94.25 292 SER A N 1
ATOM 2365 C CA . SER A 1 292 ? -72.311 -13.037 27.893 1.00 94.25 292 SER A CA 1
ATOM 2366 C C . SER A 1 292 ? -70.814 -12.716 27.885 1.00 94.25 292 SER A C 1
ATOM 2368 O O . SER A 1 292 ? -70.070 -13.086 26.975 1.00 94.25 292 SER A O 1
ATOM 2370 N N . GLN A 1 293 ? -70.351 -12.038 28.935 1.00 90.44 293 GLN A N 1
ATOM 2371 C CA . GLN A 1 293 ? -68.931 -11.723 29.109 1.00 90.44 293 GLN A CA 1
ATOM 2372 C C . GLN A 1 293 ? -68.064 -12.988 29.125 1.00 90.44 293 GLN A C 1
ATOM 2374 O O . GLN A 1 293 ? -66.965 -12.989 28.580 1.00 90.44 293 GLN A O 1
ATOM 2379 N N . ALA A 1 294 ? -68.589 -14.069 29.709 1.00 89.38 294 ALA A N 1
ATOM 2380 C CA . ALA A 1 294 ? -67.929 -15.366 29.757 1.00 89.38 294 ALA A CA 1
ATOM 2381 C C . ALA A 1 294 ? -67.690 -15.939 28.353 1.00 89.38 294 ALA A C 1
ATOM 2383 O O . ALA A 1 294 ? -66.585 -16.390 28.066 1.00 89.38 294 ALA A O 1
ATOM 2384 N N . LEU A 1 295 ? -68.682 -15.860 27.458 1.00 90.44 295 LEU A N 1
ATOM 2385 C CA . LEU A 1 295 ? -68.530 -16.348 26.086 1.00 90.44 295 LEU A CA 1
ATOM 2386 C C . LEU A 1 295 ? -67.529 -15.498 25.287 1.00 90.44 295 LEU A C 1
ATOM 2388 O O . LEU A 1 295 ? -66.747 -16.042 24.513 1.00 90.44 295 LEU A O 1
ATOM 2392 N N . MET A 1 296 ? -67.501 -14.178 25.513 1.00 92.62 296 MET A N 1
ATOM 2393 C CA . MET A 1 296 ? -66.512 -13.291 24.885 1.00 92.62 296 MET A CA 1
ATOM 2394 C C . MET A 1 296 ? -65.084 -13.587 25.367 1.00 92.62 296 MET A C 1
ATOM 2396 O O . MET A 1 296 ? -64.157 -13.648 24.563 1.00 92.62 296 MET A O 1
ATOM 2400 N N . ASN A 1 297 ? -64.903 -13.825 26.667 1.00 89.38 297 ASN A N 1
ATOM 2401 C CA . ASN A 1 297 ? -63.606 -14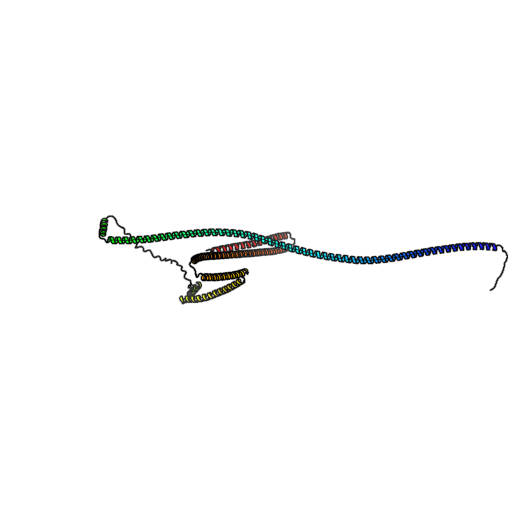.210 27.220 1.00 89.38 297 ASN A CA 1
ATOM 2402 C C . ASN A 1 297 ? -63.154 -15.589 26.707 1.00 89.38 297 ASN A C 1
ATOM 2404 O O . ASN A 1 297 ? -61.975 -15.757 26.411 1.00 89.38 297 ASN A O 1
ATOM 2408 N N . GLN A 1 298 ? -64.077 -16.544 26.531 1.00 91.00 298 GLN A N 1
ATOM 2409 C CA . GLN A 1 298 ? -63.770 -17.841 25.917 1.00 91.00 298 GLN A CA 1
ATOM 2410 C C . GLN A 1 298 ? -63.307 -17.685 24.460 1.00 91.00 298 GLN A C 1
ATOM 2412 O O . GLN A 1 298 ? -62.303 -18.275 24.073 1.00 91.00 298 GLN A O 1
ATOM 2417 N N . LEU A 1 299 ? -63.977 -16.836 23.670 1.00 90.00 299 LEU A N 1
ATOM 2418 C CA . LEU A 1 299 ? -63.553 -16.527 22.301 1.00 90.00 299 LEU A CA 1
ATOM 2419 C C . LEU A 1 299 ? -62.151 -15.902 22.268 1.00 90.00 299 LEU A C 1
ATOM 2421 O O . LEU A 1 299 ? -61.327 -16.277 21.436 1.00 90.00 299 LEU A O 1
ATOM 2425 N N . LEU A 1 300 ? -61.869 -14.959 23.172 1.00 91.00 300 LEU A N 1
ATOM 2426 C CA . LEU A 1 300 ? -60.543 -14.353 23.291 1.00 91.00 300 LEU A CA 1
ATOM 2427 C C . LEU A 1 300 ? -59.475 -15.386 23.674 1.00 91.00 300 LEU A C 1
ATOM 2429 O O . LEU A 1 300 ? -58.380 -15.338 23.120 1.00 91.00 300 LEU A O 1
ATOM 2433 N N . ALA A 1 301 ? -59.791 -16.342 24.552 1.00 88.75 301 ALA A N 1
ATOM 2434 C CA . ALA A 1 301 ? -58.889 -17.441 24.893 1.00 88.75 301 ALA A CA 1
ATOM 2435 C C . ALA A 1 301 ? -58.604 -18.353 23.681 1.00 88.75 301 ALA A C 1
ATOM 2437 O O . ALA A 1 301 ? -57.445 -18.677 23.406 1.00 88.75 301 ALA A O 1
ATOM 2438 N N . ASP A 1 302 ? -59.630 -18.703 22.900 1.00 89.12 302 ASP A N 1
ATOM 2439 C CA . ASP A 1 302 ? -59.474 -19.522 21.692 1.00 89.12 302 ASP A CA 1
ATOM 2440 C C . ASP A 1 302 ? -58.668 -18.794 20.598 1.00 89.12 302 ASP A C 1
ATOM 2442 O O . ASP A 1 302 ? -57.797 -19.388 19.957 1.00 89.12 302 ASP A O 1
ATOM 2446 N N . LEU A 1 303 ? -58.889 -17.486 20.413 1.00 89.69 303 LEU A N 1
ATOM 2447 C CA . LEU A 1 303 ? -58.094 -16.653 19.502 1.00 89.69 303 LEU A CA 1
ATOM 2448 C C . LEU A 1 303 ? -56.640 -16.531 19.956 1.00 89.69 303 LEU A C 1
ATOM 2450 O O . LEU A 1 303 ? -55.729 -16.629 19.133 1.00 89.69 303 LEU A O 1
ATOM 2454 N N . ASN A 1 304 ? -56.417 -16.374 21.260 1.00 89.06 304 ASN A N 1
ATOM 2455 C CA . ASN A 1 304 ? -55.084 -16.318 21.841 1.00 89.06 304 ASN A CA 1
ATOM 2456 C C . ASN A 1 304 ? -54.298 -17.602 21.552 1.00 89.06 304 ASN A C 1
ATOM 2458 O O . ASN A 1 304 ? -53.153 -17.550 21.103 1.00 89.06 304 ASN A O 1
ATOM 2462 N N . LYS A 1 305 ? -54.944 -18.765 21.690 1.00 91.00 305 LYS A N 1
ATOM 2463 C CA . LYS A 1 305 ? -54.357 -20.057 21.316 1.00 91.00 305 LYS A CA 1
ATOM 2464 C C . LYS A 1 305 ? -53.910 -20.082 19.848 1.00 91.00 305 LYS A C 1
ATOM 2466 O O . LYS A 1 305 ? -52.787 -20.492 19.558 1.00 91.00 305 LYS A O 1
ATOM 2471 N N . ILE A 1 306 ? -54.740 -19.584 18.928 1.00 89.88 306 ILE A N 1
ATOM 2472 C CA . ILE A 1 306 ? -54.403 -19.504 17.497 1.00 89.88 306 ILE A CA 1
ATOM 2473 C C . ILE A 1 306 ? -53.230 -18.546 17.252 1.00 89.88 306 ILE A C 1
ATOM 2475 O O . ILE A 1 306 ? -52.319 -18.870 16.481 1.00 89.88 306 ILE A O 1
ATOM 2479 N N . TRP A 1 307 ? -53.226 -17.372 17.892 1.00 91.31 307 TRP A N 1
ATOM 2480 C CA . TRP A 1 307 ? -52.125 -16.414 17.778 1.00 91.31 307 TRP A CA 1
ATOM 2481 C C . TRP A 1 307 ? -50.818 -16.994 18.294 1.00 91.31 307 TRP A C 1
ATOM 2483 O O . TRP A 1 307 ? -49.813 -16.892 17.596 1.00 91.31 307 TRP A O 1
ATOM 2493 N N . ARG A 1 308 ? -50.829 -17.691 19.433 1.00 87.38 308 ARG A N 1
ATOM 2494 C CA . ARG A 1 308 ? -49.636 -18.371 19.942 1.00 87.38 308 ARG A CA 1
ATOM 2495 C C . ARG A 1 308 ? -49.148 -19.468 19.029 1.00 87.38 308 ARG A C 1
ATOM 2497 O O . ARG A 1 308 ? -47.952 -19.540 18.778 1.00 87.38 308 ARG A O 1
ATOM 2504 N N . ASP A 1 309 ? -50.033 -20.297 18.490 1.00 88.19 309 ASP A N 1
ATOM 2505 C CA . ASP A 1 309 ? -49.622 -21.334 17.545 1.00 88.19 309 ASP A CA 1
ATOM 2506 C C . ASP A 1 309 ? -48.999 -20.725 16.283 1.00 88.19 309 ASP A C 1
ATOM 2508 O O . ASP A 1 309 ? -48.013 -21.245 15.748 1.00 88.19 309 ASP A O 1
ATOM 2512 N N . ARG A 1 310 ? -49.539 -19.598 15.804 1.00 92.31 310 ARG A N 1
ATOM 2513 C CA . ARG A 1 310 ? -48.973 -18.852 14.676 1.00 92.31 310 ARG A CA 1
ATOM 2514 C C . ARG A 1 310 ? -47.616 -18.249 15.026 1.00 92.31 310 ARG A C 1
ATOM 2516 O O . ARG A 1 310 ? -46.679 -18.411 14.242 1.00 92.31 310 ARG A O 1
ATOM 2523 N N . GLU A 1 311 ? -47.507 -17.601 16.178 1.00 89.62 311 GLU A N 1
ATOM 2524 C CA . GLU A 1 311 ? -46.288 -16.937 16.627 1.00 89.62 311 GLU A CA 1
ATOM 2525 C C . GLU A 1 311 ? -45.192 -17.958 16.916 1.00 89.62 311 GLU A C 1
ATOM 2527 O O . GLU A 1 311 ? -44.098 -17.855 16.378 1.00 89.62 311 GLU A O 1
ATOM 2532 N N . LYS A 1 312 ? -45.510 -19.056 17.604 1.00 91.25 312 LYS A N 1
ATOM 2533 C CA . LYS A 1 312 ? -44.611 -20.196 17.813 1.00 91.25 312 LYS A CA 1
ATOM 2534 C C . LYS A 1 312 ? -44.096 -20.767 16.492 1.00 91.25 312 LYS A C 1
ATOM 2536 O O . LYS A 1 312 ? -42.910 -21.067 16.377 1.00 91.25 312 LYS A O 1
ATOM 2541 N N . LYS A 1 313 ? -44.944 -20.885 15.459 1.00 94.06 313 LYS A N 1
ATOM 2542 C CA . LYS A 1 313 ? -44.513 -21.293 14.105 1.00 94.06 313 LYS A CA 1
ATOM 2543 C C . LYS A 1 313 ? -43.657 -20.231 13.406 1.00 94.06 313 LYS A C 1
ATOM 2545 O O . LYS A 1 313 ? -42.825 -20.597 12.576 1.00 94.06 313 LYS A O 1
ATOM 2550 N N . SER A 1 314 ? -43.888 -18.946 13.666 1.00 91.44 314 SER A N 1
ATOM 2551 C CA . SER A 1 314 ? -43.087 -17.833 13.139 1.00 91.44 314 SER A CA 1
ATOM 2552 C C . SER A 1 314 ? -41.702 -17.813 13.788 1.00 91.44 314 SER A C 1
ATOM 2554 O O . SER A 1 314 ? -40.694 -17.957 13.098 1.00 91.44 314 SER A O 1
ATOM 2556 N N . VAL A 1 315 ? -41.659 -17.794 15.122 1.00 90.38 315 VAL A N 1
ATOM 2557 C CA . VAL A 1 315 ? -40.452 -17.893 15.947 1.00 90.38 315 VAL A CA 1
ATOM 2558 C C . VAL A 1 315 ? -39.661 -19.148 15.597 1.00 90.38 315 VAL A C 1
ATOM 2560 O O . VAL A 1 315 ? -38.469 -19.050 15.339 1.00 90.38 315 VAL A O 1
ATOM 2563 N N . SER A 1 316 ? -40.303 -20.315 15.481 1.00 93.19 316 SER A N 1
ATOM 2564 C CA . SER A 1 316 ? -39.618 -21.550 15.076 1.00 93.19 316 SER A CA 1
ATOM 2565 C C . SER A 1 316 ? -39.012 -21.452 13.670 1.00 93.19 316 SER A C 1
ATOM 2567 O O . SER A 1 316 ? -37.908 -21.942 13.442 1.00 93.19 316 SER A O 1
ATOM 2569 N N . ARG A 1 317 ? -39.677 -20.783 12.715 1.00 94.00 317 ARG A N 1
ATOM 2570 C CA . ARG A 1 317 ? -39.111 -20.531 11.377 1.00 94.00 317 ARG A CA 1
ATOM 2571 C C . ARG A 1 317 ? -37.886 -19.621 11.440 1.00 94.00 317 ARG A C 1
ATOM 2573 O O . ARG A 1 317 ? -36.876 -19.951 10.824 1.00 94.00 317 ARG A O 1
ATOM 2580 N N . VAL A 1 318 ? -37.956 -18.528 12.199 1.00 91.38 318 VAL A N 1
ATOM 2581 C CA . VAL A 1 318 ? -36.820 -17.616 12.404 1.00 91.38 318 VAL A CA 1
ATOM 2582 C C . VAL A 1 318 ? -35.669 -18.345 13.096 1.00 91.38 318 VAL A C 1
ATOM 2584 O O . VAL A 1 318 ? -34.563 -18.346 12.571 1.00 91.38 318 VAL A O 1
ATOM 2587 N N . GLN A 1 319 ? -35.934 -19.068 14.188 1.00 93.19 319 GLN A N 1
ATOM 2588 C CA . GLN A 1 319 ? -34.941 -19.881 14.897 1.00 93.19 319 GLN A CA 1
ATOM 2589 C C . GLN A 1 319 ? -34.283 -20.914 13.980 1.00 93.19 319 GLN A C 1
ATOM 2591 O O . GLN A 1 319 ? -33.064 -21.050 13.995 1.00 93.19 319 GLN A O 1
ATOM 2596 N N . ASN A 1 320 ? -35.056 -21.615 13.146 1.00 94.94 320 ASN A N 1
ATOM 2597 C CA . ASN A 1 320 ? -34.513 -22.581 12.192 1.00 94.94 320 ASN A CA 1
ATOM 2598 C C . ASN A 1 320 ? -33.646 -21.909 11.117 1.00 94.94 320 ASN A C 1
ATOM 2600 O O . ASN A 1 320 ? -32.605 -22.456 10.750 1.00 94.94 320 ASN A O 1
ATOM 2604 N N . ASN A 1 321 ? -34.039 -20.732 10.626 1.00 92.62 321 ASN A N 1
ATOM 2605 C CA . ASN A 1 321 ? -33.241 -19.960 9.672 1.00 92.62 321 ASN A CA 1
ATOM 2606 C C . ASN A 1 321 ? -31.933 -19.476 10.306 1.00 92.62 321 ASN A C 1
ATOM 2608 O O . ASN A 1 321 ? -30.865 -19.756 9.764 1.00 92.62 321 ASN A O 1
ATOM 2612 N N . SER A 1 322 ? -31.995 -18.864 11.491 1.00 90.06 322 SER A N 1
ATOM 2613 C CA . SER A 1 322 ? -30.810 -18.450 12.247 1.00 90.06 322 SER A CA 1
ATOM 2614 C C . SER A 1 322 ? -29.918 -19.641 12.596 1.00 90.06 322 SER A C 1
ATOM 2616 O O . SER A 1 322 ? -28.701 -19.549 12.497 1.00 90.06 322 SER A O 1
ATOM 2618 N N . HIS A 1 323 ? -30.486 -20.802 12.939 1.00 93.00 323 HIS A N 1
ATOM 2619 C CA . HIS A 1 323 ? -29.705 -22.009 13.210 1.00 93.00 323 HIS A CA 1
ATOM 2620 C C . HIS A 1 323 ? -28.977 -22.516 11.958 1.00 93.00 323 HIS A C 1
ATOM 2622 O O . HIS A 1 323 ? -27.811 -22.904 12.038 1.00 93.00 323 HIS A O 1
ATOM 2628 N N . ARG A 1 324 ? -29.629 -22.487 10.788 1.00 95.69 324 ARG A N 1
ATOM 2629 C CA . ARG A 1 324 ? -28.996 -22.830 9.503 1.00 95.69 324 ARG A CA 1
ATOM 2630 C C . ARG A 1 324 ? -27.874 -21.859 9.151 1.00 95.69 324 ARG A C 1
ATOM 2632 O O . ARG A 1 324 ? -26.812 -22.306 8.730 1.00 95.69 324 ARG A O 1
ATOM 2639 N N . GLU A 1 325 ? -28.084 -20.566 9.364 1.00 91.69 325 GLU A N 1
ATOM 2640 C CA . GLU A 1 325 ? -27.069 -19.536 9.144 1.00 91.69 325 GLU A CA 1
ATOM 2641 C C . GLU A 1 325 ? -25.879 -19.699 10.097 1.00 91.69 325 GLU A C 1
ATOM 2643 O O . GLU A 1 325 ? -24.737 -19.741 9.647 1.00 91.69 325 GLU A O 1
ATOM 2648 N N . ILE A 1 326 ? -26.124 -19.934 11.391 1.00 89.62 326 ILE A N 1
ATOM 2649 C CA . ILE A 1 326 ? -25.076 -20.257 12.370 1.00 89.62 326 ILE A CA 1
ATOM 2650 C C . ILE A 1 326 ? -24.299 -21.503 11.937 1.00 89.62 326 ILE A C 1
ATOM 2652 O O . ILE A 1 326 ? -23.072 -21.512 12.001 1.00 89.62 326 ILE A O 1
ATOM 2656 N N . GLN A 1 327 ? -24.973 -22.564 11.483 1.00 93.06 327 GLN A N 1
ATOM 2657 C CA . GLN A 1 327 ? -24.287 -23.758 10.983 1.00 93.06 327 GLN A CA 1
ATOM 2658 C C . GLN A 1 327 ? -23.456 -23.466 9.730 1.00 93.06 327 GLN A C 1
ATOM 2660 O O . GLN A 1 327 ? -22.339 -23.969 9.610 1.00 93.06 327 GLN A O 1
ATOM 2665 N N . TYR A 1 328 ? -23.975 -22.657 8.808 1.00 93.88 328 TYR A N 1
ATOM 2666 C CA . TYR A 1 328 ? -23.265 -22.240 7.605 1.00 93.88 328 TYR A CA 1
ATOM 2667 C C . TYR A 1 328 ? -22.010 -21.423 7.942 1.00 93.88 328 TYR A C 1
ATOM 2669 O O . TYR A 1 328 ? -20.919 -21.772 7.491 1.00 93.88 328 TYR A O 1
ATOM 2677 N N . LEU A 1 329 ? -22.130 -20.415 8.808 1.00 90.38 329 LEU A N 1
ATOM 2678 C CA . LEU A 1 329 ? -21.009 -19.601 9.281 1.00 90.38 329 LEU A CA 1
ATOM 2679 C C . LEU A 1 329 ? -19.993 -20.438 10.066 1.00 90.38 329 LEU A C 1
ATOM 2681 O O . LEU A 1 329 ? -18.795 -20.320 9.827 1.00 90.38 329 LEU A O 1
ATOM 2685 N N . ARG A 1 330 ? -20.439 -21.364 10.929 1.00 89.38 330 ARG A N 1
ATOM 2686 C CA . ARG A 1 330 ? -19.548 -22.320 11.616 1.00 89.38 330 ARG A CA 1
ATOM 2687 C C . ARG A 1 330 ? -18.754 -23.168 10.623 1.00 89.38 330 ARG A C 1
ATOM 2689 O O . ARG A 1 330 ? -17.558 -23.362 10.828 1.00 89.38 330 ARG A O 1
ATOM 2696 N N . ARG A 1 331 ? -19.383 -23.644 9.539 1.00 93.19 331 ARG A N 1
ATOM 2697 C CA . ARG A 1 331 ? -18.679 -24.363 8.464 1.00 93.19 331 ARG A CA 1
ATOM 2698 C C . ARG A 1 331 ? -17.675 -23.450 7.762 1.00 93.19 331 ARG A C 1
ATOM 2700 O O . ARG A 1 331 ? -16.519 -23.840 7.639 1.00 93.19 331 ARG A O 1
ATOM 2707 N N . GLN A 1 332 ? -18.061 -22.236 7.370 1.00 87.94 332 GLN A N 1
ATOM 2708 C CA . GLN A 1 332 ? -17.143 -21.282 6.735 1.00 87.94 332 GLN A CA 1
ATOM 2709 C C . GLN A 1 332 ? -15.926 -20.962 7.610 1.00 87.94 332 GLN A C 1
ATOM 2711 O O . GLN A 1 332 ? -14.798 -21.021 7.127 1.00 87.94 332 GLN A O 1
ATOM 2716 N N . ILE A 1 333 ? -16.141 -20.684 8.897 1.00 84.62 333 ILE A N 1
ATOM 2717 C CA . ILE A 1 333 ? -15.066 -20.438 9.865 1.00 84.62 333 ILE A CA 1
ATOM 2718 C C . ILE A 1 333 ? -14.177 -21.678 9.993 1.00 84.62 333 ILE A C 1
ATOM 2720 O O . ILE A 1 333 ? -12.956 -21.554 10.005 1.00 84.62 333 ILE A O 1
ATOM 2724 N N . SER A 1 334 ? -14.761 -22.883 10.011 1.00 83.62 334 SER A N 1
ATOM 2725 C CA . SER A 1 334 ? -13.979 -24.123 10.067 1.00 83.62 334 SER A CA 1
ATOM 2726 C C . SER A 1 334 ? -13.082 -24.327 8.840 1.00 83.62 334 SER A C 1
ATOM 2728 O O . SER A 1 334 ? -11.972 -24.829 8.994 1.00 83.62 334 SER A O 1
ATOM 2730 N N . PHE A 1 335 ? -13.516 -23.883 7.653 1.00 79.06 335 PHE A N 1
ATOM 2731 C CA . PHE A 1 335 ? -12.717 -23.938 6.422 1.00 79.06 335 PHE A CA 1
ATOM 2732 C C . PHE A 1 335 ? -11.675 -22.819 6.320 1.00 79.06 335 PHE A C 1
ATOM 2734 O O . PHE A 1 335 ? -10.701 -22.967 5.591 1.00 79.06 335 PHE A O 1
ATOM 2741 N N . ARG A 1 336 ? -11.858 -21.708 7.042 1.00 82.56 336 ARG A N 1
ATOM 2742 C CA . ARG A 1 336 ? -10.941 -20.557 7.047 1.00 82.56 336 ARG A CA 1
ATOM 2743 C C . ARG A 1 336 ? -9.920 -20.586 8.181 1.00 82.56 336 ARG A C 1
ATOM 2745 O O . ARG A 1 336 ? -9.266 -19.573 8.418 1.00 82.56 336 ARG A O 1
ATOM 2752 N N . LYS A 1 337 ? -9.769 -21.711 8.886 1.00 83.25 337 LYS A N 1
ATOM 2753 C CA . LYS A 1 337 ? -8.729 -21.837 9.910 1.00 83.25 337 LYS A CA 1
ATOM 2754 C C . LYS A 1 337 ? -7.355 -21.573 9.271 1.00 83.25 337 LYS A C 1
ATOM 2756 O O . LYS A 1 337 ? -6.988 -22.307 8.350 1.00 83.25 337 LYS A O 1
ATOM 2761 N N . PRO A 1 338 ? -6.608 -20.547 9.721 1.00 82.38 338 PRO A N 1
ATOM 2762 C CA . PRO A 1 338 ? -5.266 -20.285 9.223 1.00 82.38 338 PRO A CA 1
ATOM 2763 C C . PRO A 1 338 ? -4.389 -21.518 9.433 1.00 82.38 338 PRO A C 1
ATOM 2765 O O . PRO A 1 338 ? -4.551 -22.233 10.426 1.00 82.38 338 PRO A O 1
ATOM 2768 N N . TYR A 1 339 ? -3.449 -21.751 8.518 1.00 80.25 339 TYR A N 1
ATOM 2769 C CA . TYR A 1 339 ? -2.537 -22.894 8.582 1.00 80.25 339 TYR A CA 1
ATOM 2770 C C . TYR A 1 339 ? -1.849 -23.012 9.954 1.00 80.25 339 TYR A C 1
ATOM 2772 O O . TYR A 1 339 ? -1.823 -24.094 10.538 1.00 80.25 339 TYR A O 1
ATOM 2780 N N . ASP A 1 340 ? -1.418 -21.885 10.525 1.00 75.12 340 ASP A N 1
ATOM 2781 C CA . ASP A 1 340 ? -0.782 -21.830 11.845 1.00 75.12 340 ASP A CA 1
ATOM 2782 C C . ASP A 1 340 ? -1.688 -22.358 12.963 1.00 75.12 340 ASP A C 1
ATOM 2784 O O . ASP A 1 340 ? -1.239 -23.094 13.839 1.00 75.12 340 ASP A O 1
ATOM 2788 N N . GLN A 1 341 ? -2.989 -22.055 12.914 1.00 84.00 341 GLN A N 1
ATOM 2789 C CA . GLN A 1 341 ? -3.950 -22.560 13.895 1.00 84.00 341 GLN A CA 1
ATOM 2790 C C . GLN A 1 341 ? -4.174 -24.070 13.736 1.00 84.00 341 GLN A C 1
ATOM 2792 O O . GLN A 1 341 ? -4.356 -24.777 14.725 1.00 84.00 341 GLN A O 1
ATOM 2797 N N . VAL A 1 342 ? -4.137 -24.587 12.503 1.00 86.88 342 VAL A N 1
ATOM 2798 C CA . VAL A 1 342 ? -4.218 -26.033 12.241 1.00 86.88 342 VAL A CA 1
ATOM 2799 C C . VAL A 1 342 ? -2.975 -26.752 12.775 1.00 86.88 342 VAL A C 1
ATOM 2801 O O . VAL A 1 342 ? -3.113 -27.817 13.379 1.00 86.88 342 VAL A O 1
ATOM 2804 N N . MET A 1 343 ? -1.785 -26.167 12.612 1.00 88.25 343 MET A N 1
ATOM 2805 C CA . MET A 1 343 ? -0.543 -26.687 13.197 1.00 88.25 343 MET A CA 1
ATOM 2806 C C . MET A 1 343 ? -0.593 -26.694 14.725 1.00 88.25 343 MET A C 1
ATOM 2808 O O . MET A 1 343 ? -0.349 -27.732 15.338 1.00 88.25 343 MET A O 1
ATOM 2812 N N . GLN A 1 344 ? -1.044 -25.600 15.343 1.00 86.00 344 GLN A N 1
ATOM 2813 C CA . GLN A 1 344 ? -1.240 -25.536 16.793 1.00 86.00 344 GLN A CA 1
ATOM 2814 C C . GLN A 1 344 ? -2.262 -26.571 17.293 1.00 86.00 344 GLN A C 1
ATOM 2816 O O . GLN A 1 344 ? -2.021 -27.234 18.300 1.00 86.00 344 GLN A O 1
ATOM 2821 N N . ASP A 1 345 ? -3.383 -26.770 16.589 1.00 87.38 345 ASP A N 1
ATOM 2822 C CA . ASP A 1 345 ? -4.380 -27.792 16.935 1.00 87.38 345 ASP A CA 1
ATOM 2823 C C . ASP A 1 345 ? -3.780 -29.215 16.876 1.00 87.38 345 ASP A C 1
ATOM 2825 O O . ASP A 1 345 ? -4.121 -30.069 17.705 1.00 87.38 345 ASP A O 1
ATOM 2829 N N . GLN A 1 346 ? -2.887 -29.497 15.918 1.00 92.06 346 GLN A N 1
ATOM 2830 C CA . GLN A 1 346 ? -2.177 -30.778 15.827 1.00 92.06 346 GLN A CA 1
ATOM 2831 C C . GLN A 1 346 ? -1.173 -30.956 16.969 1.00 92.06 346 GLN A C 1
ATOM 2833 O O . GLN A 1 346 ? -1.158 -32.017 17.601 1.00 92.06 346 GLN A O 1
ATOM 2838 N N . ASP A 1 347 ? -0.408 -29.917 17.294 1.00 90.19 347 ASP A N 1
ATOM 2839 C CA . ASP A 1 347 ? 0.538 -29.939 18.408 1.00 90.19 347 ASP A CA 1
ATOM 2840 C C . ASP A 1 347 ? -0.175 -30.108 19.750 1.00 90.19 347 ASP A C 1
ATOM 2842 O O . ASP A 1 347 ? 0.226 -30.942 20.560 1.00 90.19 347 ASP A O 1
ATOM 2846 N N . ILE A 1 348 ? -1.302 -29.424 19.970 1.00 91.12 348 ILE A N 1
ATOM 2847 C CA . ILE A 1 348 ? -2.134 -29.609 21.166 1.00 91.12 348 ILE A CA 1
ATOM 2848 C C . ILE A 1 348 ? -2.637 -31.054 21.255 1.00 91.12 348 ILE A C 1
ATOM 2850 O O . ILE A 1 348 ? -2.629 -31.640 22.339 1.00 91.12 348 ILE A O 1
ATOM 2854 N N . ARG A 1 349 ? -3.073 -31.663 20.143 1.00 92.50 349 ARG A N 1
ATOM 2855 C CA . ARG A 1 349 ? -3.495 -33.078 20.133 1.00 92.50 349 ARG A CA 1
ATOM 2856 C C . ARG A 1 349 ? -2.336 -34.012 20.462 1.00 92.50 349 ARG A C 1
ATOM 2858 O O . ARG A 1 349 ? -2.523 -34.935 21.255 1.00 92.50 349 ARG A O 1
ATOM 2865 N N . ARG A 1 350 ? -1.156 -33.763 19.892 1.00 96.00 350 ARG A N 1
ATOM 2866 C CA . ARG A 1 350 ? 0.067 -34.517 20.180 1.00 96.00 350 ARG A CA 1
ATOM 2867 C C . ARG A 1 350 ? 0.444 -34.399 21.656 1.00 96.00 350 ARG A C 1
ATOM 2869 O O . ARG A 1 350 ? 0.596 -35.423 22.308 1.00 96.00 350 ARG A O 1
ATOM 2876 N N . LEU A 1 351 ? 0.500 -33.185 22.202 1.00 92.19 351 LEU A N 1
ATOM 2877 C CA . LEU A 1 351 ? 0.816 -32.929 23.610 1.00 92.19 351 LEU A CA 1
ATOM 2878 C C . LEU A 1 351 ? -0.213 -33.560 24.553 1.00 92.19 351 LEU A C 1
ATOM 2880 O O . LEU A 1 351 ? 0.169 -34.186 25.535 1.00 92.19 351 LEU A O 1
ATOM 2884 N N . LYS A 1 352 ? -1.514 -33.475 24.244 1.00 92.38 352 LYS A N 1
ATOM 2885 C CA . LYS A 1 352 ? -2.563 -34.160 25.021 1.00 92.38 352 LYS A CA 1
ATOM 2886 C C . LYS A 1 352 ? -2.392 -35.676 25.007 1.00 92.38 352 LYS A C 1
ATOM 2888 O O . LYS A 1 352 ? -2.604 -36.309 26.038 1.00 92.38 352 LYS A O 1
ATOM 2893 N N . LYS A 1 353 ? -2.011 -36.254 23.864 1.00 94.88 353 LYS A N 1
ATOM 2894 C CA . LYS A 1 353 ? -1.691 -37.680 23.766 1.00 94.88 353 LYS A CA 1
ATOM 2895 C C . LYS A 1 353 ? -0.480 -38.016 24.636 1.00 94.88 353 LYS A C 1
ATOM 2897 O O . LYS A 1 353 ? -0.593 -38.897 25.473 1.00 94.88 353 LYS A O 1
ATOM 2902 N N . THR A 1 354 ? 0.604 -37.244 24.545 1.00 91.06 354 THR A N 1
ATOM 2903 C CA . THR A 1 354 ? 1.790 -37.424 25.394 1.00 91.06 354 THR A CA 1
ATOM 2904 C C . THR A 1 354 ? 1.460 -37.309 26.883 1.00 91.06 354 THR A C 1
ATOM 2906 O O . THR A 1 354 ? 1.906 -38.147 27.649 1.00 91.06 354 THR A O 1
ATOM 2909 N N . ILE A 1 355 ? 0.633 -36.343 27.304 1.00 90.75 355 ILE A N 1
ATOM 2910 C CA . ILE A 1 355 ? 0.177 -36.217 28.701 1.00 90.75 355 ILE A CA 1
ATOM 2911 C C . ILE A 1 355 ? -0.630 -37.444 29.133 1.00 90.75 355 ILE A C 1
ATOM 2913 O O . ILE A 1 355 ? -0.487 -37.916 30.257 1.00 90.75 355 ILE A O 1
ATOM 2917 N N . LYS A 1 356 ? -1.499 -37.966 28.264 1.00 93.44 356 LYS A N 1
ATOM 2918 C CA . LYS A 1 356 ? -2.277 -39.168 28.569 1.00 93.44 356 LYS A CA 1
ATOM 2919 C C . LYS A 1 356 ? -1.371 -40.394 28.699 1.00 93.44 356 LYS A C 1
ATOM 2921 O O . LYS A 1 356 ? -1.553 -41.175 29.629 1.00 93.44 356 LYS A O 1
ATOM 2926 N N . ASP A 1 357 ? -0.394 -40.529 27.808 1.00 90.75 357 ASP A N 1
ATOM 2927 C CA . ASP A 1 357 ? 0.570 -41.627 27.810 1.00 90.75 357 ASP A CA 1
ATOM 2928 C C . ASP A 1 357 ? 1.471 -41.555 29.057 1.00 90.75 357 ASP A C 1
ATOM 2930 O O . ASP A 1 357 ? 1.651 -42.561 29.738 1.00 90.75 357 ASP A O 1
ATOM 2934 N N . THR A 1 358 ? 1.949 -40.365 29.445 1.00 86.12 358 THR A N 1
ATOM 2935 C CA . THR A 1 358 ? 2.738 -40.187 30.677 1.00 86.12 358 THR A CA 1
ATOM 2936 C C . THR A 1 358 ? 1.908 -40.400 31.936 1.00 86.12 358 THR A C 1
ATOM 2938 O O . THR A 1 358 ? 2.396 -41.017 32.875 1.00 86.12 358 THR A O 1
ATOM 2941 N N . GLN A 1 359 ? 0.647 -39.959 31.972 1.00 88.00 359 GLN A N 1
ATOM 2942 C CA . GLN A 1 359 ? -0.261 -40.268 33.082 1.00 88.00 359 GLN A CA 1
ATOM 2943 C C . GLN A 1 359 ? -0.551 -41.766 33.184 1.00 88.00 359 GLN A C 1
ATOM 2945 O O . GLN A 1 359 ? -0.671 -42.281 34.293 1.00 88.00 359 GLN A O 1
ATOM 2950 N N . SER A 1 360 ? -0.668 -42.466 32.054 1.00 88.50 360 SER A N 1
ATOM 2951 C CA . SER A 1 360 ? -0.825 -43.921 32.029 1.00 88.50 360 SER A CA 1
ATOM 2952 C C . SER A 1 360 ? 0.428 -44.615 32.564 1.00 88.50 360 SER A C 1
ATOM 2954 O O . SER A 1 360 ? 0.313 -45.443 33.460 1.00 88.50 360 SER A O 1
ATOM 2956 N N . ALA A 1 361 ? 1.613 -44.214 32.097 1.00 82.31 361 ALA A N 1
ATOM 2957 C CA . ALA A 1 361 ? 2.890 -44.733 32.584 1.00 82.31 361 ALA A CA 1
ATOM 2958 C C . ALA A 1 361 ? 3.106 -44.437 34.077 1.00 82.31 361 ALA A C 1
ATOM 2960 O O . ALA A 1 361 ? 3.631 -45.267 34.809 1.00 82.31 361 ALA A O 1
ATOM 2961 N N . LEU A 1 362 ? 2.664 -43.272 34.564 1.00 79.25 362 LEU A N 1
ATOM 2962 C CA . LEU A 1 362 ? 2.719 -42.938 35.987 1.00 79.25 362 LEU A CA 1
ATOM 2963 C C . LEU A 1 362 ? 1.818 -43.867 36.809 1.00 79.25 362 LEU A C 1
ATOM 2965 O O . LEU A 1 362 ? 2.240 -44.336 37.857 1.00 79.25 362 LEU A O 1
ATOM 2969 N N . ARG A 1 363 ? 0.601 -44.168 36.332 1.00 84.19 363 ARG A N 1
ATOM 2970 C CA . ARG A 1 363 ? -0.297 -45.130 36.996 1.00 84.19 363 ARG A CA 1
ATOM 2971 C C . ARG A 1 363 ? 0.288 -46.540 37.008 1.00 84.19 363 ARG A C 1
ATOM 2973 O O . ARG A 1 363 ? 0.179 -47.215 38.021 1.00 84.19 363 ARG A O 1
ATOM 2980 N N . GLU A 1 364 ? 0.917 -46.959 35.914 1.00 80.75 364 GLU A N 1
ATOM 2981 C CA . GLU A 1 364 ? 1.595 -48.256 35.811 1.00 80.75 364 GLU A CA 1
ATOM 2982 C C . GLU A 1 364 ? 2.790 -48.341 36.775 1.00 80.75 364 GLU A C 1
ATOM 2984 O O . GLU A 1 364 ? 2.897 -49.291 37.542 1.00 80.75 364 GLU A O 1
ATOM 2989 N N . ASN A 1 365 ? 3.619 -47.295 36.844 1.00 73.56 365 ASN A N 1
ATOM 2990 C CA . ASN A 1 365 ? 4.729 -47.219 37.797 1.00 73.56 365 ASN A CA 1
ATOM 2991 C C . ASN A 1 365 ? 4.256 -47.178 39.259 1.00 73.56 365 ASN A C 1
ATOM 2993 O O . ASN A 1 365 ? 4.875 -47.800 40.117 1.00 73.56 365 ASN A O 1
ATOM 2997 N N . VAL A 1 366 ? 3.158 -46.474 39.558 1.00 75.06 366 VAL A N 1
ATOM 2998 C CA . VAL A 1 366 ? 2.556 -46.460 40.903 1.00 75.06 366 VAL A CA 1
ATOM 2999 C C . VAL A 1 366 ? 2.037 -47.849 41.283 1.00 75.06 366 VAL A C 1
ATOM 3001 O O . VAL A 1 366 ? 2.293 -48.292 42.398 1.00 75.06 366 VAL A O 1
ATOM 3004 N N . ALA A 1 367 ? 1.401 -48.571 40.354 1.00 73.31 367 ALA A N 1
ATOM 3005 C CA . ALA A 1 367 ? 0.953 -49.944 40.588 1.00 73.31 367 ALA A CA 1
ATOM 3006 C C . ALA A 1 367 ? 2.129 -50.906 40.866 1.00 73.31 367 ALA A C 1
ATOM 3008 O O . ALA A 1 367 ? 2.047 -51.731 41.773 1.00 73.31 367 ALA A O 1
ATOM 3009 N N . ILE A 1 368 ? 3.259 -50.751 40.162 1.00 67.88 368 ILE A N 1
ATOM 3010 C CA . ILE A 1 368 ? 4.485 -51.534 40.410 1.00 67.88 368 ILE A CA 1
ATOM 3011 C C . ILE A 1 368 ? 5.066 -51.236 41.806 1.00 67.88 368 ILE A C 1
ATOM 3013 O O . ILE A 1 368 ? 5.532 -52.142 42.502 1.00 67.88 368 ILE A O 1
ATOM 3017 N N . ILE A 1 369 ? 5.018 -49.976 42.252 1.00 58.91 369 ILE A N 1
ATOM 3018 C CA . ILE A 1 369 ? 5.485 -49.584 43.591 1.00 58.91 369 ILE A CA 1
ATOM 3019 C C . ILE A 1 369 ? 4.579 -50.181 44.683 1.00 58.91 369 ILE A C 1
ATOM 3021 O O . ILE A 1 369 ? 5.092 -50.657 45.699 1.00 58.91 369 ILE A O 1
ATOM 3025 N N . GLU A 1 370 ? 3.262 -50.233 44.467 1.00 62.06 370 GLU A N 1
ATOM 3026 C CA . GLU A 1 370 ? 2.310 -50.886 45.381 1.00 62.06 370 GLU A CA 1
ATOM 3027 C C . GLU A 1 370 ? 2.547 -52.404 45.493 1.00 62.06 370 GLU A C 1
ATOM 3029 O O . GLU A 1 370 ? 2.490 -52.945 46.601 1.00 62.06 370 GLU A O 1
ATOM 3034 N N . GLU A 1 371 ? 2.915 -53.083 44.401 1.00 58.75 371 GLU A N 1
ATOM 3035 C CA . GLU A 1 371 ? 3.307 -54.504 44.424 1.00 58.75 371 GLU A CA 1
ATOM 3036 C C . GLU A 1 371 ? 4.657 -54.755 45.124 1.00 58.75 371 GLU A C 1
ATOM 3038 O O . GLU A 1 371 ? 4.827 -55.775 45.796 1.00 58.75 371 GLU A O 1
ATOM 3043 N N . SER A 1 372 ? 5.611 -53.820 45.047 1.00 52.47 372 SER A N 1
ATOM 3044 C CA . SER A 1 372 ? 6.923 -53.963 45.708 1.00 52.47 372 SER A CA 1
ATOM 3045 C C . SER A 1 372 ? 6.931 -53.681 47.220 1.00 52.47 372 SER A C 1
ATOM 3047 O O . SER A 1 372 ? 7.886 -54.049 47.905 1.00 52.47 372 SER A O 1
ATOM 3049 N N . ASN A 1 373 ? 5.868 -53.087 47.776 1.00 47.06 373 ASN A N 1
ATOM 3050 C CA . ASN A 1 373 ? 5.813 -52.637 49.176 1.00 47.06 373 ASN A CA 1
ATOM 3051 C C . ASN A 1 373 ? 5.226 -53.660 50.170 1.00 47.06 373 ASN A C 1
ATOM 3053 O O . ASN A 1 373 ? 4.893 -53.315 51.304 1.00 47.06 373 ASN A O 1
ATOM 3057 N N . HIS A 1 374 ? 5.130 -54.942 49.806 1.00 48.94 374 HIS A N 1
ATOM 3058 C CA . HIS A 1 374 ? 4.514 -55.962 50.666 1.00 48.94 374 HIS A CA 1
ATOM 3059 C C . HIS A 1 374 ? 5.369 -56.485 51.843 1.00 48.94 374 HIS A C 1
ATOM 3061 O O . HIS A 1 374 ? 4.932 -57.405 52.537 1.00 48.94 374 HIS A O 1
ATOM 3067 N N . LYS A 1 375 ? 6.554 -55.922 52.141 1.00 46.56 375 LYS A N 1
ATOM 3068 C CA . LYS A 1 375 ? 7.331 -56.278 53.351 1.00 46.56 375 LYS A CA 1
ATOM 3069 C C . LYS A 1 375 ? 8.148 -55.108 53.918 1.00 46.56 375 LYS A C 1
ATOM 3071 O O . LYS A 1 375 ? 9.297 -54.923 53.536 1.00 46.56 375 LYS A O 1
ATOM 3076 N N . GLY A 1 376 ? 7.606 -54.399 54.910 1.00 48.00 376 GLY A N 1
ATOM 3077 C CA . GLY A 1 376 ? 8.404 -53.553 55.814 1.00 48.00 376 GLY A CA 1
ATOM 3078 C C . GLY A 1 376 ? 7.631 -52.377 56.428 1.00 48.00 376 GLY A C 1
ATOM 3079 O O . GLY A 1 376 ? 6.921 -51.692 55.698 1.00 48.00 376 GLY A O 1
ATOM 3080 N N . PRO A 1 377 ? 7.722 -52.129 57.751 1.00 49.91 377 PRO A N 1
ATOM 3081 C CA . PRO A 1 377 ? 6.834 -51.197 58.439 1.00 49.91 377 PRO A CA 1
ATOM 3082 C C . PRO A 1 377 ? 7.283 -49.726 58.343 1.00 49.91 377 PRO A C 1
ATOM 3084 O O . PRO A 1 377 ? 8.403 -49.374 58.689 1.00 49.91 377 PRO A O 1
ATOM 3087 N N . LEU A 1 378 ? 6.321 -48.873 57.971 1.00 50.84 378 LEU A N 1
ATOM 3088 C CA . LEU A 1 378 ? 5.992 -47.586 58.613 1.00 50.84 378 LEU A CA 1
ATOM 3089 C C . LEU A 1 378 ? 7.028 -46.442 58.653 1.00 50.84 378 LEU A C 1
ATOM 3091 O O . LEU A 1 378 ? 6.906 -45.556 59.491 1.00 50.84 378 LEU A O 1
ATOM 3095 N N . GLU A 1 379 ? 7.937 -46.355 57.683 1.00 49.19 379 GLU A N 1
ATOM 3096 C CA . GLU A 1 379 ? 8.615 -45.080 57.350 1.00 49.19 379 GLU A CA 1
ATOM 3097 C C . GLU A 1 379 ? 8.025 -44.419 56.084 1.00 49.19 379 GLU A C 1
ATOM 3099 O O . GLU A 1 379 ? 8.101 -43.209 55.886 1.00 49.19 379 GLU A O 1
ATOM 3104 N N . GLY A 1 380 ? 7.317 -45.196 55.256 1.00 52.84 380 GLY A N 1
ATOM 3105 C CA . GLY A 1 380 ? 6.634 -44.695 54.061 1.00 52.84 380 GLY A CA 1
ATOM 3106 C C . GLY A 1 380 ? 5.378 -43.868 54.348 1.00 52.84 380 GLY A C 1
ATOM 3107 O O . GLY A 1 380 ? 5.000 -43.049 53.522 1.00 52.84 380 GLY A O 1
ATOM 3108 N N . LEU A 1 381 ? 4.730 -44.023 55.509 1.00 48.72 381 LEU A N 1
ATOM 3109 C CA . LEU A 1 381 ? 3.451 -43.351 55.788 1.00 48.72 381 LEU A CA 1
ATOM 3110 C C . LEU A 1 381 ? 3.622 -41.846 56.058 1.00 48.72 381 LEU A C 1
ATOM 3112 O O . LEU A 1 381 ? 2.794 -41.045 55.632 1.00 48.72 381 LEU A O 1
ATOM 3116 N N . THR A 1 382 ? 4.721 -41.444 56.700 1.00 56.22 382 THR A N 1
ATOM 3117 C CA . THR A 1 382 ? 5.099 -40.030 56.868 1.00 56.22 382 THR A CA 1
ATOM 3118 C C . THR A 1 382 ? 5.538 -39.411 55.546 1.00 56.22 382 THR A C 1
ATOM 3120 O O . THR A 1 382 ? 5.209 -38.256 55.274 1.00 56.22 382 THR A O 1
ATOM 3123 N N . LEU A 1 383 ? 6.215 -40.182 54.689 1.00 57.75 383 LEU A N 1
ATOM 3124 C CA . LEU A 1 383 ? 6.555 -39.751 53.336 1.00 57.75 383 LEU A CA 1
ATOM 3125 C C . LEU A 1 383 ? 5.299 -39.599 52.467 1.00 57.75 383 LEU A C 1
ATOM 3127 O O . LEU A 1 383 ? 5.198 -38.630 51.723 1.00 57.75 383 LEU A O 1
ATOM 3131 N N . VAL A 1 384 ? 4.315 -40.492 52.594 1.00 59.16 384 VAL A N 1
ATOM 3132 C CA . VAL A 1 384 ? 3.027 -40.408 51.890 1.00 59.16 384 VAL A CA 1
ATOM 3133 C C . VAL A 1 384 ? 2.204 -39.225 52.395 1.00 59.16 384 VAL A C 1
ATOM 3135 O O . VAL A 1 384 ? 1.702 -38.477 51.569 1.00 59.16 384 VAL A O 1
ATOM 3138 N N . ASP A 1 385 ? 2.120 -38.972 53.704 1.00 62.00 385 ASP A N 1
ATOM 3139 C CA . ASP A 1 385 ? 1.384 -37.812 54.239 1.00 62.00 385 ASP A CA 1
ATOM 3140 C C . ASP A 1 385 ? 2.047 -36.473 53.849 1.00 62.00 385 ASP A C 1
ATOM 3142 O O . ASP A 1 385 ? 1.374 -35.520 53.452 1.00 62.00 385 ASP A O 1
ATOM 3146 N N . SER A 1 386 ? 3.385 -36.427 53.861 1.00 67.12 386 SER A N 1
ATOM 3147 C CA . SER A 1 386 ? 4.194 -35.336 53.294 1.00 67.12 386 SER A CA 1
ATOM 3148 C C . SER A 1 386 ? 3.914 -35.141 51.799 1.00 67.12 386 SER A C 1
ATOM 3150 O O . SER A 1 386 ? 3.626 -34.030 51.349 1.00 67.12 386 SER A O 1
ATOM 3152 N N . THR A 1 387 ? 3.908 -36.235 51.035 1.00 69.56 387 THR A N 1
ATOM 3153 C CA . THR A 1 387 ? 3.660 -36.220 49.590 1.00 69.56 387 THR A CA 1
ATOM 3154 C C . THR A 1 387 ? 2.231 -35.788 49.286 1.00 69.56 387 THR A C 1
ATOM 3156 O O . THR A 1 387 ? 2.028 -35.002 48.371 1.00 69.56 387 THR A O 1
ATOM 3159 N N . VAL A 1 388 ? 1.234 -36.215 50.061 1.00 72.62 388 VAL A N 1
ATOM 3160 C CA . VAL A 1 388 ? -0.171 -35.811 49.900 1.00 72.62 388 VAL A CA 1
ATOM 3161 C C . VAL A 1 388 ? -0.349 -34.327 50.220 1.00 72.62 388 VAL A C 1
ATOM 3163 O O . VAL A 1 388 ? -1.003 -33.624 49.452 1.00 72.62 388 VAL A O 1
ATOM 3166 N N . LYS A 1 389 ? 0.279 -33.810 51.285 1.00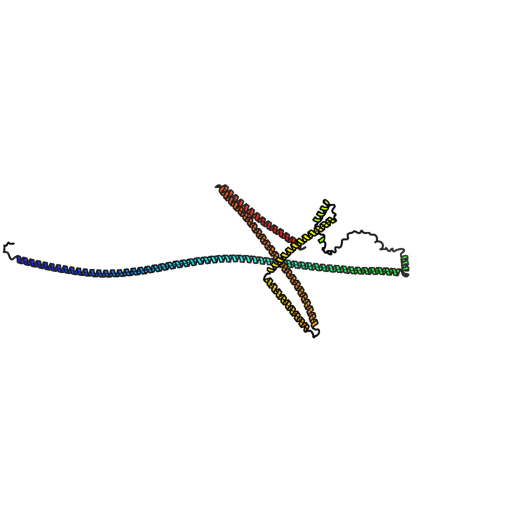 75.12 389 LYS A N 1
ATOM 3167 C CA . LYS A 1 389 ? 0.279 -32.368 51.597 1.00 75.12 389 LYS A CA 1
ATOM 3168 C C . LYS A 1 389 ? 0.928 -31.545 50.489 1.00 75.12 389 LYS A C 1
ATOM 3170 O O . LYS A 1 389 ? 0.340 -30.559 50.050 1.00 75.12 389 LYS A O 1
ATOM 3175 N N . PHE A 1 390 ? 2.084 -31.980 49.993 1.00 75.00 390 PHE A N 1
ATOM 3176 C CA . PHE A 1 390 ? 2.751 -31.337 48.864 1.00 75.00 390 PHE A CA 1
ATOM 3177 C C . PHE A 1 390 ? 1.899 -31.421 47.587 1.00 75.00 390 PHE A C 1
ATOM 3179 O O . PHE A 1 390 ? 1.761 -30.444 46.862 1.00 75.00 390 PHE A O 1
ATOM 3186 N N . THR A 1 391 ? 1.236 -32.555 47.346 1.00 75.00 391 THR A N 1
ATOM 3187 C CA . THR A 1 391 ? 0.332 -32.742 46.200 1.00 75.00 391 THR A CA 1
ATOM 3188 C C . THR A 1 391 ? -0.875 -31.810 46.291 1.00 75.00 391 THR A C 1
ATOM 3190 O O . THR A 1 391 ? -1.255 -31.217 45.286 1.00 75.00 391 THR A O 1
ATOM 3193 N N . ASN A 1 392 ? -1.452 -31.619 47.480 1.00 80.88 392 ASN A N 1
ATOM 3194 C CA . ASN A 1 392 ? -2.548 -30.673 47.690 1.00 80.88 392 ASN A CA 1
ATOM 3195 C C . ASN A 1 392 ? -2.100 -29.224 47.467 1.00 80.88 392 ASN A C 1
ATOM 3197 O O . ASN A 1 392 ? -2.794 -28.495 46.764 1.00 80.88 392 ASN A O 1
ATOM 3201 N N . GLN A 1 393 ? -0.921 -28.833 47.964 1.00 82.69 393 GLN A N 1
ATOM 3202 C CA . GLN A 1 393 ? -0.343 -27.512 47.682 1.00 82.69 393 GLN A CA 1
ATOM 3203 C C . GLN A 1 393 ? -0.128 -27.296 46.179 1.00 82.69 393 GLN A C 1
ATOM 3205 O O . GLN A 1 393 ? -0.530 -26.269 45.639 1.00 82.69 393 GLN A O 1
ATOM 3210 N N . VAL A 1 394 ? 0.413 -28.293 45.473 1.00 82.06 394 VAL A N 1
ATOM 3211 C CA . VAL A 1 394 ? 0.594 -28.241 44.014 1.00 82.06 394 VAL A CA 1
ATOM 3212 C C . VAL A 1 394 ? -0.749 -28.165 43.279 1.00 82.06 394 VAL A C 1
ATOM 3214 O O . VAL A 1 394 ? -0.856 -27.487 42.258 1.00 82.06 394 VAL A O 1
ATOM 3217 N N . LEU A 1 395 ? -1.796 -28.837 43.766 1.00 84.38 395 LEU A N 1
ATOM 3218 C CA . LEU A 1 395 ? -3.136 -28.764 43.175 1.00 84.38 395 LEU A CA 1
ATOM 3219 C C . LEU A 1 395 ? -3.792 -27.395 43.390 1.00 84.38 395 LEU A C 1
ATOM 3221 O O . LEU A 1 395 ? -4.423 -26.883 42.463 1.00 84.38 395 LEU A O 1
ATOM 3225 N N . GLU A 1 396 ? -3.630 -26.796 44.569 1.00 87.44 396 GLU A N 1
ATOM 3226 C CA . GLU A 1 396 ? -4.095 -25.437 44.865 1.00 87.44 396 GLU A CA 1
ATOM 3227 C C . GLU A 1 396 ? -3.361 -24.400 44.014 1.00 87.44 396 GLU A C 1
ATOM 3229 O O . GLU A 1 396 ? -3.999 -23.564 43.372 1.00 87.44 396 GLU A O 1
ATOM 3234 N N . GLU A 1 397 ? -2.035 -24.500 43.926 1.00 86.31 397 GLU A N 1
ATOM 3235 C CA . GLU A 1 397 ? -1.217 -23.608 43.108 1.00 86.31 397 GLU A CA 1
ATOM 3236 C C . GLU A 1 397 ? -1.546 -23.759 41.620 1.00 86.31 397 GLU A C 1
ATOM 3238 O O . GLU A 1 397 ? -1.738 -22.770 40.914 1.00 86.31 397 GLU A O 1
ATOM 3243 N N . ARG A 1 398 ? -1.738 -24.994 41.144 1.00 85.69 398 ARG A N 1
ATOM 3244 C CA . ARG A 1 398 ? -2.209 -25.250 39.781 1.00 85.69 398 ARG A CA 1
ATOM 3245 C C . ARG A 1 398 ? -3.573 -24.613 39.524 1.00 85.69 398 ARG A C 1
ATOM 3247 O O . ARG A 1 398 ? -3.772 -24.077 38.437 1.00 85.69 398 ARG A O 1
ATOM 3254 N N . ARG A 1 399 ? -4.515 -24.688 40.468 1.00 88.81 399 ARG A N 1
ATOM 3255 C CA . ARG A 1 399 ? -5.847 -24.083 40.312 1.00 88.81 399 ARG A CA 1
ATOM 3256 C C . ARG A 1 399 ? -5.746 -22.563 40.239 1.00 88.81 399 ARG A C 1
ATOM 3258 O O . ARG A 1 399 ? -6.286 -21.973 39.313 1.00 88.81 399 ARG A O 1
ATOM 3265 N N . ARG A 1 400 ? -4.951 -21.960 41.126 1.00 91.25 400 ARG A N 1
ATOM 3266 C CA . ARG A 1 400 ? -4.654 -20.524 41.115 1.00 91.25 400 ARG A CA 1
ATOM 3267 C C . ARG A 1 400 ? -4.044 -20.079 39.784 1.00 91.25 400 ARG A C 1
ATOM 3269 O O . ARG A 1 400 ? -4.519 -19.118 39.191 1.00 91.25 400 ARG A O 1
ATOM 3276 N N . LEU A 1 401 ? -3.039 -20.802 39.288 1.00 86.50 401 LEU A N 1
ATOM 3277 C CA . LEU A 1 401 ? -2.412 -20.508 37.998 1.00 86.50 401 LEU A CA 1
ATOM 3278 C C . LEU A 1 401 ? -3.378 -20.713 36.824 1.00 86.50 401 LEU A C 1
ATOM 3280 O O . LEU A 1 401 ? -3.283 -20.000 35.832 1.00 86.50 401 LEU A O 1
ATOM 3284 N N . GLN A 1 402 ? -4.306 -21.672 36.903 1.00 85.94 402 GLN A N 1
ATOM 3285 C CA . GLN A 1 402 ? -5.346 -21.851 35.884 1.00 85.94 402 GLN A CA 1
ATOM 3286 C C . GLN A 1 402 ? -6.328 -20.678 35.861 1.00 85.94 402 GLN A C 1
ATOM 3288 O O . GLN A 1 402 ? -6.611 -20.172 34.775 1.00 85.94 402 GLN A O 1
ATOM 3293 N N . ASP A 1 403 ? -6.784 -20.224 37.028 1.00 90.00 403 ASP A N 1
ATOM 3294 C CA . ASP A 1 403 ? -7.687 -19.078 37.153 1.00 90.00 403 ASP A CA 1
ATOM 3295 C C . ASP A 1 403 ? -7.005 -17.786 36.662 1.00 90.00 403 ASP A C 1
ATOM 3297 O O . ASP A 1 403 ? -7.602 -17.006 35.917 1.00 90.00 403 ASP A O 1
ATOM 3301 N N . GLU A 1 404 ? -5.723 -17.592 36.988 1.00 88.94 404 GLU A N 1
ATOM 3302 C CA . GLU A 1 404 ? -4.919 -16.465 36.499 1.00 88.94 404 GLU A CA 1
ATOM 3303 C C . GLU A 1 404 ? -4.728 -16.514 34.975 1.00 88.94 404 GLU A C 1
ATOM 3305 O O . GLU A 1 404 ? -4.909 -15.510 34.288 1.00 88.94 404 GLU A O 1
ATOM 3310 N N . ASN A 1 405 ? -4.439 -17.691 34.412 1.00 83.94 405 ASN A N 1
ATOM 3311 C CA . ASN A 1 405 ? -4.296 -17.866 32.964 1.00 83.94 405 ASN A CA 1
ATOM 3312 C C . ASN A 1 405 ? -5.626 -17.623 32.231 1.00 83.94 405 ASN A C 1
ATOM 3314 O O . ASN A 1 405 ? -5.640 -17.047 31.144 1.00 83.94 405 ASN A O 1
ATOM 3318 N N . GLU A 1 406 ? -6.758 -18.019 32.819 1.00 90.19 406 GLU A N 1
ATOM 3319 C CA . GLU A 1 406 ? -8.080 -17.701 32.279 1.00 90.19 406 GLU A CA 1
ATOM 3320 C C . GLU A 1 406 ? -8.373 -16.194 32.346 1.00 90.19 406 GLU A C 1
ATOM 3322 O O . GLU A 1 406 ? -8.855 -15.622 31.366 1.00 90.19 406 GLU A O 1
ATOM 3327 N N . GLY A 1 407 ? -8.006 -15.528 33.445 1.00 90.56 407 GLY A N 1
ATOM 3328 C CA . GLY A 1 407 ? -8.088 -14.072 33.583 1.00 90.56 407 GLY A CA 1
ATOM 3329 C C . GLY A 1 407 ? -7.264 -13.331 32.527 1.00 90.56 407 GLY A C 1
ATOM 3330 O O . GLY A 1 407 ? -7.791 -12.466 31.825 1.00 90.56 407 GLY A O 1
ATOM 3331 N N . LEU A 1 408 ? -6.002 -13.727 32.338 1.00 86.38 408 LEU A N 1
ATOM 3332 C CA . LEU A 1 408 ? -5.120 -13.161 31.314 1.00 86.38 408 LEU A CA 1
ATOM 3333 C C . LEU A 1 408 ? -5.657 -13.402 29.899 1.00 86.38 408 LEU A C 1
ATOM 3335 O O . LEU A 1 408 ? -5.612 -12.504 29.062 1.00 86.38 408 LEU A O 1
ATOM 3339 N N . ARG A 1 409 ? -6.226 -14.581 29.617 1.00 84.81 409 ARG A N 1
ATOM 3340 C CA . ARG A 1 409 ? -6.864 -14.858 28.318 1.00 84.81 409 ARG A CA 1
ATOM 3341 C C . ARG A 1 409 ? -8.056 -13.946 28.054 1.00 84.81 409 ARG A C 1
ATOM 3343 O O . ARG A 1 409 ? -8.158 -13.424 26.948 1.00 84.81 409 ARG A O 1
ATOM 3350 N N . ARG A 1 410 ? -8.911 -13.711 29.056 1.00 90.88 410 ARG A N 1
ATOM 3351 C CA . ARG A 1 410 ? -10.036 -12.767 28.937 1.00 90.88 410 ARG A CA 1
ATOM 3352 C C . ARG A 1 410 ? -9.549 -11.337 28.703 1.00 90.88 410 ARG A C 1
ATOM 3354 O O . ARG A 1 410 ? -10.126 -10.636 27.880 1.00 90.88 410 ARG A O 1
ATOM 3361 N N . GLN A 1 411 ? -8.472 -10.914 29.369 1.00 88.19 411 GLN A N 1
ATOM 3362 C CA . GLN A 1 411 ? -7.865 -9.599 29.128 1.00 88.19 411 GLN A CA 1
ATOM 3363 C C . GLN A 1 411 ? -7.301 -9.475 27.707 1.00 88.19 411 GLN A C 1
ATOM 3365 O O . GLN A 1 411 ? -7.536 -8.468 27.043 1.00 88.19 411 GLN A O 1
ATOM 3370 N N . VAL A 1 412 ? -6.601 -10.499 27.208 1.00 82.75 412 VAL A N 1
ATOM 3371 C CA . VAL A 1 412 ? -6.089 -10.515 25.828 1.00 82.75 412 VAL A CA 1
ATOM 3372 C C . VAL A 1 412 ? -7.232 -10.462 24.816 1.00 82.75 412 VAL A C 1
ATOM 3374 O O . VAL A 1 412 ? -7.139 -9.721 23.842 1.00 82.75 412 VAL A O 1
ATOM 3377 N N . GLU A 1 413 ? -8.314 -11.205 25.042 1.00 87.50 413 GLU A N 1
ATOM 3378 C CA . GLU A 1 413 ? -9.496 -11.181 24.176 1.00 87.50 413 GLU A CA 1
ATOM 3379 C C . GLU A 1 413 ? -10.172 -9.801 24.179 1.00 87.50 413 GLU A C 1
ATOM 3381 O O . GLU A 1 413 ? -10.456 -9.262 23.111 1.00 87.50 413 GLU A O 1
ATOM 3386 N N . ALA A 1 414 ? -10.329 -9.178 25.351 1.00 86.69 414 ALA A N 1
ATOM 3387 C CA . ALA A 1 414 ? -10.873 -7.827 25.474 1.00 86.69 414 ALA A CA 1
ATOM 3388 C C . ALA A 1 414 ? -10.010 -6.779 24.746 1.00 86.69 414 ALA A C 1
ATOM 3390 O O . ALA A 1 414 ? -10.541 -5.956 24.003 1.00 86.69 414 ALA A O 1
ATOM 3391 N N . LEU A 1 415 ? -8.680 -6.840 24.889 1.00 80.75 415 LEU A N 1
ATOM 3392 C CA . LEU A 1 415 ? -7.755 -5.947 24.180 1.00 80.75 415 LEU A CA 1
ATOM 3393 C C . LEU A 1 415 ? -7.766 -6.179 22.664 1.00 80.75 415 LEU A C 1
ATOM 3395 O O . LEU A 1 415 ? -7.667 -5.230 21.888 1.00 80.75 415 LEU A O 1
ATOM 3399 N N . GLN A 1 416 ? -7.889 -7.430 22.217 1.00 83.94 416 GLN A N 1
ATOM 3400 C CA . GLN A 1 416 ? -8.022 -7.738 20.793 1.00 83.94 416 GLN A CA 1
ATOM 3401 C C . GLN A 1 416 ? -9.330 -7.198 20.218 1.00 83.94 416 GLN A C 1
ATOM 3403 O O . GLN A 1 416 ? -9.330 -6.711 19.088 1.00 83.94 416 GLN A O 1
ATOM 3408 N N . GLU A 1 417 ? -10.426 -7.269 20.970 1.00 84.31 417 GLU A N 1
ATOM 3409 C CA . GLU A 1 417 ? -11.715 -6.743 20.533 1.00 84.31 417 GLU A CA 1
ATOM 3410 C C . GLU A 1 417 ? -11.717 -5.209 20.498 1.00 84.31 417 GLU A C 1
ATOM 3412 O O . GLU A 1 417 ? -12.143 -4.637 19.495 1.00 84.31 417 GLU A O 1
ATOM 3417 N N . ALA A 1 418 ? -11.127 -4.549 21.502 1.00 77.38 418 ALA A N 1
ATOM 3418 C CA . ALA A 1 418 ? -10.895 -3.102 21.486 1.00 77.38 418 ALA A CA 1
ATOM 3419 C C . ALA A 1 418 ? -10.067 -2.682 20.258 1.00 77.38 418 ALA A C 1
ATOM 3421 O O . ALA A 1 418 ? -10.473 -1.814 19.492 1.00 77.38 418 ALA A O 1
ATOM 3422 N N . ARG A 1 419 ? -8.976 -3.402 19.960 1.00 79.25 419 ARG A N 1
ATOM 3423 C CA . ARG A 1 419 ? -8.141 -3.124 18.781 1.00 79.25 419 ARG A CA 1
ATOM 3424 C C . ARG A 1 419 ? -8.886 -3.306 17.452 1.00 79.25 419 ARG A C 1
ATOM 3426 O O . ARG A 1 419 ? -8.592 -2.609 16.479 1.00 79.25 419 ARG A O 1
ATOM 3433 N N . LYS A 1 420 ? -9.825 -4.256 17.366 1.00 81.69 420 LYS A N 1
ATOM 3434 C CA . LYS A 1 420 ? -10.685 -4.407 16.178 1.00 81.69 420 LYS A CA 1
ATOM 3435 C C . LYS A 1 420 ? -11.673 -3.251 16.057 1.00 81.69 420 LYS A C 1
ATOM 3437 O O . LYS A 1 420 ? -11.912 -2.800 14.938 1.00 81.69 420 LYS A O 1
ATOM 3442 N N . GLN A 1 421 ? -12.226 -2.779 17.175 1.00 80.38 421 GLN A N 1
ATOM 3443 C CA . GLN A 1 421 ? -13.104 -1.610 17.195 1.00 80.38 421 GLN A CA 1
ATOM 3444 C C . GLN A 1 421 ? -12.361 -0.356 16.720 1.00 80.38 421 GLN A C 1
ATOM 3446 O O . GLN A 1 421 ? -12.852 0.298 15.803 1.00 80.38 421 GLN A O 1
ATOM 3451 N N . ASP A 1 422 ? -11.137 -0.109 17.196 1.00 75.19 422 ASP A N 1
ATOM 3452 C CA . ASP A 1 422 ? -10.309 1.017 16.732 1.00 75.19 422 ASP A CA 1
ATOM 3453 C C . ASP A 1 422 ? -10.029 0.945 15.223 1.00 75.19 422 ASP A C 1
ATOM 3455 O O . ASP A 1 422 ? -10.094 1.944 14.501 1.00 75.19 422 ASP A O 1
ATOM 3459 N N . GLY A 1 423 ? -9.749 -0.261 14.714 1.00 81.00 423 GLY A N 1
ATOM 3460 C CA . GLY A 1 423 ? -9.572 -0.495 13.282 1.00 81.00 423 GLY A CA 1
ATOM 3461 C C . GLY A 1 423 ? -10.820 -0.134 12.471 1.00 81.00 423 GLY A C 1
ATOM 3462 O O . GLY A 1 423 ? -10.714 0.523 11.434 1.00 81.00 423 GLY A O 1
ATOM 3463 N N . PHE A 1 424 ? -11.997 -0.510 12.968 1.00 77.81 424 PHE A N 1
ATOM 3464 C CA . PHE A 1 424 ? -13.280 -0.235 12.326 1.00 77.81 424 PHE A CA 1
ATOM 3465 C C . PHE A 1 424 ? -13.663 1.251 12.372 1.00 77.81 424 PHE A C 1
ATOM 3467 O O . PHE A 1 424 ? -14.162 1.792 11.384 1.00 77.81 424 PHE A O 1
ATOM 3474 N N . GLU A 1 425 ? -13.402 1.943 13.483 1.00 78.19 425 GLU A N 1
ATOM 3475 C CA . GLU A 1 425 ? -13.615 3.391 13.584 1.00 78.19 425 GLU A CA 1
ATOM 3476 C C . GLU A 1 425 ? -12.690 4.165 12.645 1.00 78.19 425 GLU A C 1
ATOM 3478 O O . GLU A 1 425 ? -13.125 5.090 11.951 1.00 78.19 425 GLU A O 1
ATOM 3483 N N . ARG A 1 426 ? -11.427 3.740 12.549 1.00 78.50 426 ARG A N 1
ATOM 3484 C CA . ARG A 1 426 ? -10.459 4.316 11.617 1.00 78.50 426 ARG A CA 1
ATOM 3485 C C . ARG A 1 426 ? -10.868 4.108 10.158 1.00 78.50 426 ARG A C 1
ATOM 3487 O O . ARG A 1 426 ? -10.745 5.034 9.357 1.00 78.50 426 ARG A O 1
ATOM 3494 N N . GLU A 1 427 ? -11.366 2.926 9.804 1.00 79.50 427 GLU A N 1
ATOM 3495 C CA . GLU A 1 427 ? -11.871 2.638 8.457 1.00 79.50 427 GLU A CA 1
ATOM 3496 C C . GLU A 1 427 ? -13.082 3.516 8.112 1.00 79.50 427 GLU A C 1
ATOM 3498 O O . GLU A 1 427 ? -13.072 4.192 7.082 1.00 79.50 427 GLU A O 1
ATOM 3503 N N . LYS A 1 428 ? -14.059 3.622 9.022 1.00 78.62 428 LYS A N 1
ATOM 3504 C CA . LYS A 1 428 ? -15.208 4.532 8.874 1.00 78.62 428 LYS A CA 1
ATOM 3505 C C . LYS A 1 428 ? -14.793 5.992 8.719 1.00 78.62 428 LYS A C 1
ATOM 3507 O O . LYS A 1 428 ? -15.388 6.720 7.924 1.00 78.62 428 LYS A O 1
ATOM 3512 N N . PHE A 1 429 ? -13.781 6.435 9.465 1.00 83.81 429 PHE A N 1
ATOM 3513 C CA . PHE A 1 429 ? -13.251 7.789 9.336 1.00 83.81 429 PHE A CA 1
ATOM 3514 C C . PHE A 1 429 ? -12.686 8.035 7.933 1.00 83.81 429 PHE A C 1
ATOM 3516 O O . PHE A 1 429 ? -13.011 9.048 7.310 1.00 83.81 429 PHE A O 1
ATOM 3523 N N . TYR A 1 430 ? -11.877 7.109 7.407 1.00 83.56 430 TYR A N 1
ATOM 3524 C CA . TYR A 1 430 ? -11.332 7.241 6.056 1.00 83.56 430 TYR A CA 1
ATOM 3525 C C . TYR A 1 430 ? -12.411 7.156 4.975 1.00 83.56 430 TYR A C 1
ATOM 3527 O O . TYR A 1 430 ? -12.334 7.906 4.004 1.00 83.56 430 TYR A O 1
ATOM 3535 N N . GLU A 1 431 ? -13.430 6.312 5.146 1.00 80.81 431 GLU A N 1
ATOM 3536 C CA . GLU A 1 431 ? -14.579 6.249 4.238 1.00 80.81 431 GLU A CA 1
ATOM 3537 C C . GLU A 1 431 ? -15.340 7.585 4.213 1.00 80.81 431 GLU A C 1
ATOM 3539 O O . GLU A 1 431 ? -15.612 8.127 3.140 1.00 80.81 431 GLU A O 1
ATOM 3544 N N . GLY A 1 432 ? -15.594 8.179 5.385 1.00 84.75 432 GLY A N 1
ATOM 3545 C CA . GLY A 1 432 ? -16.213 9.501 5.501 1.00 84.75 432 GLY A CA 1
ATOM 3546 C C . GLY A 1 432 ? -15.368 10.620 4.882 1.00 84.75 432 GLY A C 1
ATOM 3547 O O . GLY A 1 432 ? -15.894 11.469 4.158 1.00 84.75 432 GLY A O 1
ATOM 3548 N N . ALA A 1 433 ? -14.051 10.604 5.103 1.00 83.38 433 ALA A N 1
ATOM 3549 C CA . ALA A 1 433 ? -13.125 11.569 4.510 1.00 83.38 433 ALA A CA 1
ATOM 3550 C C . ALA A 1 433 ? -13.054 11.435 2.979 1.00 83.38 433 ALA A C 1
ATOM 3552 O O . ALA A 1 433 ? -13.085 12.442 2.269 1.00 83.38 433 ALA A O 1
ATOM 3553 N N . ALA A 1 434 ? -13.013 10.206 2.458 1.00 86.31 434 ALA A N 1
ATOM 3554 C CA . ALA A 1 434 ? -13.023 9.934 1.024 1.00 86.31 434 ALA A CA 1
ATOM 3555 C C . ALA A 1 434 ? -14.343 10.370 0.375 1.00 86.31 434 ALA A C 1
ATOM 3557 O O . ALA A 1 434 ? -14.336 10.988 -0.693 1.00 86.31 434 ALA A O 1
ATOM 3558 N N . TRP A 1 435 ? -15.475 10.102 1.033 1.00 90.88 435 TRP A N 1
ATOM 3559 C CA . TRP A 1 435 ? -16.783 10.571 0.587 1.00 90.88 435 TRP A CA 1
ATOM 3560 C C . TRP A 1 435 ? -16.836 12.102 0.518 1.00 90.88 435 TRP A C 1
ATOM 3562 O O . TRP A 1 435 ? -17.242 12.648 -0.506 1.00 90.88 435 TRP A O 1
ATOM 3572 N N . MET A 1 436 ? -16.354 12.798 1.553 1.00 90.00 436 MET A N 1
ATOM 3573 C CA . MET A 1 436 ? -16.309 14.265 1.584 1.00 90.00 436 MET A CA 1
ATOM 3574 C C . MET A 1 436 ? -15.402 14.830 0.484 1.00 90.00 436 MET A C 1
ATOM 3576 O O . MET A 1 436 ? -15.815 15.732 -0.245 1.00 90.00 436 MET A O 1
ATOM 3580 N N . GLY A 1 437 ? -14.221 14.236 0.279 1.00 89.25 437 GLY A N 1
ATOM 3581 C CA . GLY A 1 437 ? -13.330 14.599 -0.823 1.00 89.25 437 GLY A CA 1
ATOM 3582 C C . GLY A 1 437 ? -13.999 14.449 -2.192 1.00 89.25 437 GLY A C 1
ATOM 3583 O O . GLY A 1 437 ? -13.897 15.340 -3.033 1.00 89.25 437 GLY A O 1
ATOM 3584 N N . LYS A 1 438 ? -14.762 13.369 -2.405 1.00 91.38 438 LYS A N 1
ATOM 3585 C CA . LYS A 1 438 ? -15.518 13.154 -3.647 1.00 91.38 438 LYS A CA 1
ATOM 3586 C C . LYS A 1 438 ? -16.604 14.213 -3.864 1.00 91.38 438 LYS A C 1
ATOM 3588 O O . LYS A 1 438 ? -16.784 14.668 -4.995 1.00 91.38 438 LYS A O 1
ATOM 3593 N N . GLN A 1 439 ? -17.315 14.615 -2.810 1.00 93.12 439 GLN A N 1
ATOM 3594 C CA . GLN A 1 439 ? -18.329 15.672 -2.907 1.00 93.12 439 GLN A CA 1
ATOM 3595 C C . GLN A 1 439 ? -17.700 17.034 -3.213 1.00 93.12 439 GLN A C 1
ATOM 3597 O O . GLN A 1 439 ? -18.168 17.724 -4.114 1.00 93.12 439 GLN A O 1
ATOM 3602 N N . ALA A 1 440 ? -16.592 17.381 -2.552 1.00 92.00 440 ALA A N 1
ATOM 3603 C CA . ALA A 1 440 ? -15.863 18.619 -2.824 1.00 92.00 440 ALA A CA 1
ATOM 3604 C C . ALA A 1 440 ? -15.382 18.696 -4.285 1.00 92.00 440 ALA A C 1
ATOM 3606 O O . ALA A 1 440 ? -15.563 19.715 -4.945 1.00 92.00 440 ALA A O 1
ATOM 3607 N N . VAL A 1 441 ? -14.835 17.599 -4.826 1.00 95.19 441 VAL A N 1
ATOM 3608 C CA . VAL A 1 441 ? -14.448 17.526 -6.248 1.00 95.19 441 VAL A CA 1
ATOM 3609 C C . VAL A 1 441 ? -15.662 17.702 -7.166 1.00 95.19 441 VAL A C 1
ATOM 3611 O O . VAL A 1 441 ? -15.585 18.445 -8.139 1.00 95.19 441 VAL A O 1
ATOM 3614 N N . THR A 1 442 ? -16.799 17.084 -6.836 1.00 94.44 442 THR A N 1
ATOM 3615 C CA . THR A 1 442 ? -18.035 17.196 -7.633 1.00 94.44 442 THR A CA 1
ATOM 3616 C C . THR A 1 442 ? -18.573 18.635 -7.670 1.00 94.44 442 THR A C 1
ATOM 3618 O O . THR A 1 442 ? -19.037 19.099 -8.717 1.00 94.44 442 THR A O 1
ATOM 3621 N N . GLU A 1 443 ? -18.484 19.369 -6.559 1.00 95.25 443 GLU A N 1
ATOM 3622 C CA . GLU A 1 443 ? -18.831 20.796 -6.513 1.00 95.25 443 GLU A CA 1
ATOM 3623 C C . GLU A 1 443 ? -17.852 21.647 -7.333 1.00 95.25 443 GLU A C 1
ATOM 3625 O O . GLU A 1 443 ? -18.287 22.489 -8.121 1.00 95.25 443 GLU A O 1
ATOM 3630 N N . CYS A 1 444 ? -16.544 21.382 -7.245 1.00 95.44 444 CYS A N 1
ATOM 3631 C CA . CYS A 1 444 ? -15.541 22.040 -8.089 1.00 95.44 444 CYS A CA 1
ATOM 3632 C C . CYS A 1 444 ? -15.801 21.809 -9.587 1.00 95.44 444 CYS A C 1
ATOM 3634 O O . CYS A 1 444 ? -15.773 22.762 -10.368 1.00 95.44 444 CYS A O 1
ATOM 3636 N N . ASP A 1 445 ? -16.121 20.578 -9.992 1.00 97.19 445 ASP A N 1
ATOM 3637 C CA . ASP A 1 445 ? -16.473 20.242 -11.377 1.00 97.19 445 ASP A CA 1
ATOM 3638 C C . ASP A 1 445 ? -17.742 20.973 -11.837 1.00 97.19 445 ASP A C 1
ATOM 3640 O O . ASP A 1 445 ? -17.854 21.408 -12.988 1.00 97.19 445 ASP A O 1
ATOM 3644 N N . THR A 1 446 ? -18.709 21.140 -10.934 1.00 96.50 446 THR A N 1
ATOM 3645 C CA . THR A 1 446 ? -19.927 21.913 -11.196 1.00 96.50 446 THR A CA 1
ATOM 3646 C C . THR A 1 446 ? -19.605 23.395 -11.385 1.00 96.50 446 THR A C 1
ATOM 3648 O O . THR A 1 446 ? -20.101 24.008 -12.334 1.00 96.50 446 THR A O 1
ATOM 3651 N N . GLY A 1 447 ? -18.724 23.957 -10.553 1.00 96.12 447 GLY A N 1
ATOM 3652 C CA . GLY A 1 447 ? -18.185 25.307 -10.720 1.00 96.12 447 GLY A CA 1
ATOM 3653 C C . GLY A 1 447 ? -17.482 25.486 -12.070 1.00 96.12 447 GLY A C 1
ATOM 3654 O O . GLY A 1 447 ? -17.800 26.417 -12.810 1.00 96.12 447 GLY A O 1
ATOM 3655 N N . LEU A 1 448 ? -16.604 24.553 -12.455 1.00 97.19 448 LEU A N 1
ATOM 3656 C CA . LEU A 1 448 ? -15.893 24.571 -13.742 1.00 97.19 448 LEU A CA 1
ATOM 3657 C C . LEU A 1 448 ? -16.843 24.561 -14.948 1.00 97.19 448 LEU A C 1
ATOM 3659 O O . LEU A 1 448 ? -16.644 25.318 -15.899 1.00 97.19 448 LEU A O 1
ATOM 3663 N N . LYS A 1 449 ? -17.921 23.769 -14.909 1.00 97.38 449 LYS A N 1
ATOM 3664 C CA . LYS A 1 449 ? -18.947 23.778 -15.970 1.00 97.38 449 LYS A CA 1
ATOM 3665 C C . LYS A 1 449 ? -19.641 25.139 -16.097 1.00 97.38 449 LYS A C 1
ATOM 3667 O O . LYS A 1 449 ? -19.925 25.584 -17.213 1.00 97.38 449 LYS A O 1
ATOM 3672 N N . ARG A 1 450 ? -19.892 25.828 -14.977 1.00 98.00 450 ARG A N 1
ATOM 3673 C CA . ARG A 1 450 ? -20.445 27.195 -14.988 1.00 98.00 450 ARG A CA 1
ATOM 3674 C C . ARG A 1 450 ? -19.446 28.194 -15.578 1.00 98.00 450 ARG A C 1
ATOM 3676 O O . ARG A 1 450 ? -19.851 29.027 -16.383 1.00 98.00 450 ARG A O 1
ATOM 3683 N N . PHE A 1 451 ? -18.154 28.070 -15.262 1.00 97.88 451 PHE A N 1
ATOM 3684 C CA . PHE A 1 451 ? -17.101 28.888 -15.880 1.00 97.88 451 PHE A CA 1
ATOM 3685 C C . PHE A 1 451 ? -17.043 28.719 -17.401 1.00 97.88 451 PHE A C 1
ATOM 3687 O O . PHE A 1 451 ? -16.987 29.713 -18.122 1.00 97.88 451 PHE A O 1
ATOM 3694 N N . GLU A 1 452 ? -17.101 27.484 -17.908 1.00 97.75 452 GLU A N 1
ATOM 3695 C CA . GLU A 1 452 ? -17.129 27.243 -19.358 1.00 97.75 452 GLU A CA 1
ATOM 3696 C C . GLU A 1 452 ? -18.381 27.842 -20.019 1.00 97.75 452 GLU A C 1
ATOM 3698 O O . GLU A 1 452 ? -18.297 28.365 -21.130 1.00 97.75 452 GLU A O 1
ATOM 3703 N N . THR A 1 453 ? -19.518 27.865 -19.314 1.00 97.88 453 THR A N 1
ATOM 3704 C CA . THR A 1 453 ? -20.736 28.546 -19.787 1.00 97.88 453 THR A CA 1
ATOM 3705 C C . THR A 1 453 ? -20.518 30.060 -19.892 1.00 97.88 453 THR A C 1
ATOM 3707 O O . THR A 1 453 ? -20.738 30.637 -20.955 1.00 97.88 453 THR A O 1
ATOM 3710 N N . VAL A 1 454 ? -19.984 30.698 -18.842 1.00 98.12 454 VAL A N 1
ATOM 3711 C CA . VAL A 1 454 ? -19.666 32.141 -18.832 1.00 98.12 454 VAL A CA 1
ATOM 3712 C C . VAL A 1 454 ? -18.648 32.509 -19.913 1.00 98.12 454 VAL A C 1
ATOM 3714 O O . VAL A 1 454 ? -18.779 33.536 -20.573 1.00 98.12 454 VAL A O 1
ATOM 3717 N N . LYS A 1 455 ? -17.650 31.656 -20.146 1.00 98.06 455 LYS A N 1
ATOM 3718 C CA . LYS A 1 455 ? -16.665 31.822 -21.222 1.00 98.06 455 LYS A CA 1
ATOM 3719 C C . LYS A 1 455 ? -17.304 31.732 -22.610 1.00 98.06 455 LYS A C 1
ATOM 3721 O O . LYS A 1 455 ? -16.926 32.496 -23.500 1.00 98.06 455 LYS A O 1
ATOM 3726 N N . GLY A 1 456 ? -18.256 30.818 -22.804 1.00 97.56 456 GLY A N 1
ATOM 3727 C CA . GLY A 1 456 ? -19.065 30.740 -24.023 1.00 97.56 456 GLY A CA 1
ATOM 3728 C C . GLY A 1 456 ? -19.881 32.014 -24.250 1.00 97.56 456 GLY A C 1
ATOM 3729 O O . GLY A 1 456 ? -19.823 32.598 -25.333 1.00 97.56 456 GLY A O 1
ATOM 3730 N N . ASP A 1 457 ? -20.553 32.494 -23.204 1.00 97.88 457 ASP A N 1
ATOM 3731 C CA . ASP A 1 457 ? -21.340 33.729 -23.235 1.00 97.88 457 ASP A CA 1
ATOM 3732 C C . ASP A 1 457 ? -20.475 34.969 -23.490 1.00 97.88 457 ASP A C 1
ATOM 3734 O O . ASP A 1 457 ? -20.870 35.844 -24.257 1.00 97.88 457 ASP A O 1
ATOM 3738 N N . TYR A 1 458 ? -19.279 35.041 -22.899 1.00 98.12 458 TYR A N 1
ATOM 3739 C CA . TYR A 1 458 ? -18.315 36.113 -23.146 1.00 98.12 458 TYR A CA 1
ATOM 3740 C C . TYR A 1 458 ? -17.923 36.183 -24.622 1.00 98.12 458 TYR A C 1
ATOM 3742 O O . TYR A 1 458 ? -18.004 37.254 -25.217 1.00 98.12 458 TYR A O 1
ATOM 3750 N N . LYS A 1 459 ? -17.556 35.046 -25.234 1.00 97.88 459 LYS A N 1
ATOM 3751 C CA . LYS A 1 459 ? -17.235 34.987 -26.670 1.00 97.88 459 LYS A CA 1
ATOM 3752 C C . LYS A 1 459 ? -18.419 35.439 -27.521 1.00 97.88 459 LYS A C 1
ATOM 3754 O O . LYS A 1 459 ? -18.267 36.279 -28.394 1.00 97.88 459 LYS A O 1
ATOM 3759 N N . LYS A 1 460 ? -19.621 34.953 -27.215 1.00 98.31 460 LYS A N 1
ATOM 3760 C 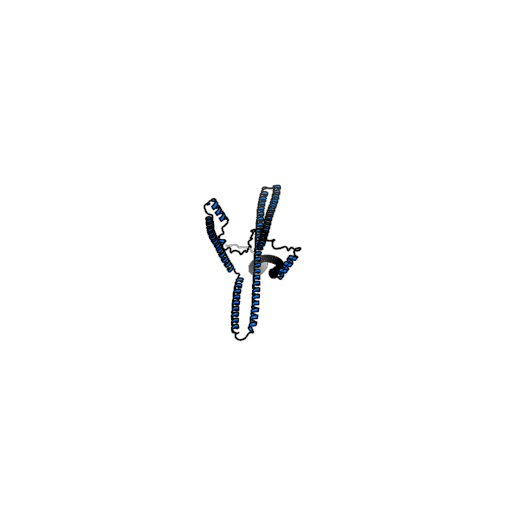CA . LYS A 1 460 ? -20.823 35.370 -27.937 1.00 98.31 460 LYS A CA 1
ATOM 3761 C C . LYS A 1 460 ? -21.048 36.887 -27.844 1.00 98.31 460 LYS A C 1
ATOM 3763 O O . LYS A 1 460 ? -21.258 37.540 -28.860 1.00 98.31 460 LYS A O 1
ATOM 3768 N N . ARG A 1 461 ? -20.944 37.461 -26.643 1.00 98.12 461 ARG A N 1
ATOM 3769 C CA . ARG A 1 461 ? -21.128 38.903 -26.415 1.00 98.12 461 ARG A CA 1
ATOM 3770 C C . ARG A 1 461 ? -20.025 39.748 -27.055 1.00 98.12 461 ARG A C 1
ATOM 3772 O O . ARG A 1 461 ? -20.322 40.821 -27.576 1.00 98.12 461 ARG A O 1
ATOM 3779 N N . ILE A 1 462 ? -18.765 39.295 -27.028 1.00 97.75 462 ILE A N 1
ATOM 3780 C CA . ILE A 1 462 ? -17.651 40.021 -27.657 1.00 97.75 462 ILE A CA 1
ATOM 3781 C C . ILE A 1 462 ? -17.847 40.086 -29.175 1.00 97.75 462 ILE A C 1
ATOM 3783 O O . ILE A 1 462 ? -17.648 41.150 -29.763 1.00 97.75 462 ILE A O 1
ATOM 3787 N N . ASP A 1 463 ? -18.317 38.996 -29.784 1.00 97.19 463 ASP A N 1
ATOM 3788 C CA . ASP A 1 463 ? -18.620 38.932 -31.214 1.00 97.19 463 ASP A CA 1
ATOM 3789 C C . ASP A 1 463 ? -19.808 39.848 -31.571 1.00 97.19 463 ASP A C 1
ATOM 3791 O O . ASP A 1 463 ? -19.723 40.629 -32.521 1.00 97.19 463 ASP A O 1
ATOM 3795 N N . GLU A 1 464 ? -20.878 39.835 -30.764 1.00 97.31 464 GLU A N 1
ATOM 3796 C CA . GLU A 1 464 ? -22.061 40.700 -30.932 1.00 97.31 464 GLU A CA 1
ATOM 3797 C C . GLU A 1 464 ? -21.746 42.199 -30.770 1.00 97.31 464 GLU A C 1
ATOM 3799 O O . GLU A 1 464 ? -22.366 43.036 -31.424 1.00 97.31 464 GLU A O 1
ATOM 3804 N N . SER A 1 465 ? -20.760 42.558 -29.939 1.00 96.81 465 SER A N 1
ATOM 3805 C CA . SER A 1 465 ? -20.364 43.957 -29.701 1.00 96.81 465 SER A CA 1
ATOM 3806 C C . SER A 1 465 ? -19.638 44.626 -30.880 1.00 96.81 465 SER A C 1
ATOM 3808 O O . SER A 1 465 ? -19.452 45.846 -30.896 1.00 96.81 465 SER A O 1
ATOM 3810 N N . GLY A 1 466 ? -19.203 43.857 -31.886 1.00 95.38 466 GLY A N 1
ATOM 3811 C CA . GLY A 1 466 ? -18.491 44.395 -33.044 1.00 95.38 466 GLY A CA 1
ATOM 3812 C C . GLY A 1 466 ? -17.194 45.113 -32.648 1.00 95.38 466 GLY A C 1
ATOM 3813 O O . GLY A 1 466 ? -16.348 44.535 -31.969 1.00 95.38 466 GLY A O 1
ATOM 3814 N N . LYS A 1 467 ? -17.007 46.364 -33.099 1.00 96.31 467 LYS A N 1
ATOM 3815 C CA . LYS A 1 467 ? -15.820 47.207 -32.812 1.00 96.31 467 LYS A CA 1
ATOM 3816 C C . LYS A 1 467 ? -16.042 48.233 -31.691 1.00 96.31 467 LYS A C 1
ATOM 3818 O O . LYS A 1 467 ? -15.183 49.088 -31.489 1.00 96.31 467 LYS A O 1
ATOM 3823 N N . ASP A 1 468 ? -17.172 48.180 -30.994 1.00 97.56 468 ASP A N 1
ATOM 3824 C CA . ASP A 1 468 ? -17.467 49.126 -29.921 1.00 97.56 468 ASP A CA 1
ATOM 3825 C C . ASP A 1 468 ? -16.566 48.852 -28.705 1.00 97.56 468 ASP A C 1
ATOM 3827 O O . ASP A 1 468 ? -16.694 47.838 -28.016 1.00 97.56 468 ASP A O 1
ATOM 3831 N N . VAL A 1 469 ? -15.613 49.755 -28.466 1.00 95.75 469 VAL A N 1
ATOM 3832 C CA . VAL A 1 469 ? -14.619 49.633 -27.389 1.00 95.75 469 VAL A CA 1
ATOM 3833 C C . VAL A 1 469 ? -15.286 49.681 -26.016 1.00 95.75 469 VAL A C 1
ATOM 3835 O O . VAL A 1 469 ? -14.929 48.893 -25.142 1.00 95.75 469 VAL A O 1
ATOM 3838 N N . PHE A 1 470 ? -16.286 50.546 -25.843 1.00 97.38 470 PHE A N 1
ATOM 3839 C CA . PHE A 1 470 ? -16.980 50.712 -24.571 1.00 97.38 470 PHE A CA 1
ATOM 3840 C C . PHE A 1 470 ? -17.772 49.452 -24.206 1.00 97.38 470 PHE A C 1
ATOM 3842 O O . PHE A 1 470 ? -17.716 48.971 -23.073 1.00 97.38 470 PHE A O 1
ATOM 3849 N N . MET A 1 471 ? -18.470 48.861 -25.181 1.00 97.62 471 MET A N 1
ATOM 3850 C CA . MET A 1 471 ? -19.195 47.609 -24.954 1.00 97.62 471 MET A CA 1
ATOM 3851 C C . MET A 1 471 ? -18.250 46.453 -24.618 1.00 97.62 471 MET A C 1
ATOM 3853 O O . MET A 1 471 ? -18.543 45.667 -23.717 1.00 97.62 471 MET A O 1
ATOM 3857 N N . ARG A 1 472 ? -17.095 46.364 -25.285 1.00 96.94 472 ARG A N 1
ATOM 3858 C CA . ARG A 1 472 ? -16.076 45.342 -24.994 1.00 96.94 472 ARG A CA 1
ATOM 3859 C C . ARG A 1 472 ? -15.497 45.466 -23.584 1.00 96.94 472 ARG A C 1
ATOM 3861 O O . ARG A 1 472 ? -15.280 44.441 -22.937 1.00 96.94 472 ARG A O 1
ATOM 3868 N N . GLU A 1 473 ? -15.278 46.686 -23.098 1.00 97.00 473 GLU A N 1
ATOM 3869 C CA . GLU A 1 473 ? -14.829 46.945 -21.724 1.00 97.00 473 GLU A CA 1
ATOM 3870 C C . GLU A 1 473 ? -15.874 46.467 -20.707 1.00 97.00 473 GLU A C 1
ATOM 3872 O O . GLU A 1 473 ? -15.560 45.641 -19.853 1.00 97.00 473 GLU A O 1
ATOM 3877 N N . ARG A 1 474 ? -17.150 46.835 -20.884 1.00 97.81 474 ARG A N 1
ATOM 3878 C CA . ARG A 1 474 ? -18.236 46.364 -20.005 1.00 97.81 474 ARG A CA 1
ATOM 3879 C C . ARG A 1 474 ? -18.453 44.856 -20.027 1.00 97.81 474 ARG A C 1
ATOM 3881 O O . ARG A 1 474 ? -18.779 44.263 -19.003 1.00 97.81 474 ARG A O 1
ATOM 3888 N N . ILE A 1 475 ? -18.290 44.215 -21.183 1.00 97.88 475 ILE A N 1
ATOM 3889 C CA . ILE A 1 475 ? -18.346 42.750 -21.292 1.00 97.88 475 ILE A CA 1
ATOM 3890 C C . ILE A 1 475 ? -17.165 42.114 -20.543 1.00 97.88 475 ILE A C 1
ATOM 3892 O O . ILE A 1 475 ? -17.324 41.048 -19.945 1.00 97.88 475 ILE A O 1
ATOM 3896 N N . SER A 1 476 ? -16.004 42.773 -20.549 1.00 96.88 476 SER A N 1
ATOM 3897 C CA . SER A 1 476 ? -14.817 42.328 -19.817 1.00 96.88 476 SER A CA 1
ATOM 3898 C C . SER A 1 476 ? -15.015 42.445 -18.302 1.00 96.88 476 SER A C 1
ATOM 3900 O O . SER A 1 476 ? -14.789 41.469 -17.594 1.00 96.88 476 SER A O 1
ATOM 3902 N N . GLU A 1 477 ? -15.533 43.572 -17.809 1.00 97.62 477 GLU A N 1
ATOM 3903 C CA . GLU A 1 477 ? -15.919 43.731 -16.396 1.00 97.62 477 GLU A CA 1
ATOM 3904 C C . GLU A 1 477 ? -16.959 42.683 -15.976 1.00 97.62 477 GLU A C 1
ATOM 3906 O O . GLU A 1 477 ? -16.777 41.969 -14.991 1.00 97.62 477 GLU A O 1
ATOM 3911 N N . TRP A 1 478 ? -18.010 42.500 -16.783 1.00 98.12 478 TRP A N 1
ATOM 3912 C CA . TRP A 1 478 ? -19.054 41.511 -16.514 1.00 98.12 478 TRP A CA 1
ATOM 3913 C C . TRP A 1 478 ? -18.512 40.079 -16.408 1.00 98.12 478 TRP A C 1
ATOM 3915 O O . TRP A 1 478 ? -18.990 39.307 -15.568 1.00 98.12 478 TRP A O 1
ATOM 3925 N N . VAL A 1 479 ? -17.546 39.692 -17.254 1.00 98.12 479 VAL A N 1
ATOM 3926 C CA . VAL A 1 479 ? -16.980 38.337 -17.203 1.00 98.12 479 VAL A CA 1
ATOM 3927 C C . VAL A 1 479 ? -16.154 38.132 -15.937 1.00 98.12 479 VAL A C 1
ATOM 3929 O O . VAL A 1 479 ? -16.241 37.062 -15.336 1.00 98.12 479 VAL A O 1
ATOM 3932 N N . VAL A 1 480 ? -15.422 39.157 -15.487 1.00 97.69 480 VAL A N 1
ATOM 3933 C CA . VAL A 1 480 ? -14.652 39.116 -14.238 1.00 97.69 480 VAL A CA 1
ATOM 3934 C C . VAL A 1 480 ? -15.605 38.970 -13.053 1.00 97.69 480 VAL A C 1
ATOM 3936 O O . VAL A 1 480 ? -15.484 38.001 -12.305 1.00 97.69 480 VAL A O 1
ATOM 3939 N N . ASP A 1 481 ? -16.631 39.818 -12.960 1.00 97.94 481 ASP A N 1
ATOM 3940 C CA . ASP A 1 481 ? -17.644 39.756 -11.898 1.00 97.94 481 ASP A CA 1
ATOM 3941 C C . ASP A 1 481 ? -18.379 38.407 -11.858 1.00 97.94 481 ASP A C 1
ATOM 3943 O O . ASP A 1 481 ? -18.709 37.874 -10.792 1.00 97.94 481 ASP A O 1
ATOM 3947 N N . SER A 1 482 ? -18.670 37.835 -13.029 1.00 97.75 482 SER A N 1
ATOM 3948 C CA . SER A 1 482 ? -19.339 36.534 -13.139 1.00 97.75 482 SER A CA 1
ATOM 3949 C C . SER A 1 482 ? -18.423 35.396 -12.685 1.00 97.75 482 SER A C 1
ATOM 3951 O O . SER A 1 482 ? -18.859 34.507 -11.951 1.00 97.75 482 SER A O 1
ATOM 3953 N N . CYS A 1 483 ? -17.146 35.447 -13.065 1.00 97.38 483 CYS A N 1
ATOM 3954 C CA . CYS A 1 483 ? -16.125 34.505 -12.628 1.00 97.38 483 CYS A CA 1
ATOM 3955 C C . CYS A 1 483 ? -15.905 34.555 -11.108 1.00 97.38 483 CYS A C 1
ATOM 3957 O O . CYS A 1 483 ? -15.887 33.511 -10.453 1.00 97.38 483 CYS A O 1
ATOM 3959 N N . GLU A 1 484 ? -15.798 35.752 -10.527 1.00 97.31 484 GLU A N 1
ATOM 3960 C CA . GLU A 1 484 ? -15.651 35.929 -9.079 1.00 97.31 484 GLU A CA 1
ATOM 3961 C C . GLU A 1 484 ? -16.852 35.385 -8.304 1.00 97.31 484 GLU A C 1
ATOM 3963 O O . GLU A 1 484 ? -16.690 34.747 -7.260 1.00 97.31 484 GLU A O 1
ATOM 3968 N N . ARG A 1 485 ? -18.066 35.595 -8.823 1.00 98.06 485 ARG A N 1
ATOM 3969 C CA . ARG A 1 485 ? -19.294 35.078 -8.213 1.00 98.06 485 ARG A CA 1
ATOM 3970 C C . ARG A 1 485 ? -19.325 33.554 -8.196 1.00 98.06 485 ARG A C 1
ATOM 3972 O O . ARG A 1 485 ? -19.574 32.978 -7.143 1.00 98.06 485 ARG A O 1
ATOM 3979 N N . ILE A 1 486 ? -19.013 32.906 -9.321 1.00 97.44 486 ILE A N 1
ATOM 3980 C CA . ILE A 1 486 ? -18.968 31.437 -9.408 1.00 97.44 486 ILE A CA 1
ATOM 3981 C C . ILE A 1 486 ? -17.897 30.873 -8.468 1.00 97.44 486 ILE A C 1
ATOM 3983 O O . ILE A 1 486 ? -18.154 29.887 -7.772 1.00 97.44 486 ILE A O 1
ATOM 3987 N N . ALA A 1 487 ? -16.718 31.501 -8.405 1.00 97.00 487 ALA A N 1
ATOM 3988 C CA . ALA A 1 487 ? -15.661 31.098 -7.479 1.00 97.00 487 ALA A CA 1
ATOM 3989 C C . ALA A 1 487 ? -16.130 31.177 -6.018 1.00 97.00 487 ALA A C 1
ATOM 3991 O O . ALA A 1 487 ? -15.921 30.236 -5.249 1.00 97.00 487 ALA A O 1
ATOM 3992 N N . ARG A 1 488 ? -16.799 32.276 -5.646 1.00 97.62 488 ARG A N 1
ATOM 3993 C CA . ARG A 1 488 ? -17.331 32.490 -4.295 1.00 97.62 488 ARG A CA 1
ATOM 3994 C C . ARG A 1 488 ? -18.405 31.465 -3.940 1.00 97.62 488 ARG A C 1
ATOM 3996 O O . ARG A 1 488 ? -18.279 30.813 -2.914 1.00 97.62 488 ARG A O 1
ATOM 4003 N N . GLU A 1 489 ? -19.389 31.254 -4.812 1.00 97.00 489 GLU A N 1
ATOM 4004 C CA . GLU A 1 489 ? -20.452 30.259 -4.605 1.00 97.00 489 GLU A CA 1
ATOM 4005 C C . GLU A 1 489 ? -19.891 28.838 -4.449 1.00 97.00 489 GLU A C 1
ATOM 4007 O O . GLU A 1 489 ? -20.266 28.122 -3.523 1.00 97.00 489 GLU A O 1
ATOM 4012 N N . THR A 1 490 ? -18.953 28.438 -5.315 1.00 96.50 490 THR A N 1
ATOM 4013 C CA . THR A 1 490 ? -18.333 27.100 -5.268 1.00 96.50 490 THR A CA 1
ATOM 4014 C C . THR A 1 490 ? -17.562 26.895 -3.962 1.00 96.50 490 THR A C 1
ATOM 4016 O O . THR A 1 490 ? -17.654 25.840 -3.327 1.00 96.50 490 THR A O 1
ATOM 4019 N N . ARG A 1 491 ? -16.825 27.923 -3.522 1.00 97.25 491 ARG A N 1
ATOM 4020 C CA . ARG A 1 491 ? -16.113 27.913 -2.242 1.00 97.25 491 ARG A CA 1
ATOM 4021 C C . ARG A 1 491 ? -17.083 27.805 -1.068 1.00 97.25 491 ARG A C 1
ATOM 4023 O O . ARG A 1 491 ? -16.881 26.957 -0.203 1.00 97.25 491 ARG A O 1
ATOM 4030 N N . ASP A 1 492 ? -18.123 28.631 -1.046 1.00 96.25 492 ASP A N 1
ATOM 4031 C CA . ASP A 1 492 ? -19.073 28.696 0.064 1.00 96.25 492 ASP A CA 1
ATOM 4032 C C . ASP A 1 492 ? -19.877 27.380 0.180 1.00 96.25 492 ASP A C 1
ATOM 4034 O O . ASP A 1 492 ? -20.084 26.877 1.284 1.00 96.25 492 ASP A O 1
ATOM 4038 N N . HIS A 1 493 ? -20.234 26.738 -0.941 1.00 95.31 493 HIS A N 1
ATOM 4039 C CA . HIS A 1 493 ? -20.831 25.394 -0.943 1.00 95.31 493 HIS A CA 1
ATOM 4040 C C . HIS A 1 493 ? -19.878 24.315 -0.420 1.00 95.31 493 HIS A C 1
ATOM 4042 O O . HIS A 1 493 ? -20.270 23.487 0.405 1.00 95.31 493 HIS A O 1
ATOM 4048 N N . THR A 1 494 ? -18.618 24.333 -0.858 1.00 94.06 494 THR A N 1
ATOM 4049 C CA . THR A 1 494 ? -17.605 23.377 -0.384 1.00 94.06 494 THR A CA 1
ATOM 4050 C C . THR A 1 494 ? -17.374 23.530 1.122 1.00 94.06 494 THR A C 1
ATOM 4052 O O . THR A 1 494 ? -17.275 22.539 1.847 1.00 94.06 494 THR A O 1
ATOM 4055 N N . GLN A 1 495 ? -17.359 24.770 1.617 1.00 95.31 495 GLN A N 1
ATOM 4056 C CA . GLN A 1 495 ? -17.273 25.057 3.045 1.00 95.31 495 GLN A CA 1
ATOM 4057 C C . GLN A 1 495 ? -18.506 24.544 3.802 1.00 95.31 495 GLN A C 1
ATOM 4059 O O . GLN A 1 495 ? -18.354 23.878 4.825 1.00 95.31 495 GLN A O 1
ATOM 4064 N N . ALA A 1 496 ? -19.718 24.780 3.294 1.00 94.12 496 ALA A N 1
ATOM 4065 C CA . ALA A 1 496 ? -20.945 24.285 3.916 1.00 94.12 496 ALA A CA 1
ATOM 4066 C C . ALA A 1 496 ? -20.987 22.745 3.992 1.00 94.12 496 ALA A C 1
ATOM 4068 O O . ALA A 1 496 ? -21.422 22.183 5.000 1.00 94.12 496 ALA A O 1
ATOM 4069 N N . LEU A 1 497 ? -20.496 22.046 2.961 1.00 92.56 497 LEU A N 1
ATOM 4070 C CA . LEU A 1 497 ? -20.343 20.587 2.981 1.00 92.56 497 LEU A CA 1
ATOM 4071 C C . LEU A 1 497 ? -19.396 20.130 4.097 1.00 92.56 497 LEU A C 1
ATOM 4073 O O . LEU A 1 497 ? -19.719 19.190 4.829 1.00 92.56 497 LEU A O 1
ATOM 4077 N N . LEU A 1 498 ? -18.262 20.813 4.263 1.00 91.12 498 LEU A N 1
ATOM 4078 C CA . LEU A 1 498 ? -17.297 20.517 5.320 1.00 91.12 498 LEU A CA 1
ATOM 4079 C C . LEU A 1 498 ? -17.895 20.760 6.715 1.00 91.12 498 LEU A C 1
ATOM 4081 O O . LEU A 1 498 ? -17.776 19.909 7.597 1.00 91.12 498 LEU A O 1
ATOM 4085 N N . GLU A 1 499 ? -18.583 21.884 6.913 1.00 92.81 499 GLU A N 1
ATOM 4086 C CA . GLU A 1 499 ? -19.238 22.211 8.183 1.00 92.81 499 GLU A CA 1
ATOM 4087 C C . GLU A 1 499 ? -20.323 21.189 8.549 1.00 92.81 499 GLU A C 1
ATOM 4089 O O . GLU A 1 499 ? -20.394 20.745 9.698 1.00 92.81 499 GLU A O 1
ATOM 4094 N N . ASN A 1 500 ? -21.135 20.756 7.580 1.00 90.38 500 ASN A N 1
ATOM 4095 C CA . ASN A 1 500 ? -22.156 19.729 7.795 1.00 90.38 500 ASN A CA 1
ATOM 4096 C C . ASN A 1 500 ? -21.543 18.365 8.142 1.00 90.38 500 ASN A C 1
ATOM 4098 O O . ASN A 1 500 ? -22.032 17.686 9.049 1.00 90.38 500 ASN A O 1
ATOM 4102 N N . ALA A 1 501 ? -20.447 17.979 7.482 1.00 86.31 501 ALA A N 1
ATOM 4103 C CA . ALA A 1 501 ? -19.720 16.753 7.808 1.00 86.31 501 ALA A CA 1
ATOM 4104 C C . ALA A 1 501 ? -19.168 16.787 9.246 1.00 86.31 501 ALA A C 1
ATOM 4106 O O . ALA A 1 501 ? -19.325 15.823 9.999 1.00 86.31 501 ALA A O 1
ATOM 4107 N N . MET A 1 502 ? -18.601 17.923 9.664 1.00 85.75 502 MET A N 1
ATOM 4108 C CA . MET A 1 502 ? -18.089 18.114 11.025 1.00 85.75 502 MET A CA 1
ATOM 4109 C C . MET A 1 502 ? -19.206 18.116 12.079 1.00 85.75 502 MET A C 1
ATOM 4111 O O . MET A 1 502 ? -19.053 17.519 13.145 1.00 85.75 502 MET A O 1
ATOM 4115 N N . ARG A 1 503 ? -20.364 18.726 11.790 1.00 87.50 503 ARG A N 1
ATOM 4116 C CA . ARG A 1 503 ? -21.526 18.702 12.699 1.00 87.50 503 ARG A CA 1
ATOM 4117 C C . ARG A 1 503 ? -22.079 17.291 12.893 1.00 87.50 503 ARG A C 1
ATOM 4119 O O . ARG A 1 503 ? -22.381 16.920 14.027 1.00 87.50 503 ARG A O 1
ATOM 4126 N N . ASN A 1 504 ? -22.161 16.494 11.827 1.00 80.00 504 ASN A N 1
ATOM 4127 C CA . ASN A 1 504 ? -22.601 15.100 11.919 1.00 80.00 504 ASN A CA 1
ATOM 4128 C C . ASN A 1 504 ? -21.623 14.231 12.719 1.00 80.00 504 ASN A C 1
ATOM 4130 O O . ASN A 1 504 ? -22.069 13.389 13.497 1.00 80.00 504 ASN A O 1
ATOM 4134 N N . LYS A 1 505 ? -20.309 14.473 12.606 1.00 77.44 505 LYS A N 1
ATOM 4135 C CA . LYS A 1 505 ? -19.309 13.802 13.449 1.00 77.44 505 LYS A CA 1
ATOM 4136 C C . LYS A 1 505 ? -19.581 14.049 14.938 1.00 77.44 505 LYS A C 1
ATOM 4138 O O . LYS A 1 505 ? -19.695 13.100 15.709 1.00 77.44 505 LYS A O 1
ATOM 4143 N N . ASN A 1 506 ? -19.798 15.308 15.316 1.00 75.38 506 ASN A N 1
ATOM 4144 C CA . ASN A 1 506 ? -20.062 15.687 16.707 1.00 75.38 506 ASN A CA 1
ATOM 4145 C C . ASN A 1 506 ? -21.395 15.124 17.236 1.00 75.38 506 ASN A C 1
ATOM 4147 O O . ASN A 1 506 ? -21.514 14.821 18.423 1.00 75.38 506 ASN A O 1
ATOM 4151 N N . ALA A 1 507 ? -22.413 14.988 16.379 1.00 67.12 507 ALA A N 1
ATOM 4152 C CA . ALA A 1 507 ? -23.676 14.352 16.752 1.00 67.12 507 ALA A CA 1
ATOM 4153 C C . ALA A 1 507 ? -23.492 12.853 17.042 1.00 67.12 507 ALA A C 1
ATOM 4155 O O . ALA A 1 507 ? -24.071 12.334 17.996 1.00 67.12 507 ALA A O 1
ATOM 4156 N N . ASN A 1 508 ? -22.644 12.179 16.264 1.00 67.00 508 ASN A N 1
ATOM 4157 C CA . ASN A 1 508 ? -22.358 10.759 16.440 1.00 67.00 508 ASN A CA 1
ATOM 4158 C C . ASN A 1 508 ? -21.513 10.492 17.700 1.00 67.00 508 ASN A C 1
ATOM 4160 O O . ASN A 1 508 ? -21.818 9.579 18.463 1.00 67.00 508 ASN A O 1
ATOM 4164 N N . GLU A 1 509 ? -20.518 11.340 17.985 1.00 71.19 509 GLU A N 1
ATOM 4165 C CA . GLU A 1 509 ? -19.728 11.271 19.228 1.00 71.19 509 GLU A CA 1
ATOM 4166 C C . GLU A 1 509 ? -20.607 11.447 20.482 1.00 71.19 509 GLU A C 1
ATOM 4168 O O . GLU A 1 509 ? -20.447 10.727 21.472 1.00 71.19 509 GLU A O 1
ATOM 4173 N N . LYS A 1 510 ? -21.600 12.348 20.434 1.00 68.25 510 LYS A N 1
ATOM 4174 C CA . LYS A 1 510 ? -22.587 12.517 21.517 1.00 68.25 510 LYS A CA 1
ATOM 4175 C C . LYS A 1 510 ? -23.482 11.290 21.709 1.00 68.25 510 LYS A C 1
ATOM 4177 O O . LYS A 1 510 ? -23.838 10.973 22.841 1.00 68.25 510 LYS A O 1
ATOM 4182 N N . PHE A 1 511 ? -23.844 10.599 20.629 1.00 59.41 511 PHE A N 1
ATOM 4183 C CA . PHE A 1 511 ? -24.644 9.378 20.717 1.00 59.41 511 PHE A CA 1
ATOM 4184 C C . PHE A 1 511 ? -23.845 8.243 21.369 1.00 59.41 511 PHE A C 1
ATOM 4186 O O . PHE A 1 511 ? -24.326 7.638 22.321 1.00 59.41 511 PHE A O 1
ATOM 4193 N N . ILE A 1 512 ? -22.598 8.030 20.927 1.00 66.00 512 ILE A N 1
ATOM 4194 C CA . ILE A 1 512 ? -21.700 6.991 21.460 1.00 66.00 512 ILE A CA 1
ATOM 4195 C C . ILE A 1 512 ? -21.438 7.206 22.954 1.00 66.00 512 ILE A C 1
ATOM 4197 O O . ILE A 1 512 ? -21.592 6.277 23.751 1.00 66.00 512 ILE A O 1
ATOM 4201 N N . THR A 1 513 ? -21.110 8.440 23.346 1.00 70.06 513 THR A N 1
ATOM 4202 C CA . THR A 1 513 ? -20.895 8.785 24.758 1.00 70.06 513 THR A CA 1
ATOM 4203 C C . THR A 1 513 ? -22.160 8.576 25.593 1.00 70.06 513 THR A C 1
ATOM 4205 O O . THR A 1 513 ? -22.064 8.004 26.674 1.00 70.06 513 THR A O 1
ATOM 4208 N N . SER A 1 514 ? -23.352 8.917 25.087 1.00 60.91 514 SER A N 1
ATOM 4209 C CA . SER A 1 514 ? -24.618 8.635 25.784 1.00 60.91 514 SER A CA 1
ATOM 4210 C C . SER A 1 514 ? -24.871 7.134 25.972 1.00 60.91 514 SER A C 1
ATOM 4212 O O . SER A 1 514 ? -25.244 6.716 27.064 1.00 60.91 514 SER A O 1
ATOM 4214 N N . THR A 1 515 ? -24.635 6.306 24.949 1.00 55.81 515 THR A N 1
ATOM 4215 C CA . THR A 1 515 ? -24.837 4.848 25.048 1.00 55.81 515 THR A CA 1
ATOM 4216 C C . THR A 1 515 ? -23.847 4.157 25.985 1.00 55.81 515 THR A C 1
ATOM 4218 O O . THR A 1 515 ? -24.220 3.204 26.661 1.00 55.81 515 THR A O 1
ATOM 4221 N N . LEU A 1 516 ? -22.601 4.634 26.077 1.00 54.38 516 LEU A N 1
ATOM 4222 C CA . LEU A 1 516 ? -21.616 4.081 27.015 1.00 54.38 516 LEU A CA 1
ATOM 4223 C C . LEU A 1 516 ? -21.977 4.379 28.479 1.00 54.38 516 LEU A C 1
ATOM 4225 O O . LEU A 1 516 ? -21.748 3.535 29.348 1.00 54.38 516 LEU A O 1
ATOM 4229 N N . TYR A 1 517 ? -22.585 5.539 28.749 1.00 62.75 517 TYR A N 1
ATOM 4230 C CA . TYR A 1 517 ? -23.068 5.895 30.088 1.00 62.75 517 TYR A CA 1
ATOM 4231 C C . TYR A 1 517 ? -24.291 5.074 30.532 1.00 62.75 517 TYR A C 1
ATOM 4233 O O . TYR A 1 517 ? -24.418 4.797 31.723 1.00 62.75 517 TYR A O 1
ATOM 4241 N N . ASP A 1 518 ? -25.157 4.644 29.609 1.00 49.97 518 ASP A N 1
ATOM 4242 C CA . ASP A 1 518 ? -26.313 3.796 29.944 1.00 49.97 518 ASP A CA 1
ATOM 4243 C C . ASP A 1 518 ? -25.942 2.319 30.156 1.00 49.97 518 ASP A C 1
ATOM 4245 O O . ASP A 1 518 ? -26.623 1.627 30.901 1.00 49.97 518 ASP A O 1
ATOM 4249 N N . VAL A 1 519 ? -24.853 1.825 29.553 1.00 46.12 519 VAL A N 1
ATOM 4250 C CA . VAL A 1 519 ? -24.378 0.434 29.740 1.00 46.12 519 VAL A CA 1
ATOM 4251 C C . VAL A 1 519 ? -23.575 0.256 31.038 1.00 46.12 519 VAL A C 1
ATOM 4253 O O . VAL A 1 519 ? -23.394 -0.863 31.512 1.00 46.12 519 VAL A O 1
ATOM 4256 N N . THR A 1 520 ? -23.085 1.348 31.629 1.00 48.38 520 THR A N 1
ATOM 4257 C CA . THR A 1 520 ? -22.325 1.330 32.892 1.00 48.38 520 THR A CA 1
ATOM 4258 C C . THR A 1 520 ? -23.181 1.585 34.141 1.00 48.38 520 THR A C 1
ATOM 4260 O O . THR A 1 520 ? -22.645 1.574 35.251 1.00 48.38 520 THR A O 1
ATOM 4263 N N . ARG A 1 521 ? -24.499 1.768 33.984 1.00 43.44 521 ARG A N 1
ATOM 4264 C CA . ARG A 1 521 ? -25.499 1.719 35.064 1.00 43.44 521 ARG A CA 1
ATOM 4265 C C . ARG A 1 521 ? -26.224 0.384 35.058 1.00 43.44 521 ARG A C 1
ATOM 4267 O O . ARG A 1 521 ? -26.558 -0.069 36.176 1.00 43.44 521 ARG A O 1
#